Protein AF-A0A960NLQ8-F1 (afdb_monomer)

Radius of gyration: 32.77 Å; Cα contacts (8 Å, |Δi|>4): 586; chains: 1; bounding box: 89×55×91 Å

Foldseek 3Di:
DQLVLVVQVVDPQWFKWFQFPPQRKIKTKGAPPDDPVVVVVVVVVSCVVPDPPDDPPDDDDDPDDPDPVVVVVVPDDGPPQWDWDADPNGGIMIGGDDDPVRVVRIDMDIDRDDPPDVPPPDDPPVPVLLCVLVLLQVLLVLLVVLLVVLVVCVVPDPPPPNVVSVVSLVSSCCSLLVVLVVVCVVVVVVVFDFLSNLLNVLQVLCVLLVNSSLSSVSSSLVSNLVSVVSVVVSVVVVVLVVLVPPFDQWFWWQDPVRDTDIDGLQVDAFFTKTKAAAFGFDNAKWFFQDKKFWKACCSPPVDRDTHIHDGGDIDFGPIGTHHMMTITGHHHRNCPTPVVVVSVVVVVVVVPPDPVNVVNRVCRRVLSCCLVVVLVVQLCCCCPVVVFAARDDPDDQGSSRVSSVSSNVSNCSVVSSD

pLDDT: mean 74.41, std 17.47, range [31.03, 95.75]

Nearest PDB structures (foldseek):
  4umw-assembly1_A  TM=7.208E-01  e=1.131E-17  Shigella sonnei
  4umv-assembly1_A  TM=7.886E-01  e=2.802E-16  Shigella sonnei
  7r0i-assembly1_A  TM=6.672E-01  e=1.634E-17  Archaeoglobus fulgidus
  4byg-assembly1_A  TM=6.150E-01  e=3.693E-15  Legionella pneumophila subsp. pneumophila str. Philadelphia 1
  3j09-assembly1_A  TM=5.001E-01  e=6.499E-12  Archaeoglobus fulgidus

Mean predicted aligned error: 17.44 Å

Solvent-accessible surface area (backbone atoms only — not comparable to full-atom values): 22938 Å² total; per-residue (Å²): 106,68,68,57,51,51,52,43,71,77,33,86,68,50,46,33,40,38,39,29,68,80,79,48,31,50,31,45,23,34,63,86,93,61,66,66,68,64,52,54,52,52,49,53,51,53,50,60,72,64,48,74,94,74,72,78,91,72,76,93,84,64,95,69,84,83,48,68,68,60,55,53,63,72,70,57,82,74,65,90,64,58,48,76,46,81,44,87,95,43,35,47,33,42,31,50,77,69,60,81,73,59,66,76,56,52,50,80,47,87,41,84,52,84,81,79,68,86,74,80,73,82,60,92,81,54,69,69,66,80,48,50,37,59,53,40,39,49,30,16,52,48,10,44,53,24,38,54,50,15,54,50,42,62,71,70,47,61,92,88,58,58,64,64,23,53,52,27,36,52,51,10,42,54,42,18,41,46,65,47,48,55,55,36,59,59,33,50,76,71,72,47,61,39,54,54,47,48,50,52,52,33,29,56,39,27,44,72,73,65,43,44,66,60,23,30,52,53,32,21,56,50,30,41,48,53,20,50,50,46,43,51,52,51,49,54,52,52,54,58,53,56,76,55,65,79,52,50,66,55,40,38,35,46,45,98,89,69,49,77,43,82,39,52,32,84,76,46,48,57,70,41,37,31,52,45,45,53,77,34,58,35,52,33,20,23,29,30,66,40,55,54,36,34,33,38,40,35,86,79,74,66,45,86,67,59,46,77,40,45,60,75,35,80,47,51,22,63,24,36,30,62,38,50,59,32,36,26,33,28,68,37,33,38,84,72,12,64,47,43,48,50,55,46,54,52,49,53,60,66,70,48,74,52,73,65,59,61,46,50,55,54,51,36,28,57,48,32,52,51,49,57,50,47,28,51,51,49,26,47,45,35,30,74,73,65,65,36,47,54,84,55,64,94,87,67,83,24,20,48,54,55,24,44,52,50,43,50,72,66,52,61,63,72,67,76,76,103

Sequence (418 aa):
MRDLAAALHAHDEIKAVWLDAKKREVNFAFLPGTDEAAIREKLKAVVAKHQPGKLPDCSRDSWTVVCDLCERGRKQTLPEGIRMTLIPDAGVMLEKEACPTAKSLWRWQKFNWIHLRPRIIPSPSSIKDLEEWKGALLLALSCLFFTVTGFVLAKVLPDGQLWPSRISFLLAYLTGGWHPAHEVLELLKKRILDVHFLMLCVAAGAAAIGHWEEGAILLFLFSFSGALEELAMARTEKEIQSLFHHAPKEATRIEPDGREIRVPASDLVAGNLIRVRPDEQFAVDAEVITGTTSVNEANLTGEALPVDKHPGDKVFSGTLNAWGSVDCRVLRPVTESALAKIITLIREAQESKAPSQRLTDKFGTGYTYLILGGSLAMFFVWWLAMGVPAFTNPEGTSAFYRAMTLLVVASPCALVLS

Structure (mmCIF, N/CA/C/O backbone):
data_AF-A0A960NLQ8-F1
#
_entry.id   AF-A0A960NLQ8-F1
#
loop_
_atom_site.group_PDB
_atom_site.id
_atom_site.type_symbol
_atom_site.label_atom_id
_atom_site.label_alt_id
_atom_site.label_comp_id
_atom_site.label_asym_id
_atom_site.label_entity_id
_atom_site.label_seq_id
_atom_site.pdbx_PDB_ins_code
_atom_site.Cartn_x
_atom_site.Cartn_y
_atom_site.Cartn_z
_atom_site.occupancy
_atom_site.B_iso_or_equiv
_atom_site.auth_seq_id
_atom_site.auth_comp_id
_atom_site.auth_asym_id
_atom_site.auth_atom_id
_atom_site.pdbx_PDB_model_num
ATOM 1 N N . MET A 1 1 ? -29.810 -23.658 5.624 1.00 52.94 1 MET A N 1
ATOM 2 C CA . MET A 1 1 ? -30.780 -24.672 5.142 1.00 52.94 1 MET A CA 1
ATOM 3 C C . MET A 1 1 ? -32.159 -24.461 5.747 1.00 52.94 1 MET A C 1
ATOM 5 O O . MET A 1 1 ? -33.058 -24.144 4.985 1.00 52.94 1 MET A O 1
ATOM 9 N N . ARG A 1 2 ? -32.337 -24.551 7.075 1.00 55.91 2 ARG A N 1
ATOM 10 C CA . ARG A 1 2 ? -33.638 -24.304 7.728 1.00 55.91 2 ARG A CA 1
ATOM 11 C C . ARG A 1 2 ? -34.201 -22.909 7.468 1.00 55.91 2 ARG A C 1
ATOM 13 O O . ARG A 1 2 ? -35.358 -22.811 7.093 1.00 55.91 2 ARG A O 1
ATOM 20 N N . ASP A 1 3 ? -33.388 -21.864 7.579 1.00 58.44 3 ASP A N 1
ATOM 21 C CA . ASP A 1 3 ? -33.850 -20.493 7.304 1.00 58.44 3 ASP A CA 1
ATOM 22 C C . ASP A 1 3 ? -34.287 -20.313 5.846 1.00 58.44 3 ASP A C 1
ATOM 24 O O . ASP A 1 3 ? -35.258 -19.627 5.549 1.00 58.44 3 ASP A O 1
ATOM 28 N N . LEU A 1 4 ? -33.619 -21.023 4.933 1.00 62.50 4 LEU A N 1
ATOM 29 C CA . LEU A 1 4 ? -33.980 -21.074 3.518 1.00 62.50 4 LEU A CA 1
ATOM 30 C C . LEU A 1 4 ? -35.298 -21.836 3.295 1.00 62.50 4 LEU A C 1
ATOM 32 O O . LEU A 1 4 ? -36.104 -21.439 2.462 1.00 62.50 4 LEU A O 1
ATOM 36 N N . ALA A 1 5 ? -35.529 -22.913 4.050 1.00 60.38 5 ALA A N 1
ATOM 37 C CA . ALA A 1 5 ? -36.779 -23.669 4.035 1.00 60.38 5 ALA A CA 1
ATOM 38 C C . ALA A 1 5 ? -37.940 -22.871 4.662 1.00 60.38 5 ALA A C 1
ATOM 40 O O . ALA A 1 5 ? -39.047 -22.882 4.137 1.00 60.3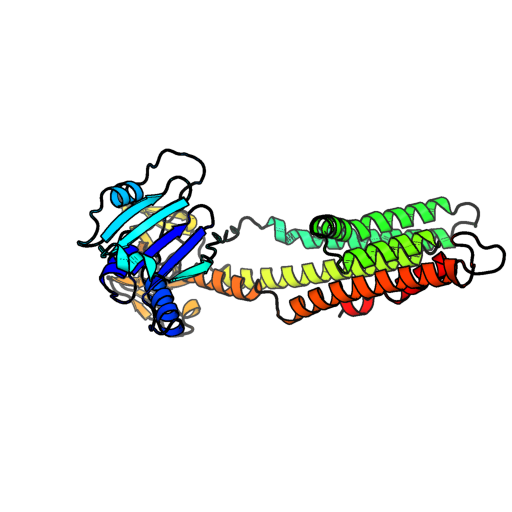8 5 ALA A O 1
ATOM 41 N N . ALA A 1 6 ? -37.690 -22.120 5.736 1.00 62.81 6 ALA A N 1
ATOM 42 C CA . ALA A 1 6 ? -38.664 -21.214 6.338 1.00 62.81 6 ALA A CA 1
ATOM 43 C C . ALA A 1 6 ? -39.027 -20.066 5.380 1.00 62.81 6 ALA A C 1
ATOM 45 O O . ALA A 1 6 ? -40.203 -19.765 5.195 1.00 62.81 6 ALA A O 1
ATOM 46 N N . ALA A 1 7 ? -38.031 -19.491 4.701 1.00 63.69 7 ALA A N 1
ATOM 47 C CA . ALA A 1 7 ? -38.234 -18.512 3.637 1.00 63.69 7 ALA A CA 1
ATOM 48 C C . ALA A 1 7 ? -39.042 -19.082 2.459 1.00 63.69 7 ALA A C 1
ATOM 50 O O . ALA A 1 7 ? -39.946 -18.423 1.951 1.00 63.69 7 ALA A O 1
ATOM 51 N N . LEU A 1 8 ? -38.752 -20.319 2.047 1.00 64.88 8 LEU A N 1
ATOM 52 C CA . LEU A 1 8 ? -39.527 -21.041 1.038 1.00 64.88 8 LEU A CA 1
ATOM 53 C C . LEU A 1 8 ? -40.989 -21.210 1.460 1.00 64.88 8 LEU A C 1
ATOM 55 O O . LEU A 1 8 ? -41.886 -20.985 0.654 1.00 64.88 8 LEU A O 1
ATOM 59 N N . HIS A 1 9 ? -41.237 -21.596 2.710 1.00 63.59 9 HIS A N 1
ATOM 60 C CA . HIS A 1 9 ? -42.590 -21.769 3.234 1.00 63.59 9 HIS A CA 1
ATOM 61 C C . HIS A 1 9 ? -43.363 -20.441 3.272 1.00 63.59 9 HIS A C 1
ATOM 63 O O . HIS A 1 9 ? -44.521 -20.403 2.878 1.00 63.59 9 HIS A O 1
ATOM 69 N N . ALA A 1 10 ? -42.708 -19.342 3.654 1.00 66.88 10 ALA A N 1
ATOM 70 C CA . ALA A 1 10 ? -43.331 -18.022 3.769 1.00 66.88 10 ALA A CA 1
ATOM 71 C C . ALA A 1 10 ? -43.695 -17.355 2.426 1.00 66.88 10 ALA A C 1
ATOM 73 O O . ALA A 1 10 ? -44.466 -16.396 2.412 1.00 66.88 10 ALA A O 1
ATOM 74 N N . HIS A 1 11 ? -43.139 -17.820 1.301 1.00 67.19 11 HIS A N 1
ATOM 75 C CA . HIS A 1 11 ? -43.325 -17.191 -0.009 1.00 67.19 11 HIS A CA 1
ATOM 76 C C . HIS A 1 11 ? -43.863 -18.179 -1.051 1.00 67.19 11 HIS A C 1
ATOM 78 O O . HIS A 1 11 ? -43.160 -19.083 -1.509 1.00 67.19 11 HIS A O 1
ATOM 84 N N . ASP A 1 12 ? -45.114 -17.991 -1.477 1.00 64.75 12 ASP A N 1
ATOM 85 C CA . ASP A 1 12 ? -45.796 -18.894 -2.419 1.00 64.75 12 ASP A CA 1
ATOM 86 C C . ASP A 1 12 ? -45.276 -18.841 -3.857 1.00 64.75 12 ASP A C 1
ATOM 88 O O . ASP A 1 12 ? -45.417 -19.818 -4.603 1.00 64.75 12 ASP A O 1
ATOM 92 N N . GLU A 1 13 ? -44.628 -17.737 -4.221 1.00 67.06 13 GLU A N 1
ATOM 93 C CA . GLU A 1 13 ? -44.040 -17.491 -5.542 1.00 67.06 13 GLU A CA 1
ATOM 94 C C . GLU A 1 13 ? -42.822 -18.398 -5.818 1.00 67.06 13 GLU A C 1
ATOM 96 O O . GLU A 1 13 ? -42.531 -18.716 -6.971 1.00 67.06 13 GLU A O 1
ATOM 101 N N . ILE A 1 14 ? -42.141 -18.876 -4.768 1.00 67.06 14 ILE A N 1
ATOM 102 C CA . ILE A 1 14 ? -40.937 -19.710 -4.875 1.00 67.06 14 ILE A CA 1
ATOM 103 C C . ILE A 1 14 ? -41.324 -21.186 -4.712 1.00 67.06 14 ILE A C 1
ATOM 105 O O . ILE A 1 14 ? -41.908 -21.584 -3.699 1.00 67.06 14 ILE A O 1
ATOM 109 N N . LYS A 1 15 ? -40.999 -22.015 -5.713 1.00 70.81 15 LYS A N 1
ATOM 110 C CA . LYS A 1 15 ? -41.365 -23.444 -5.746 1.00 70.81 15 LYS A CA 1
ATOM 111 C C . LYS A 1 15 ? -40.222 -24.382 -5.379 1.00 70.81 15 LYS A C 1
ATOM 113 O O . LYS A 1 15 ? -40.458 -25.382 -4.703 1.00 70.81 15 LYS A O 1
ATOM 118 N N . ALA A 1 16 ? -38.998 -24.052 -5.777 1.00 67.12 16 ALA A N 1
ATOM 119 C CA . ALA A 1 16 ? -37.821 -24.836 -5.422 1.00 67.12 16 ALA A CA 1
ATOM 120 C C . ALA A 1 16 ? -36.573 -23.962 -5.294 1.00 67.12 16 ALA A C 1
ATOM 122 O O . ALA A 1 16 ? -36.481 -22.890 -5.898 1.00 67.12 16 ALA A O 1
ATOM 123 N N . VAL A 1 17 ? -35.613 -24.450 -4.509 1.00 71.81 17 VAL A N 1
ATOM 124 C CA . VAL A 1 17 ? -34.271 -23.889 -4.374 1.00 71.81 17 VAL A CA 1
ATOM 125 C C . VAL A 1 17 ? -33.245 -24.992 -4.538 1.00 71.81 17 VAL A C 1
ATOM 127 O O . VAL A 1 17 ? -33.294 -26.014 -3.855 1.00 71.81 17 VAL A O 1
ATOM 130 N N . TRP A 1 18 ? -32.285 -24.770 -5.423 1.00 65.00 18 TRP A N 1
ATOM 131 C CA . TRP A 1 18 ? -31.167 -25.670 -5.646 1.00 65.00 18 TRP A CA 1
ATOM 132 C C . TRP A 1 18 ? -29.856 -24.986 -5.266 1.00 65.00 18 TRP A C 1
ATOM 134 O O . TRP A 1 18 ? -29.531 -23.913 -5.771 1.00 65.00 18 TRP A O 1
ATOM 144 N N . LEU A 1 19 ? -29.111 -25.614 -4.359 1.00 64.38 19 LEU A N 1
ATOM 145 C CA . LEU A 1 19 ? -27.806 -25.156 -3.900 1.00 64.38 19 LEU A CA 1
ATOM 146 C C . LEU A 1 19 ? -26.724 -25.987 -4.589 1.00 64.38 19 LEU A C 1
ATOM 148 O O . LEU A 1 19 ? -26.538 -27.157 -4.249 1.00 64.38 19 LEU A O 1
ATOM 152 N N . ASP A 1 20 ? -26.013 -25.378 -5.538 1.00 58.56 20 ASP A N 1
ATOM 153 C CA . ASP A 1 20 ? -24.869 -25.992 -6.209 1.00 58.56 20 ASP A CA 1
ATOM 154 C C . ASP A 1 20 ? -23.603 -25.719 -5.386 1.00 58.56 20 ASP A C 1
ATOM 156 O O . ASP A 1 20 ? -23.049 -24.613 -5.383 1.00 58.56 20 ASP A O 1
ATOM 160 N N . ALA A 1 21 ? -23.146 -26.738 -4.658 1.00 49.22 21 ALA A N 1
ATOM 161 C CA . ALA A 1 21 ? -21.963 -26.634 -3.805 1.00 49.22 21 ALA A CA 1
ATOM 162 C C . ALA A 1 21 ? -20.659 -26.539 -4.617 1.00 49.22 21 ALA A C 1
ATOM 164 O O . ALA A 1 21 ? -19.686 -25.939 -4.156 1.00 49.22 21 ALA A O 1
ATOM 165 N N . LYS A 1 22 ? -20.640 -27.101 -5.833 1.00 48.31 22 LYS A N 1
ATOM 166 C CA . LYS A 1 22 ? -19.459 -27.169 -6.699 1.00 48.31 22 LYS A CA 1
ATOM 167 C C . LYS A 1 22 ? -19.204 -25.832 -7.390 1.00 48.31 22 LYS A C 1
ATOM 169 O O . LYS A 1 22 ? -18.059 -25.392 -7.469 1.00 48.31 22 LYS A O 1
ATOM 174 N N . LYS A 1 23 ? -20.268 -25.168 -7.847 1.00 46.88 23 LYS A N 1
ATOM 175 C CA . LYS A 1 23 ? -20.201 -23.844 -8.490 1.00 46.88 23 LYS A CA 1
ATOM 176 C C . LYS A 1 23 ? -20.366 -22.682 -7.520 1.00 46.88 23 LYS A C 1
ATOM 178 O O . LYS A 1 23 ? -20.071 -21.552 -7.892 1.00 46.88 23 LYS A O 1
ATOM 183 N N . ARG A 1 24 ? -20.776 -22.956 -6.275 1.00 52.84 24 ARG A N 1
ATOM 184 C CA . ARG A 1 24 ? -21.172 -21.941 -5.288 1.00 52.84 24 ARG A CA 1
ATOM 185 C C . ARG A 1 24 ? -22.277 -21.053 -5.867 1.00 52.84 24 ARG A C 1
ATOM 187 O O . ARG A 1 24 ? -22.119 -19.843 -5.956 1.00 52.84 24 ARG A O 1
ATOM 194 N N . GLU A 1 25 ? -23.383 -21.658 -6.288 1.00 55.00 25 GLU A N 1
ATOM 195 C CA . GLU A 1 25 ? -24.545 -20.955 -6.853 1.00 55.00 25 GLU A CA 1
ATOM 196 C C . GLU A 1 25 ? -25.824 -21.366 -6.111 1.00 55.00 25 GLU A C 1
ATOM 198 O O . GLU A 1 25 ? -25.970 -22.516 -5.692 1.00 55.00 25 GLU A O 1
ATOM 203 N N . VAL A 1 26 ? -26.766 -20.430 -5.952 1.00 60.03 26 VAL A N 1
ATOM 204 C CA . VAL A 1 26 ? -28.130 -20.732 -5.486 1.00 60.03 26 VAL A CA 1
ATOM 205 C C . VAL A 1 26 ? -29.094 -20.429 -6.618 1.00 60.03 26 VAL A C 1
ATOM 207 O O . VAL A 1 26 ? -29.123 -19.310 -7.129 1.00 60.03 26 VAL A O 1
ATOM 210 N N . ASN A 1 27 ? -29.884 -21.424 -6.995 1.00 64.62 27 ASN A N 1
ATOM 211 C CA . ASN A 1 27 ? -30.868 -21.334 -8.060 1.00 64.62 27 ASN A CA 1
ATOM 212 C C . ASN A 1 27 ? -32.271 -21.397 -7.463 1.00 64.62 27 ASN A C 1
ATOM 214 O O . ASN A 1 27 ? -32.537 -22.239 -6.610 1.00 64.62 27 ASN A O 1
ATOM 218 N N . PHE A 1 28 ? -33.168 -20.537 -7.932 1.00 69.06 28 PHE A N 1
ATOM 219 C CA . PHE A 1 28 ? -34.571 -20.509 -7.514 1.00 69.06 28 PHE A CA 1
ATOM 220 C C . PHE A 1 28 ? -35.468 -20.864 -8.704 1.00 69.06 28 PHE A C 1
ATOM 222 O O . PHE A 1 28 ? -35.125 -20.556 -9.849 1.00 69.06 28 PHE A O 1
ATOM 229 N N . ALA A 1 29 ? -36.594 -21.521 -8.424 1.00 65.88 29 ALA A N 1
ATOM 230 C CA . ALA A 1 29 ? -37.601 -21.890 -9.413 1.00 65.88 29 ALA A CA 1
ATOM 231 C C . ALA A 1 29 ? -38.950 -21.214 -9.126 1.00 65.88 29 ALA A C 1
ATOM 233 O O . ALA A 1 29 ? -39.422 -21.224 -7.982 1.00 65.88 29 ALA A O 1
ATOM 234 N N . PHE A 1 30 ? -39.584 -20.691 -10.180 1.00 74.31 30 PHE A N 1
ATOM 235 C CA . PHE A 1 30 ? -40.861 -19.959 -10.142 1.00 74.31 30 PHE A CA 1
ATOM 236 C C . PHE A 1 30 ? -41.831 -20.460 -11.231 1.00 74.31 30 PHE A C 1
ATOM 238 O O . PHE A 1 30 ? -41.438 -21.220 -12.123 1.00 74.31 30 PHE A O 1
ATOM 245 N N . LEU A 1 31 ? -43.097 -20.028 -11.164 1.00 60.44 31 LEU A N 1
ATOM 246 C CA . LEU A 1 31 ? -44.123 -20.297 -12.181 1.00 60.44 31 LEU A CA 1
ATOM 247 C C . LEU A 1 31 ? -44.049 -19.295 -13.358 1.00 60.44 31 LEU A C 1
ATOM 249 O O . LEU A 1 31 ? -43.597 -18.165 -13.175 1.00 60.44 31 LEU A O 1
ATOM 253 N N . PRO A 1 32 ? -44.518 -19.663 -14.565 1.00 50.22 32 PRO A N 1
ATOM 254 C CA . PRO A 1 32 ? -44.627 -18.734 -15.691 1.00 50.22 32 PRO A CA 1
ATOM 255 C C . PRO A 1 32 ? -45.656 -17.622 -15.417 1.00 50.22 32 PRO A C 1
ATOM 257 O O . PRO A 1 32 ? -46.749 -17.908 -14.935 1.00 50.22 32 PRO A O 1
ATOM 260 N N . GLY A 1 33 ? -45.335 -16.371 -15.772 1.00 54.56 33 GLY A N 1
ATOM 261 C CA . GLY A 1 33 ? -46.242 -15.216 -15.641 1.00 54.56 33 GLY A CA 1
ATOM 262 C C . GLY A 1 33 ? -46.034 -14.353 -14.390 1.00 54.56 33 GLY A C 1
ATOM 263 O O . GLY A 1 33 ? -46.810 -13.433 -14.156 1.00 54.56 33 GLY A O 1
ATOM 264 N N . THR A 1 34 ? -45.003 -14.630 -13.588 1.00 61.06 34 THR A N 1
ATOM 265 C CA . THR A 1 34 ? -44.637 -13.822 -12.414 1.00 61.06 34 THR A CA 1
ATOM 266 C C . THR A 1 34 ? -43.519 -12.829 -12.754 1.00 61.06 34 THR A C 1
ATOM 268 O O . THR A 1 34 ? -42.631 -13.153 -13.541 1.00 61.06 34 THR A O 1
ATOM 271 N N . ASP A 1 35 ? -43.567 -11.617 -12.190 1.00 63.28 35 ASP A N 1
ATOM 272 C CA . ASP A 1 35 ? -42.585 -10.555 -12.456 1.00 63.28 35 ASP A CA 1
ATOM 273 C C . ASP A 1 35 ? -41.200 -10.915 -11.886 1.00 63.28 35 ASP A C 1
ATOM 275 O O . ASP A 1 35 ? -40.958 -10.897 -10.673 1.00 63.28 35 ASP A O 1
ATOM 279 N N . GLU A 1 36 ? -40.282 -11.258 -12.792 1.00 58.97 36 GLU A N 1
ATOM 280 C CA . GLU A 1 36 ? -38.937 -11.744 -12.484 1.00 58.97 36 GLU A CA 1
ATOM 281 C C . GLU A 1 36 ? -38.081 -10.706 -11.735 1.00 58.97 36 GLU A C 1
ATOM 283 O O . GLU A 1 36 ? -37.230 -11.074 -10.919 1.00 58.97 36 GLU A O 1
ATOM 288 N N . ALA A 1 37 ? -38.291 -9.406 -11.975 1.00 61.25 37 ALA A N 1
ATOM 289 C CA . ALA A 1 37 ? -37.485 -8.350 -11.364 1.00 61.25 37 ALA A CA 1
ATOM 290 C C . ALA A 1 37 ? -37.867 -8.125 -9.893 1.00 61.25 37 ALA A C 1
ATOM 292 O O . ALA A 1 37 ? -36.990 -8.068 -9.024 1.00 61.25 37 ALA A O 1
ATOM 293 N N . ALA A 1 38 ? -39.170 -8.083 -9.609 1.00 62.41 38 ALA A N 1
ATOM 294 C CA . ALA A 1 38 ? -39.707 -7.898 -8.263 1.00 62.41 38 ALA A CA 1
ATOM 295 C C . ALA A 1 38 ? -39.363 -9.077 -7.334 1.00 62.41 38 ALA A C 1
ATOM 297 O O . ALA A 1 38 ? -38.980 -8.887 -6.176 1.00 62.41 38 ALA A O 1
ATOM 298 N N . ILE A 1 39 ? -39.432 -10.308 -7.852 1.00 62.78 39 ILE A N 1
ATOM 299 C CA . ILE A 1 39 ? -39.056 -11.516 -7.106 1.00 62.78 39 ILE A CA 1
ATOM 300 C C . ILE A 1 39 ? -37.566 -11.511 -6.763 1.00 62.78 39 ILE A C 1
ATOM 302 O O . ILE A 1 39 ? -37.187 -11.844 -5.638 1.00 62.78 39 ILE A O 1
ATOM 306 N N . ARG A 1 40 ? -36.709 -11.094 -7.703 1.00 62.03 40 ARG A N 1
ATOM 307 C CA . ARG A 1 40 ? -35.256 -11.038 -7.500 1.00 62.03 40 ARG A CA 1
ATOM 308 C C . ARG A 1 40 ? -34.864 -10.085 -6.373 1.00 62.03 40 ARG A C 1
ATOM 310 O O . ARG A 1 40 ? -33.942 -10.387 -5.614 1.00 62.03 40 ARG A O 1
ATOM 317 N N . GLU A 1 41 ? -35.538 -8.946 -6.258 1.00 65.19 41 GLU A N 1
ATOM 318 C CA . GLU A 1 41 ? -35.277 -7.974 -5.196 1.00 65.19 41 GLU A CA 1
ATOM 319 C C . GLU A 1 41 ? -35.744 -8.488 -3.825 1.00 65.19 41 GLU A C 1
ATOM 321 O O . GLU A 1 41 ? -34.968 -8.483 -2.865 1.00 65.19 41 GLU A O 1
ATOM 326 N N . LYS A 1 42 ? -36.957 -9.058 -3.755 1.00 64.19 42 LYS A N 1
ATOM 327 C CA . LYS A 1 42 ? -37.474 -9.710 -2.539 1.00 64.19 42 LYS A CA 1
ATOM 328 C C . LYS A 1 42 ? -36.563 -10.843 -2.067 1.00 64.19 42 LYS A C 1
ATOM 330 O O . LYS A 1 42 ? -36.265 -10.942 -0.880 1.00 64.19 42 LYS A O 1
ATOM 335 N N . LEU A 1 43 ? -36.061 -11.667 -2.986 1.00 64.31 43 LEU A N 1
ATOM 336 C CA . LEU A 1 43 ? -35.133 -12.757 -2.675 1.00 64.31 43 LEU A CA 1
ATOM 337 C C . LEU A 1 43 ? -33.812 -12.259 -2.094 1.00 64.31 43 LEU A C 1
ATOM 339 O O . LEU A 1 43 ? -33.331 -12.825 -1.113 1.00 64.31 43 LEU A O 1
ATOM 343 N N . LYS A 1 44 ? -33.245 -11.177 -2.642 1.00 64.31 44 LYS A N 1
ATOM 344 C CA . LYS A 1 44 ? -32.055 -10.541 -2.059 1.00 64.31 44 LYS A CA 1
ATOM 345 C C . LYS A 1 44 ? -32.320 -10.065 -0.633 1.00 64.31 44 LYS A C 1
ATOM 347 O O . LYS A 1 44 ? -31.479 -10.297 0.231 1.00 64.31 44 LYS A O 1
ATOM 352 N N . ALA A 1 45 ? -33.478 -9.459 -0.377 1.00 65.00 45 ALA A N 1
ATOM 353 C CA . ALA A 1 45 ? -33.854 -8.995 0.956 1.00 65.00 45 ALA A CA 1
ATOM 354 C C . ALA A 1 45 ? -34.034 -10.157 1.951 1.00 65.00 45 ALA A C 1
ATOM 356 O O . ALA A 1 45 ? -33.543 -10.095 3.077 1.00 65.00 45 ALA A O 1
ATOM 357 N N . VAL A 1 46 ? -34.677 -11.251 1.532 1.00 61.97 46 VAL A N 1
ATOM 358 C CA . VAL A 1 46 ? -34.876 -12.450 2.363 1.00 61.97 46 VAL A CA 1
ATOM 359 C C . VAL A 1 46 ? -33.551 -13.141 2.675 1.00 61.97 46 VAL A C 1
ATOM 361 O O . VAL A 1 46 ? -33.315 -13.500 3.829 1.00 61.97 46 VAL A O 1
ATOM 364 N N . VAL A 1 47 ? -32.670 -13.290 1.680 1.00 59.81 47 VAL A N 1
ATOM 365 C CA . VAL A 1 47 ? -31.325 -13.844 1.883 1.00 59.81 47 VAL A CA 1
ATOM 366 C C . VAL A 1 47 ? -30.516 -12.939 2.805 1.00 59.81 47 VAL A C 1
ATOM 368 O O . VAL A 1 47 ? -29.912 -13.454 3.734 1.00 59.81 47 VAL A O 1
ATOM 371 N N . ALA A 1 48 ? -30.547 -11.616 2.614 1.00 61.75 48 ALA A N 1
ATOM 372 C CA . ALA A 1 48 ? -29.861 -10.662 3.487 1.00 61.75 48 ALA A CA 1
ATOM 373 C C . ALA A 1 48 ? -30.359 -10.736 4.941 1.00 61.75 48 ALA A C 1
ATOM 375 O O . ALA A 1 48 ? -29.552 -10.710 5.864 1.00 61.75 48 ALA A O 1
ATOM 376 N N . LYS A 1 49 ? -31.670 -10.905 5.154 1.00 59.06 49 LYS A N 1
ATOM 377 C CA . LYS A 1 49 ? -32.278 -11.035 6.489 1.00 59.06 49 LYS A CA 1
ATOM 378 C C . LYS A 1 49 ? -31.875 -12.321 7.217 1.00 59.06 49 LYS A C 1
ATOM 380 O O . LYS A 1 49 ? -31.796 -12.328 8.440 1.00 59.06 49 LYS A O 1
ATOM 385 N N . HIS A 1 50 ? -31.634 -13.395 6.469 1.00 52.59 50 HIS A N 1
ATOM 386 C CA . HIS A 1 50 ? -31.235 -14.698 7.005 1.00 52.59 50 HIS A CA 1
ATOM 387 C C . HIS A 1 50 ? -29.746 -14.993 6.775 1.00 52.59 50 HIS A C 1
ATOM 389 O O . HIS A 1 50 ? -29.315 -16.141 6.906 1.00 52.59 50 HIS A O 1
ATOM 395 N N . GLN A 1 51 ? -28.943 -13.973 6.440 1.00 53.34 51 GLN A N 1
ATOM 396 C CA . GLN A 1 51 ? -27.494 -14.090 6.508 1.00 53.34 51 GLN A CA 1
ATOM 397 C C . GLN A 1 51 ? -27.130 -14.350 7.970 1.00 53.34 51 GLN A C 1
ATOM 399 O O . GLN A 1 51 ? -27.539 -13.585 8.846 1.00 53.34 51 GLN A O 1
ATOM 404 N N . PRO A 1 52 ? -26.390 -15.426 8.269 1.00 44.72 52 PRO A N 1
ATOM 405 C CA . PRO A 1 52 ? -25.984 -15.689 9.633 1.00 44.72 52 PRO A CA 1
ATOM 406 C C . PRO A 1 52 ? -25.064 -14.553 10.077 1.00 44.72 52 PRO A C 1
ATOM 408 O O . PRO A 1 52 ? -23.927 -14.448 9.628 1.00 44.72 52 PRO A O 1
ATOM 411 N N . GLY A 1 53 ? -25.561 -13.703 10.974 1.00 44.50 53 GLY A N 1
ATOM 412 C CA . GLY A 1 53 ? -24.837 -12.540 11.491 1.00 44.50 53 GLY A CA 1
ATOM 413 C C . GLY A 1 53 ? -23.611 -12.870 12.349 1.00 44.50 53 GLY A C 1
ATOM 414 O O . GLY A 1 53 ? -23.059 -11.954 12.944 1.00 44.50 53 GLY A O 1
ATOM 415 N N . LYS A 1 54 ? -23.212 -14.148 12.444 1.00 44.50 54 LYS A N 1
ATOM 416 C CA . LYS A 1 54 ? -21.997 -14.676 13.088 1.00 44.50 54 LYS A CA 1
ATOM 417 C C . LYS A 1 54 ? -21.883 -16.176 12.768 1.00 44.50 54 LYS A C 1
ATOM 419 O O . LYS A 1 54 ? -22.534 -16.999 13.408 1.00 44.50 54 LYS A O 1
ATOM 424 N N . LEU A 1 55 ? -21.091 -16.542 11.761 1.00 41.72 55 LEU A N 1
ATOM 425 C CA . LEU A 1 55 ? -20.562 -17.906 11.625 1.00 41.72 55 LEU A CA 1
ATOM 426 C C . LEU A 1 55 ? -19.181 -17.926 12.299 1.00 41.72 55 LEU A C 1
ATOM 428 O O . LEU A 1 55 ? -18.393 -17.025 12.016 1.00 41.72 55 LEU A O 1
ATOM 432 N N . PRO A 1 56 ? -18.872 -18.891 13.182 1.00 42.03 56 PRO A N 1
ATOM 433 C CA . PRO A 1 56 ? -17.515 -19.044 13.696 1.00 42.03 56 PRO A CA 1
ATOM 434 C C . PRO A 1 56 ? -16.555 -19.422 12.558 1.00 42.03 56 PRO A C 1
ATOM 436 O O . PRO A 1 56 ? -16.942 -20.160 11.645 1.00 42.03 56 PRO A O 1
ATOM 439 N N . ASP A 1 57 ? -15.309 -18.945 12.626 1.00 40.38 57 ASP A N 1
ATOM 440 C CA . ASP A 1 57 ? -14.238 -19.328 11.698 1.00 40.38 57 ASP A CA 1
ATOM 441 C C . ASP A 1 57 ? -13.991 -20.840 11.796 1.00 40.38 57 ASP A C 1
ATOM 443 O O . ASP A 1 57 ? -13.360 -21.345 12.724 1.00 40.38 57 ASP A O 1
ATOM 447 N N . CYS A 1 58 ? -14.544 -21.596 10.849 1.00 44.12 58 CYS A N 1
ATOM 448 C CA . CYS A 1 58 ? -14.332 -23.034 10.767 1.00 44.12 58 CYS A CA 1
ATOM 449 C C . CYS A 1 58 ? -13.016 -23.283 10.023 1.00 44.12 58 CYS A C 1
ATOM 451 O O . CYS A 1 58 ? -12.915 -22.998 8.825 1.00 44.12 58 CYS A O 1
ATOM 453 N N . SER A 1 59 ? -12.008 -23.797 10.737 1.00 37.69 59 SER A N 1
ATOM 454 C CA . SER A 1 59 ? -10.707 -24.143 10.161 1.00 37.69 59 SER A CA 1
ATOM 455 C C . SER A 1 59 ? -10.869 -25.186 9.053 1.00 37.69 59 SER A C 1
ATOM 457 O O . SER A 1 59 ? -11.676 -26.114 9.132 1.00 37.69 59 SER A O 1
ATOM 459 N N . ARG A 1 60 ? -10.130 -24.988 7.965 1.00 38.09 60 ARG A N 1
ATOM 460 C CA . ARG A 1 60 ? -10.370 -25.647 6.678 1.00 38.09 60 ARG A CA 1
ATOM 461 C C . ARG A 1 60 ? -9.846 -27.083 6.566 1.00 38.09 60 ARG A C 1
ATOM 463 O O . ARG A 1 60 ? -10.055 -27.677 5.516 1.00 38.09 60 ARG A O 1
ATOM 470 N N . ASP A 1 61 ? -9.243 -27.655 7.611 1.00 32.97 61 ASP A N 1
ATOM 471 C CA . ASP A 1 61 ? -8.324 -28.793 7.430 1.00 32.97 61 ASP A CA 1
ATOM 472 C C . ASP A 1 61 ? -8.590 -30.048 8.286 1.00 32.97 61 ASP A C 1
ATOM 474 O O . ASP A 1 61 ? -7.724 -30.912 8.392 1.00 32.97 61 ASP A O 1
ATOM 478 N N . SER A 1 62 ? -9.789 -30.246 8.850 1.00 34.22 62 SER A N 1
ATOM 479 C CA . SER A 1 62 ? -10.142 -31.571 9.397 1.00 34.22 62 SER A CA 1
ATOM 480 C C . SER A 1 62 ? -11.596 -31.962 9.125 1.00 34.22 62 SER A C 1
ATOM 482 O O . SER A 1 62 ? -12.532 -31.218 9.397 1.00 34.22 62 SER A O 1
ATOM 484 N N . TRP A 1 63 ? -11.788 -33.158 8.560 1.00 34.56 63 TRP A N 1
ATOM 485 C CA . TRP A 1 63 ? -13.092 -33.724 8.180 1.00 34.56 63 TRP A CA 1
ATOM 486 C C . TRP A 1 63 ? -13.941 -34.198 9.373 1.00 34.56 63 TRP A C 1
ATOM 488 O O . TRP A 1 63 ? -15.032 -34.738 9.190 1.00 34.56 63 TRP A O 1
ATOM 498 N N . THR A 1 64 ? -13.482 -33.986 10.605 1.00 34.91 64 THR A N 1
ATOM 499 C CA . THR A 1 64 ? -14.273 -34.221 11.814 1.00 34.91 64 THR A CA 1
ATOM 500 C C . THR A 1 64 ? -15.007 -32.944 12.195 1.00 34.91 64 THR A C 1
ATOM 502 O O . THR A 1 64 ? -14.428 -31.989 12.702 1.00 34.91 64 THR A O 1
ATOM 505 N N . VAL A 1 65 ? -16.313 -32.927 11.939 1.00 39.00 65 VAL A N 1
ATOM 506 C CA . VAL A 1 65 ? -17.210 -31.841 12.343 1.00 39.00 65 VAL A CA 1
ATOM 507 C C . VAL A 1 65 ? -17.393 -31.894 13.863 1.00 39.00 65 VAL A C 1
ATOM 509 O O . VAL A 1 65 ? -18.218 -32.656 14.347 1.00 39.00 65 VAL A O 1
ATOM 512 N N . VAL A 1 66 ? -16.632 -31.089 14.612 1.00 41.84 66 VAL A N 1
ATOM 513 C CA . VAL A 1 66 ? -16.735 -30.967 16.089 1.00 41.84 66 VAL A CA 1
ATOM 514 C C . VAL A 1 66 ? -17.688 -29.829 16.507 1.00 41.84 66 VAL A C 1
ATOM 516 O O . VAL A 1 66 ? -17.791 -29.461 17.671 1.00 41.84 66 VAL A O 1
ATOM 519 N N . CYS A 1 67 ? -18.388 -29.213 15.552 1.00 48.66 67 CYS A N 1
ATOM 520 C CA . CYS A 1 67 ? -19.230 -28.056 15.831 1.00 48.66 67 CYS A CA 1
ATOM 521 C C . CYS A 1 67 ? -20.659 -28.476 16.207 1.00 48.66 67 CYS A C 1
ATOM 523 O O . CYS A 1 67 ? -21.416 -28.975 15.372 1.00 48.66 67 CYS A O 1
ATOM 525 N N . ASP A 1 68 ? -21.048 -28.156 17.438 1.00 46.31 68 ASP A N 1
ATOM 526 C CA . ASP A 1 68 ? -22.391 -28.336 18.001 1.00 46.31 68 ASP A CA 1
ATOM 527 C C . ASP A 1 68 ? -23.478 -27.610 17.166 1.00 46.31 68 ASP A C 1
ATOM 529 O O . ASP A 1 68 ? -24.624 -28.043 17.058 1.00 46.31 68 ASP A O 1
ATOM 533 N N . LEU A 1 69 ? -23.101 -26.532 16.466 1.00 46.31 69 LEU A N 1
ATOM 534 C CA . LEU A 1 69 ? -23.946 -25.808 15.506 1.00 46.31 69 LEU A CA 1
ATOM 535 C C . LEU A 1 69 ? -24.200 -26.619 14.220 1.00 46.31 69 LEU A C 1
ATOM 537 O O . LEU A 1 69 ? -25.315 -26.621 13.692 1.00 46.31 69 LEU A O 1
ATOM 541 N N . CYS A 1 70 ? -23.191 -27.348 13.737 1.00 44.56 70 CYS A N 1
ATOM 542 C CA . CYS A 1 70 ? -23.311 -28.237 12.581 1.00 44.56 70 CYS A CA 1
ATOM 543 C C . CYS A 1 70 ? -24.114 -29.505 12.914 1.00 44.56 70 CYS A C 1
ATOM 545 O O . CYS A 1 70 ? -24.886 -29.969 12.073 1.00 44.56 70 CYS A O 1
ATOM 547 N N . GLU A 1 71 ? -23.994 -30.044 14.131 1.00 43.69 71 GLU A N 1
ATOM 548 C CA . GLU A 1 71 ? -24.834 -31.154 14.606 1.00 43.69 71 GLU A CA 1
ATOM 549 C C . GLU A 1 71 ? -26.292 -30.735 14.830 1.00 43.69 71 GLU A C 1
ATOM 551 O O . GLU A 1 71 ? -27.205 -31.435 14.382 1.00 43.69 71 GLU A O 1
ATOM 556 N N . ARG A 1 72 ? -26.534 -29.558 15.427 1.00 46.03 72 ARG A N 1
ATOM 557 C CA . ARG A 1 72 ? -27.882 -28.973 15.533 1.00 46.03 72 ARG A CA 1
ATOM 558 C C . ARG A 1 72 ? -28.507 -28.742 14.159 1.00 46.03 72 ARG A C 1
ATOM 560 O O . ARG A 1 72 ? -29.687 -29.023 13.986 1.00 46.03 72 ARG A O 1
ATOM 567 N N . GLY A 1 73 ? -27.730 -28.280 13.177 1.00 48.03 73 GLY A N 1
ATOM 568 C CA . GLY A 1 73 ? -28.199 -28.092 11.802 1.00 48.03 73 GLY A CA 1
ATOM 569 C C . GLY A 1 73 ? -28.628 -29.392 11.110 1.00 48.03 73 GLY A C 1
ATOM 570 O O . GLY A 1 73 ? -29.598 -29.378 10.357 1.00 48.03 73 GLY A O 1
ATOM 571 N N . ARG A 1 74 ? -27.958 -30.523 11.388 1.00 46.22 74 ARG A N 1
ATOM 572 C CA . ARG A 1 74 ? -28.325 -31.846 10.837 1.00 46.22 74 ARG A CA 1
ATOM 573 C C . ARG A 1 74 ? -29.569 -32.457 11.485 1.00 46.22 74 ARG A C 1
ATOM 575 O O . ARG A 1 74 ? -30.258 -33.228 10.829 1.00 46.22 74 ARG A O 1
ATOM 582 N N . LYS A 1 75 ? -29.843 -32.140 12.755 1.00 43.09 75 LYS A N 1
ATOM 583 C CA . LYS A 1 75 ? -30.959 -32.712 13.533 1.00 43.09 75 LYS A CA 1
ATOM 584 C C . LYS A 1 75 ? -32.274 -31.927 13.424 1.00 43.09 75 LYS A C 1
ATOM 586 O O . LYS A 1 75 ? -33.262 -32.320 14.035 1.00 43.09 75 LYS A O 1
ATOM 591 N N . GLN A 1 76 ? -32.308 -30.817 12.687 1.00 55.53 76 GLN A N 1
ATOM 592 C CA . GLN A 1 76 ? -33.514 -29.996 12.558 1.00 55.53 76 GLN A CA 1
ATOM 593 C C . GLN A 1 76 ? -34.513 -30.594 11.563 1.00 55.53 76 GLN A C 1
ATOM 595 O O . GLN A 1 76 ? -34.184 -30.845 10.405 1.00 55.53 76 GLN A O 1
ATOM 600 N N . THR A 1 77 ? -35.754 -30.764 12.013 1.00 53.88 77 THR A N 1
ATOM 601 C CA . THR A 1 77 ? -36.898 -31.128 11.174 1.00 53.88 77 THR A CA 1
ATOM 602 C C . THR A 1 77 ? -37.279 -29.967 10.250 1.00 53.88 77 THR A C 1
ATOM 604 O O . THR A 1 77 ? -37.291 -28.800 10.652 1.00 53.88 77 THR A O 1
ATOM 607 N N . LEU A 1 78 ? -37.536 -30.285 8.979 1.00 58.28 78 LEU A N 1
ATOM 608 C CA . LEU A 1 78 ? -37.969 -29.316 7.970 1.00 58.28 78 LEU A CA 1
ATOM 609 C C . LEU A 1 78 ? -39.443 -28.922 8.197 1.00 58.28 78 LEU A C 1
ATOM 611 O O . LEU A 1 78 ? -40.199 -29.730 8.738 1.00 58.28 78 LEU A O 1
ATOM 615 N N . PRO A 1 79 ? -39.862 -27.710 7.78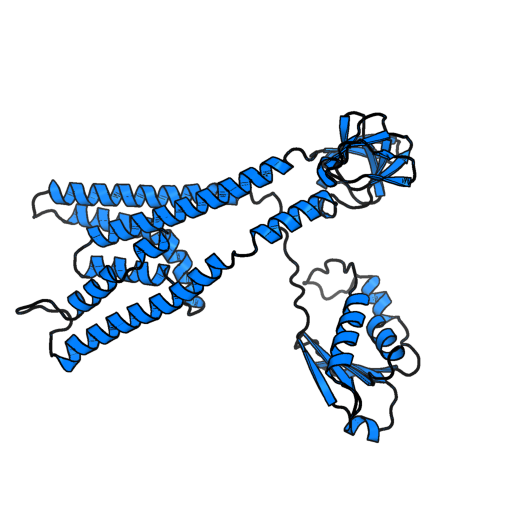5 1.00 59.44 79 PRO A N 1
ATOM 616 C CA . PRO A 1 79 ? -41.274 -27.324 7.776 1.00 59.44 79 PRO A CA 1
ATOM 617 C C . PRO A 1 79 ? -42.112 -28.281 6.914 1.00 59.44 79 PRO A C 1
ATOM 619 O O . PRO A 1 79 ? -41.615 -28.809 5.915 1.00 59.44 79 PRO A O 1
ATOM 622 N N . GLU A 1 80 ? -43.385 -28.472 7.269 1.00 58.19 80 GLU A N 1
ATOM 623 C CA . GLU A 1 80 ? -44.311 -29.321 6.508 1.00 58.19 80 GLU A CA 1
ATOM 624 C C . GLU A 1 80 ? -44.434 -28.855 5.041 1.00 58.19 80 GLU A C 1
ATOM 626 O O . GLU A 1 80 ? -44.466 -27.657 4.743 1.00 58.19 80 GLU A O 1
ATOM 631 N N . GLY A 1 81 ? -44.467 -29.816 4.108 1.00 57.47 81 GLY A N 1
ATOM 632 C CA . GLY A 1 81 ? -44.614 -29.565 2.667 1.00 57.47 81 GLY A CA 1
ATOM 633 C C . GLY A 1 81 ? -43.320 -29.272 1.890 1.00 57.47 81 GLY A C 1
ATOM 634 O O . GLY A 1 81 ? -43.398 -28.967 0.698 1.00 57.47 81 GLY A O 1
ATOM 635 N N . ILE A 1 82 ? -42.137 -29.368 2.517 1.00 63.34 82 ILE A N 1
ATOM 636 C CA . ILE A 1 82 ? -40.831 -29.202 1.850 1.00 63.34 82 ILE A CA 1
ATOM 637 C C . ILE A 1 82 ? -40.070 -30.530 1.823 1.00 63.34 82 ILE A C 1
ATOM 639 O O . ILE A 1 82 ? -39.737 -31.105 2.858 1.00 63.34 82 ILE A O 1
ATOM 643 N N . ARG A 1 83 ? -39.725 -30.986 0.619 1.00 62.84 83 ARG A N 1
ATOM 644 C CA . ARG A 1 83 ? -38.913 -32.175 0.366 1.00 62.84 83 ARG A CA 1
ATOM 645 C C . ARG A 1 83 ? -37.463 -31.781 0.104 1.00 62.84 83 ARG A C 1
ATOM 647 O O . ARG A 1 83 ? -37.178 -30.929 -0.735 1.00 62.84 83 ARG A O 1
ATOM 654 N N . MET A 1 84 ? -36.536 -32.435 0.798 1.00 59.28 84 MET A N 1
ATOM 655 C CA . MET A 1 84 ? -35.099 -32.287 0.567 1.00 59.28 84 MET A CA 1
ATOM 656 C C . MET A 1 84 ? -34.579 -33.475 -0.240 1.00 59.28 84 MET A C 1
ATOM 658 O O . MET A 1 84 ? -34.727 -34.619 0.182 1.00 59.28 84 MET A O 1
ATOM 662 N N . THR A 1 85 ? -33.941 -33.203 -1.375 1.00 66.56 85 THR A N 1
ATOM 663 C CA . THR A 1 85 ? -33.293 -34.214 -2.217 1.00 66.56 85 THR A CA 1
ATOM 664 C C . THR A 1 85 ? -31.793 -33.945 -2.263 1.00 66.56 85 THR A C 1
ATOM 666 O O . THR A 1 85 ? -31.355 -32.850 -2.617 1.00 66.56 85 THR A O 1
ATOM 669 N N . LEU A 1 86 ? -31.000 -34.948 -1.892 1.00 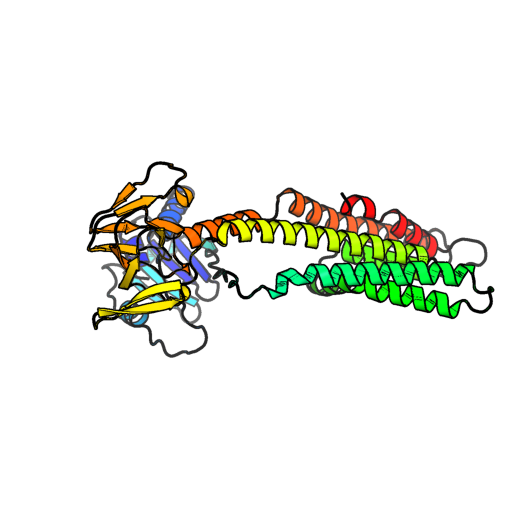53.78 86 LEU A N 1
ATOM 670 C CA . LEU A 1 86 ? -29.545 -34.932 -2.028 1.00 53.78 86 LEU A CA 1
ATOM 671 C C . LEU A 1 86 ? -29.190 -35.401 -3.438 1.00 53.78 86 LEU A C 1
ATOM 673 O O . LEU A 1 86 ? -29.509 -36.529 -3.806 1.00 53.78 86 LEU A O 1
ATOM 677 N N . ILE A 1 87 ? -28.553 -34.536 -4.225 1.00 67.94 87 ILE A N 1
ATOM 678 C CA . ILE A 1 87 ? -28.071 -34.886 -5.561 1.00 67.94 87 ILE A CA 1
ATOM 679 C C . ILE A 1 87 ? -26.579 -35.218 -5.428 1.00 67.94 87 ILE A C 1
ATOM 681 O O . ILE A 1 87 ? -25.808 -34.327 -5.044 1.00 67.94 87 ILE A O 1
ATOM 685 N N . PRO A 1 88 ? -26.156 -36.461 -5.727 1.00 43.69 88 PRO A N 1
ATOM 686 C CA . PRO A 1 88 ? -24.750 -36.853 -5.664 1.00 43.69 88 PRO A CA 1
ATOM 687 C C . PRO A 1 88 ? -23.881 -35.886 -6.480 1.00 43.69 88 PRO A C 1
ATOM 689 O O . PRO A 1 88 ? -24.242 -35.527 -7.599 1.00 43.69 88 PRO A O 1
ATOM 692 N N . ASP A 1 89 ? -22.774 -35.422 -5.899 1.00 44.59 89 ASP A N 1
ATOM 693 C CA . ASP A 1 89 ? -21.772 -34.526 -6.507 1.00 44.59 89 ASP A CA 1
ATOM 694 C C . ASP A 1 89 ? -22.230 -33.125 -6.971 1.00 44.59 89 ASP A C 1
ATOM 696 O O . ASP A 1 89 ? -21.401 -32.343 -7.448 1.00 44.59 89 ASP A O 1
ATOM 700 N N . ALA A 1 90 ? -23.509 -32.765 -6.803 1.00 51.19 90 ALA A N 1
ATOM 701 C CA . ALA A 1 90 ? -24.058 -31.471 -7.228 1.00 51.19 90 ALA A CA 1
ATOM 702 C C . ALA A 1 90 ? -24.565 -30.599 -6.066 1.00 51.19 90 ALA A C 1
ATOM 704 O O . ALA A 1 90 ? -24.476 -29.375 -6.144 1.00 51.19 90 ALA A O 1
ATOM 705 N N . GLY A 1 91 ? -25.059 -31.193 -4.971 1.00 62.47 91 GLY A N 1
ATOM 706 C CA . GLY A 1 91 ? -25.478 -30.457 -3.772 1.00 62.47 91 GLY A CA 1
ATOM 707 C C . GLY A 1 91 ? -26.860 -30.852 -3.252 1.00 62.47 91 GLY A C 1
ATOM 708 O O . GLY A 1 91 ? -27.285 -31.999 -3.385 1.00 62.47 91 GLY A O 1
ATOM 709 N N . VAL A 1 92 ? -27.560 -29.904 -2.622 1.00 66.31 92 VAL A N 1
ATOM 710 C CA . VAL A 1 92 ? -28.858 -30.150 -1.968 1.00 66.31 92 VAL A CA 1
ATOM 711 C C . VAL A 1 92 ? -29.957 -29.345 -2.653 1.00 66.31 92 VAL A C 1
ATOM 713 O O . VAL A 1 92 ? -29.823 -28.138 -2.856 1.00 66.31 92 VAL A O 1
ATOM 716 N N . MET A 1 93 ? -31.060 -30.011 -2.988 1.00 57.12 93 MET A N 1
ATOM 717 C CA . MET A 1 93 ? -32.264 -29.394 -3.539 1.00 57.12 93 MET A CA 1
ATOM 718 C C . MET A 1 93 ? -33.385 -29.419 -2.497 1.00 57.12 93 MET A C 1
ATOM 720 O O . MET A 1 93 ? -33.675 -30.465 -1.920 1.00 57.12 93 MET A O 1
ATOM 724 N N . LEU A 1 94 ? -34.009 -28.269 -2.256 1.00 70.06 94 LEU A N 1
ATOM 725 C CA . LEU A 1 94 ? -35.205 -28.115 -1.428 1.00 70.06 94 LEU A CA 1
ATOM 726 C C . LEU A 1 94 ? -36.372 -27.766 -2.357 1.00 70.06 94 LEU A C 1
ATOM 728 O O . LEU A 1 94 ? -36.329 -26.739 -3.031 1.00 70.06 94 LEU A O 1
ATOM 732 N N . GLU A 1 95 ? -37.408 -28.595 -2.412 1.00 69.88 95 GLU A N 1
ATOM 733 C CA . GLU A 1 95 ? -38.586 -28.366 -3.258 1.00 69.88 95 GLU A CA 1
ATOM 734 C C . GLU A 1 95 ? -39.882 -28.444 -2.446 1.00 69.88 95 GLU A C 1
ATOM 736 O O . GLU A 1 95 ? -39.979 -29.225 -1.501 1.00 69.88 95 GLU A O 1
ATOM 741 N N . LYS A 1 96 ? -40.889 -27.638 -2.803 1.00 69.69 96 LYS A N 1
ATOM 742 C CA . LYS A 1 96 ? -42.253 -27.816 -2.284 1.00 69.69 96 LYS A CA 1
ATOM 743 C C . LYS A 1 96 ? -42.885 -29.058 -2.911 1.00 69.69 96 LYS A C 1
ATOM 745 O O . LYS A 1 96 ? -42.627 -29.363 -4.078 1.00 69.69 96 LYS A O 1
ATOM 750 N N . GLU A 1 97 ? -43.737 -29.756 -2.165 1.00 60.62 97 GLU A N 1
ATOM 751 C CA . GLU A 1 97 ? -44.519 -30.853 -2.736 1.00 60.62 97 GLU A CA 1
ATOM 752 C C . GLU A 1 97 ? -45.429 -30.330 -3.855 1.00 60.62 97 GLU A C 1
ATOM 754 O O . GLU A 1 97 ? -46.245 -29.430 -3.663 1.00 60.62 97 GLU A O 1
ATOM 759 N N . ALA A 1 98 ? -45.237 -30.864 -5.060 1.00 59.09 98 ALA A N 1
ATOM 760 C CA . ALA A 1 98 ? -45.933 -30.432 -6.262 1.00 59.09 98 ALA A CA 1
ATOM 761 C C . ALA A 1 98 ? -46.224 -31.633 -7.169 1.00 59.09 98 ALA A C 1
ATOM 763 O O . ALA A 1 98 ? -45.470 -32.610 -7.192 1.00 59.09 98 ALA A O 1
ATOM 764 N N . CYS A 1 99 ? -47.304 -31.544 -7.947 1.00 52.69 99 CYS A N 1
ATOM 765 C CA . CYS A 1 99 ? -47.679 -32.572 -8.915 1.00 52.69 99 CYS A CA 1
ATOM 766 C C . CYS A 1 99 ? -46.582 -32.769 -9.986 1.00 52.69 99 CYS A C 1
ATOM 768 O O . CYS A 1 99 ? -45.931 -31.792 -10.369 1.00 52.69 99 CYS A O 1
ATOM 770 N N . PRO A 1 100 ? -46.406 -33.986 -10.545 1.00 55.81 100 PRO A N 1
ATOM 771 C CA . PRO A 1 100 ? -45.348 -34.290 -11.519 1.00 55.81 100 PRO A CA 1
ATOM 772 C C . PRO A 1 100 ? -45.324 -33.337 -12.723 1.00 55.81 100 PRO A C 1
ATOM 774 O O . PRO A 1 100 ? -44.259 -32.919 -13.172 1.00 55.81 100 PRO A O 1
ATOM 777 N N . THR A 1 101 ? -46.501 -32.924 -13.197 1.00 47.12 101 THR A N 1
ATOM 778 C CA . THR A 1 101 ? -46.673 -32.007 -14.331 1.00 47.12 101 THR A CA 1
ATOM 779 C C . THR A 1 101 ? -46.148 -30.599 -14.041 1.00 47.12 101 THR A C 1
ATOM 781 O O . THR A 1 101 ? -45.585 -29.958 -14.928 1.00 47.12 101 THR A O 1
ATOM 784 N N . ALA A 1 102 ? -46.265 -30.123 -12.795 1.00 47.62 102 ALA A N 1
ATOM 785 C CA . ALA A 1 102 ? -45.832 -28.781 -12.406 1.00 47.62 102 ALA A CA 1
ATOM 786 C C . ALA A 1 102 ? -44.311 -28.609 -12.524 1.00 47.62 102 ALA A C 1
ATOM 788 O O . ALA A 1 102 ? -43.852 -27.520 -12.861 1.00 47.62 102 ALA A O 1
ATOM 789 N N . LYS A 1 103 ? -43.538 -29.687 -12.327 1.00 55.78 103 LYS A N 1
ATOM 790 C CA . LYS A 1 103 ? -42.070 -29.669 -12.426 1.00 55.78 103 LYS A CA 1
ATOM 791 C C . LYS A 1 103 ? -41.568 -29.303 -13.827 1.00 55.78 103 LYS A C 1
ATOM 793 O O . LYS A 1 103 ? -40.519 -28.683 -13.952 1.00 55.78 103 LYS A O 1
ATOM 798 N N . SER A 1 104 ? -42.327 -29.640 -14.874 1.00 49.91 104 SER A N 1
ATOM 799 C CA . SER A 1 104 ? -41.964 -29.339 -16.270 1.00 49.91 104 SER A CA 1
ATOM 800 C C . SER A 1 104 ? -42.078 -27.853 -16.639 1.00 49.91 104 SER A C 1
ATOM 802 O O . SER A 1 104 ? -41.485 -27.416 -17.621 1.00 49.91 104 SER A O 1
ATOM 804 N N . LEU A 1 105 ? -42.815 -27.070 -15.842 1.00 51.28 105 LEU A N 1
ATOM 805 C CA . LEU A 1 105 ? -43.082 -25.649 -16.089 1.00 51.28 105 LEU A CA 1
ATOM 806 C C . LEU A 1 105 ? -42.135 -24.715 -15.323 1.00 51.28 105 LEU A C 1
ATOM 808 O O . LEU A 1 105 ? -42.239 -23.495 -15.450 1.00 51.28 105 LEU A O 1
ATOM 812 N N . TRP A 1 106 ? -41.229 -25.264 -14.512 1.00 59.47 106 TRP A N 1
ATOM 813 C CA . TRP A 1 106 ? -40.308 -24.478 -13.697 1.00 59.47 106 TRP A CA 1
ATOM 814 C C . TRP A 1 106 ? -39.220 -23.835 -14.557 1.00 59.47 106 TRP A C 1
ATOM 816 O O . TRP A 1 106 ? -38.535 -24.507 -15.328 1.00 59.47 106 TRP A O 1
ATOM 826 N N . ARG A 1 107 ? -39.018 -22.527 -14.381 1.00 54.28 107 ARG A N 1
ATOM 827 C CA . ARG A 1 107 ? -37.873 -21.804 -14.947 1.00 54.28 107 ARG A CA 1
ATOM 828 C C . ARG A 1 107 ? -36.829 -21.569 -13.867 1.00 54.28 107 ARG A C 1
ATOM 830 O O . ARG A 1 107 ? -37.150 -21.059 -12.797 1.00 54.28 107 ARG A O 1
ATOM 837 N N . TRP A 1 108 ? -35.590 -21.945 -14.164 1.00 57.38 108 TRP A N 1
ATOM 838 C CA . TRP A 1 108 ? -34.457 -21.824 -13.252 1.00 57.38 108 TRP A CA 1
ATOM 839 C C . TRP A 1 108 ? -33.665 -20.558 -13.550 1.00 57.38 108 TRP A C 1
ATOM 841 O O . TRP A 1 108 ? -33.254 -20.340 -14.691 1.00 57.38 108 TRP A O 1
ATOM 851 N N . GLN A 1 109 ? -33.398 -19.756 -12.523 1.00 50.44 109 GLN A N 1
ATOM 852 C CA . GLN A 1 109 ? -32.561 -18.565 -12.644 1.00 50.44 109 GLN A CA 1
ATOM 853 C C . GLN A 1 109 ? -31.293 -18.707 -11.797 1.00 50.44 109 GLN A C 1
ATOM 855 O O . GLN A 1 109 ? -31.358 -19.082 -10.625 1.00 50.44 109 GLN A O 1
ATOM 860 N N . LYS A 1 110 ? -30.143 -18.387 -12.403 1.00 47.81 110 LYS A N 1
ATOM 861 C CA . LYS A 1 110 ? -28.823 -18.457 -11.767 1.00 47.81 110 LYS A CA 1
ATOM 862 C C . LYS A 1 110 ? -28.500 -17.170 -11.023 1.00 47.81 110 LYS A C 1
ATOM 864 O O . LYS A 1 110 ? -28.638 -16.079 -11.582 1.00 47.81 110 LYS A O 1
ATOM 869 N N . PHE A 1 111 ? -28.006 -17.295 -9.795 1.00 48.97 111 PHE A N 1
ATOM 870 C CA . PHE A 1 111 ? -27.440 -16.179 -9.046 1.00 48.97 111 PHE A CA 1
ATOM 871 C C . PHE A 1 111 ? -26.008 -16.509 -8.610 1.00 48.97 111 PHE A C 1
ATOM 873 O O . PHE A 1 111 ? -25.778 -17.507 -7.924 1.00 48.97 111 PHE A O 1
ATOM 880 N N . ASN A 1 112 ? -25.051 -15.653 -8.982 1.00 39.97 112 ASN A N 1
ATOM 881 C CA . ASN A 1 112 ? -23.679 -15.745 -8.485 1.00 39.97 112 ASN A CA 1
ATOM 882 C C . ASN A 1 112 ? -23.672 -15.440 -6.986 1.00 39.97 112 ASN A C 1
ATOM 884 O O . ASN A 1 112 ? -24.098 -14.363 -6.565 1.00 39.97 112 ASN A O 1
ATOM 888 N N . TRP A 1 113 ? -23.191 -16.387 -6.184 1.00 44.56 113 TRP A N 1
ATOM 889 C CA . TRP A 1 113 ? -23.043 -16.222 -4.743 1.00 44.56 113 TRP A CA 1
ATOM 890 C C . TRP A 1 113 ? -22.235 -14.966 -4.402 1.00 44.56 113 TRP A C 1
ATOM 892 O O . TRP A 1 113 ? -21.246 -14.642 -5.062 1.00 44.56 113 TRP A O 1
ATOM 902 N N . ILE A 1 114 ? -22.641 -14.268 -3.342 1.00 44.97 114 ILE A N 1
ATOM 903 C CA . ILE A 1 114 ? -21.883 -13.143 -2.789 1.00 44.97 114 ILE A CA 1
ATOM 904 C C . ILE A 1 114 ? -20.562 -13.715 -2.277 1.00 44.97 114 ILE A C 1
ATOM 906 O O . ILE A 1 114 ? -20.546 -14.456 -1.296 1.00 44.97 114 ILE A O 1
ATOM 910 N N . HIS A 1 115 ? -19.452 -13.422 -2.955 1.00 35.72 115 HIS A N 1
ATOM 911 C CA . HIS A 1 115 ? -18.122 -13.816 -2.504 1.00 35.72 115 HIS A CA 1
ATOM 912 C C . HIS A 1 115 ? -17.839 -13.224 -1.117 1.00 35.72 115 HIS A C 1
ATOM 914 O O . HIS A 1 115 ? -17.345 -12.108 -0.995 1.00 35.72 115 HIS A O 1
ATOM 920 N N . LEU A 1 116 ? -18.119 -13.996 -0.068 1.00 34.34 116 LEU A N 1
ATOM 921 C CA . LEU A 1 116 ? -17.586 -13.771 1.266 1.00 34.34 116 LEU A CA 1
ATOM 922 C C . LEU A 1 116 ? -16.088 -14.069 1.184 1.00 34.34 116 LEU A C 1
ATOM 924 O O . LEU A 1 116 ? -15.659 -15.216 1.317 1.00 34.34 116 LEU A O 1
ATOM 928 N N . ARG A 1 117 ? -15.288 -13.046 0.870 1.00 31.03 117 ARG A N 1
ATOM 929 C CA . ARG A 1 117 ? -13.865 -13.088 1.190 1.00 31.03 117 ARG A CA 1
ATOM 930 C C . ARG A 1 117 ? -13.778 -12.864 2.699 1.00 31.03 117 ARG A C 1
ATOM 932 O O . ARG A 1 117 ? -14.189 -11.787 3.128 1.00 31.03 117 ARG A O 1
ATOM 939 N N . PRO A 1 118 ? -13.289 -13.820 3.507 1.00 32.50 118 PRO A N 1
ATOM 940 C CA . PRO A 1 118 ? -12.814 -13.468 4.836 1.00 32.50 118 PRO A CA 1
ATOM 941 C C . PRO A 1 118 ? -11.724 -12.417 4.624 1.00 32.50 118 PRO A C 1
ATOM 943 O O . PRO A 1 118 ? -10.672 -12.705 4.047 1.00 32.50 118 PRO A O 1
ATOM 946 N N . ARG A 1 119 ? -12.037 -11.159 4.944 1.00 40.69 119 ARG A N 1
ATOM 947 C CA . ARG A 1 119 ? -11.068 -10.075 4.856 1.00 40.69 119 ARG A CA 1
ATOM 948 C C . ARG A 1 119 ? -10.158 -10.256 6.053 1.00 40.69 119 ARG A C 1
ATOM 950 O O . ARG A 1 119 ? -10.584 -10.097 7.191 1.00 40.69 119 ARG A O 1
ATOM 957 N N . ILE A 1 120 ? -8.927 -10.658 5.777 1.00 35.69 120 ILE A N 1
ATOM 958 C CA . ILE A 1 120 ? -7.865 -10.659 6.771 1.00 35.69 120 ILE A CA 1
ATOM 959 C C . ILE A 1 120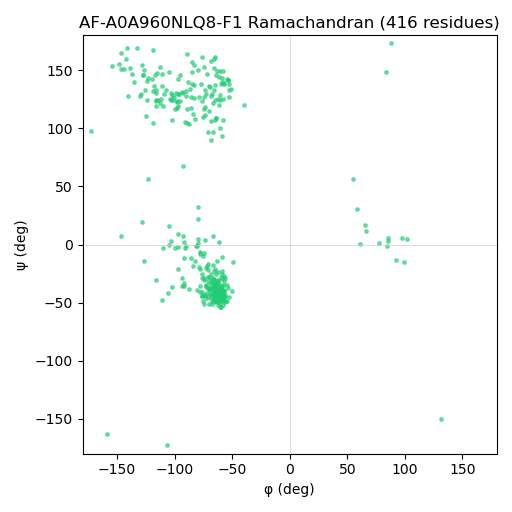 ? -7.652 -9.185 7.106 1.00 35.69 120 ILE A C 1
ATOM 961 O O . ILE A 1 120 ? -7.185 -8.425 6.262 1.00 35.69 120 ILE A O 1
ATOM 965 N N . ILE A 1 121 ? -8.087 -8.762 8.290 1.00 38.28 121 ILE A N 1
ATOM 966 C CA . ILE A 1 121 ? -7.709 -7.461 8.835 1.00 38.28 121 ILE A CA 1
ATOM 967 C C . ILE A 1 121 ? -6.227 -7.615 9.185 1.00 38.28 121 ILE A C 1
ATOM 969 O O . ILE A 1 121 ? -5.915 -8.471 10.018 1.00 38.28 121 ILE A O 1
ATOM 973 N N . PRO A 1 122 ? -5.303 -6.887 8.534 1.00 34.66 122 PRO A N 1
ATOM 974 C CA . PRO A 1 122 ? -3.894 -6.997 8.875 1.00 34.66 122 PRO A CA 1
ATOM 975 C C . PRO A 1 122 ? -3.716 -6.642 10.355 1.00 34.66 122 PRO A C 1
ATOM 977 O O . PRO A 1 122 ? -4.183 -5.599 10.826 1.00 34.66 122 PRO A O 1
ATOM 980 N N . SER A 1 123 ? -3.100 -7.556 11.109 1.00 31.72 123 SER A N 1
ATOM 981 C CA . SER A 1 123 ? -2.786 -7.336 12.517 1.00 31.72 123 SER A CA 1
ATOM 982 C C . SER A 1 123 ? -1.748 -6.213 12.648 1.00 31.72 123 SER A C 1
ATOM 984 O O . SER A 1 123 ? -0.900 -6.062 11.768 1.00 31.72 123 SER A O 1
ATOM 986 N N . PRO A 1 124 ? -1.730 -5.462 13.766 1.00 41.72 124 PRO A N 1
ATOM 987 C CA . PRO A 1 124 ? -0.775 -4.370 13.998 1.00 41.72 124 PRO A CA 1
ATOM 988 C C . PRO A 1 124 ? 0.709 -4.795 14.030 1.00 41.72 124 PRO A C 1
ATOM 990 O O . PRO A 1 124 ? 1.583 -3.970 14.269 1.00 41.72 124 PRO A O 1
ATOM 993 N N . SER A 1 125 ? 1.019 -6.075 13.812 1.00 38.78 125 SER A N 1
ATOM 994 C CA . SER A 1 125 ? 2.377 -6.611 13.708 1.00 38.78 125 SER A CA 1
ATOM 995 C C . SER A 1 125 ? 3.037 -6.372 12.339 1.00 38.78 125 SER A C 1
ATOM 997 O O . SER A 1 125 ? 4.155 -6.837 12.131 1.00 38.78 125 SER A O 1
ATOM 999 N N . SER A 1 126 ? 2.399 -5.638 11.420 1.00 39.97 126 SER A N 1
ATOM 1000 C CA . SER A 1 126 ? 2.958 -5.246 10.115 1.00 39.97 126 SER A CA 1
ATOM 1001 C C . SER A 1 126 ? 3.921 -4.048 10.170 1.00 39.97 126 SER A C 1
ATOM 1003 O O . SER A 1 126 ? 4.186 -3.410 9.163 1.00 39.97 126 SER A O 1
ATOM 1005 N N . ILE A 1 127 ? 4.526 -3.751 11.327 1.00 45.22 127 ILE A N 1
ATOM 1006 C CA . ILE A 1 127 ? 5.516 -2.662 11.489 1.00 45.22 127 ILE A CA 1
ATOM 1007 C C . ILE A 1 127 ? 6.752 -2.845 10.570 1.00 45.22 127 ILE A C 1
ATOM 1009 O O . ILE A 1 127 ? 7.531 -1.913 10.392 1.00 45.22 127 ILE A O 1
ATOM 1013 N N . LYS A 1 128 ? 6.909 -4.009 9.920 1.00 43.31 128 LYS A N 1
ATOM 1014 C CA . LYS A 1 128 ? 7.868 -4.216 8.822 1.00 43.31 128 LYS A CA 1
ATOM 1015 C C . LYS A 1 128 ? 7.544 -3.415 7.549 1.00 43.31 128 LYS A C 1
ATOM 1017 O O . LYS A 1 128 ? 8.483 -2.998 6.880 1.00 43.31 128 LYS A O 1
ATOM 1022 N N . ASP A 1 129 ? 6.274 -3.132 7.269 1.00 49.97 129 ASP A N 1
ATOM 1023 C CA . ASP A 1 129 ? 5.829 -2.446 6.043 1.00 49.97 129 ASP A CA 1
ATOM 1024 C C . ASP A 1 129 ? 6.188 -0.942 6.067 1.00 49.97 129 ASP A C 1
ATOM 1026 O O . ASP A 1 129 ? 6.338 -0.296 5.035 1.00 49.97 129 ASP A O 1
ATOM 1030 N N . LEU A 1 130 ? 6.445 -0.371 7.252 1.00 53.75 130 LEU A N 1
ATOM 1031 C CA . LEU A 1 130 ? 6.845 1.036 7.423 1.00 53.75 130 LEU A CA 1
ATOM 1032 C C . LEU A 1 130 ? 8.303 1.335 7.016 1.00 53.75 130 LEU A C 1
ATOM 1034 O O . LEU A 1 130 ? 8.701 2.505 7.011 1.00 53.75 130 LEU A O 1
ATOM 1038 N N . GLU A 1 131 ? 9.115 0.320 6.702 1.00 63.78 131 GLU A N 1
ATOM 1039 C CA . GLU A 1 131 ? 10.503 0.488 6.239 1.00 63.78 131 GLU A CA 1
ATOM 1040 C C . GLU A 1 131 ? 10.729 0.128 4.765 1.00 63.78 131 GLU A C 1
ATOM 1042 O O . GLU A 1 131 ? 11.836 0.353 4.271 1.00 63.78 131 GLU A O 1
ATOM 1047 N N . GLU A 1 132 ? 9.716 -0.347 4.034 1.00 69.25 132 GLU A N 1
ATOM 1048 C CA . GLU A 1 132 ? 9.862 -0.708 2.613 1.00 69.25 132 GLU A CA 1
ATOM 1049 C C . GLU A 1 132 ? 10.298 0.489 1.753 1.00 69.25 132 GLU A C 1
ATOM 1051 O O . GLU A 1 132 ? 11.266 0.379 0.992 1.00 69.25 132 GLU A O 1
ATOM 1056 N N . TRP A 1 133 ? 9.728 1.676 2.004 1.00 80.50 133 TRP A N 1
ATOM 1057 C CA . TRP A 1 133 ? 10.107 2.915 1.311 1.00 80.50 133 TRP A CA 1
ATOM 1058 C C . TRP A 1 133 ? 11.590 3.273 1.492 1.00 80.50 133 TRP A C 1
ATOM 1060 O O . TRP A 1 133 ? 12.199 3.876 0.607 1.00 80.50 133 TRP A O 1
ATOM 1070 N N . LYS A 1 134 ? 12.217 2.902 2.625 1.00 86.88 134 LYS A N 1
ATOM 1071 C CA . LYS A 1 134 ? 13.656 3.140 2.839 1.00 86.88 134 LYS A CA 1
ATOM 1072 C C . LYS A 1 134 ? 14.484 2.282 1.892 1.00 86.88 134 LYS A C 1
ATOM 1074 O O . LYS A 1 134 ? 15.511 2.747 1.405 1.00 86.88 134 LYS A O 1
ATOM 1079 N N . GLY A 1 135 ? 14.044 1.049 1.638 1.00 87.06 135 GLY A N 1
ATOM 1080 C CA . GLY A 1 135 ? 14.671 0.140 0.685 1.00 87.06 135 GLY A CA 1
ATOM 1081 C C . GLY A 1 135 ? 14.575 0.668 -0.744 1.00 87.06 135 GLY A C 1
ATOM 1082 O O . GLY A 1 135 ? 15.600 0.775 -1.418 1.00 87.06 135 GLY A O 1
ATOM 1083 N N . ALA A 1 136 ? 13.377 1.073 -1.175 1.00 86.38 136 ALA A N 1
ATOM 1084 C CA . ALA A 1 136 ? 13.156 1.667 -2.495 1.00 86.38 136 ALA A CA 1
ATOM 1085 C C . ALA A 1 136 ? 13.970 2.958 -2.690 1.00 86.38 136 ALA A C 1
ATOM 1087 O O . ALA A 1 136 ? 14.658 3.123 -3.699 1.00 86.38 136 ALA A O 1
ATOM 1088 N N . LEU A 1 137 ? 13.987 3.840 -1.685 1.00 90.12 137 LEU A N 1
ATOM 1089 C CA . LEU A 1 137 ? 14.753 5.085 -1.725 1.00 90.12 137 LEU A CA 1
ATOM 1090 C C . LEU A 1 137 ? 16.268 4.833 -1.745 1.00 90.12 137 LEU A C 1
ATOM 1092 O O . LEU A 1 137 ? 16.996 5.505 -2.474 1.00 90.12 137 LEU A O 1
ATOM 1096 N N . LEU A 1 138 ? 16.760 3.850 -0.986 1.00 92.81 138 LEU A N 1
ATOM 1097 C CA . LEU A 1 138 ? 18.174 3.467 -0.997 1.00 92.81 138 LEU A CA 1
ATOM 1098 C C . LEU A 1 138 ? 18.581 2.900 -2.363 1.00 92.81 138 LEU A C 1
ATOM 1100 O O . LEU A 1 138 ? 19.634 3.273 -2.882 1.00 92.81 138 LEU A O 1
ATOM 1104 N N . LEU A 1 139 ? 17.741 2.064 -2.979 1.00 91.62 139 LEU A N 1
ATOM 1105 C CA . LEU A 1 139 ? 17.956 1.558 -4.337 1.00 91.62 139 LEU A CA 1
ATOM 1106 C C . LEU A 1 139 ? 17.996 2.700 -5.361 1.00 91.62 139 LEU A C 1
ATOM 1108 O O . LEU A 1 139 ? 18.957 2.777 -6.130 1.00 91.62 139 LEU A O 1
ATOM 1112 N N . ALA A 1 140 ? 17.048 3.639 -5.311 1.00 92.31 140 ALA A N 1
ATOM 1113 C CA . ALA A 1 140 ? 17.028 4.810 -6.187 1.00 92.31 140 ALA A CA 1
ATOM 1114 C C . ALA A 1 140 ? 18.285 5.687 -6.020 1.00 92.31 140 ALA A C 1
ATOM 1116 O O . ALA A 1 140 ? 18.925 6.068 -7.002 1.00 92.31 140 ALA A O 1
ATOM 1117 N N . LEU A 1 141 ? 18.705 5.957 -4.779 1.00 94.06 141 LEU A N 1
ATOM 1118 C CA . LEU A 1 141 ? 19.928 6.718 -4.496 1.00 94.06 141 LEU A CA 1
ATOM 1119 C C . LEU A 1 141 ? 21.192 5.976 -4.947 1.00 94.06 141 LEU A C 1
ATOM 1121 O O . LEU A 1 141 ? 22.121 6.600 -5.459 1.00 94.06 141 LEU A O 1
ATOM 1125 N N . SER A 1 142 ? 21.228 4.650 -4.807 1.00 94.19 142 SER A N 1
ATOM 1126 C CA . SER A 1 142 ? 22.334 3.840 -5.323 1.00 94.19 142 SER A CA 1
ATOM 1127 C C . SER A 1 142 ? 22.396 3.882 -6.855 1.00 94.19 142 SER A C 1
ATOM 1129 O O . SER A 1 142 ? 23.480 4.017 -7.420 1.00 94.19 142 SER A O 1
ATOM 1131 N N . CYS A 1 143 ? 21.245 3.858 -7.537 1.00 94.69 143 CYS A N 1
ATOM 1132 C CA . CYS A 1 143 ? 21.145 4.030 -8.985 1.00 94.69 143 CYS A CA 1
ATOM 1133 C C . CYS A 1 143 ? 21.698 5.395 -9.418 1.00 94.69 143 CYS A C 1
ATOM 1135 O O . CYS A 1 143 ? 22.528 5.462 -10.328 1.00 94.69 143 CYS A O 1
ATOM 1137 N N . LEU A 1 144 ? 21.336 6.475 -8.714 1.00 95.12 144 LEU A N 1
ATOM 1138 C CA . LEU A 1 144 ? 21.893 7.807 -8.961 1.00 95.12 144 LEU A CA 1
ATOM 1139 C C . LEU A 1 144 ? 23.412 7.831 -8.783 1.00 95.12 144 LEU A C 1
ATOM 1141 O O . LEU A 1 144 ? 24.129 8.331 -9.649 1.00 95.12 144 LEU A O 1
ATOM 1145 N N . PHE A 1 145 ? 23.908 7.263 -7.683 1.00 95.75 145 PHE A N 1
ATOM 1146 C CA . PHE A 1 145 ? 25.335 7.210 -7.383 1.00 95.75 145 PHE A CA 1
ATOM 1147 C C . PHE A 1 145 ? 26.123 6.505 -8.493 1.00 95.75 145 PHE A C 1
ATOM 1149 O O . PHE A 1 145 ? 27.133 7.030 -8.964 1.00 95.75 145 PHE A O 1
ATOM 1156 N N . PHE A 1 146 ? 25.647 5.352 -8.966 1.00 94.75 146 PHE A N 1
ATOM 1157 C CA . PHE A 1 146 ? 26.278 4.616 -10.062 1.00 94.75 146 PHE A CA 1
ATOM 1158 C C . PHE A 1 146 ? 26.143 5.323 -11.416 1.00 94.75 146 PHE A C 1
ATOM 1160 O O . PHE A 1 146 ? 27.069 5.257 -12.226 1.00 94.75 146 PHE A O 1
ATOM 1167 N N . THR A 1 147 ? 25.044 6.042 -11.652 1.00 93.50 147 THR A N 1
ATOM 1168 C CA . THR A 1 147 ? 24.832 6.831 -12.877 1.00 93.50 147 THR A CA 1
ATOM 1169 C C . THR A 1 147 ? 25.802 8.010 -12.947 1.00 93.50 147 THR A C 1
ATOM 1171 O O . THR A 1 147 ? 26.499 8.182 -13.947 1.00 93.50 147 THR A O 1
ATOM 1174 N N . VAL A 1 148 ? 25.915 8.787 -11.864 1.00 94.12 148 VAL A N 1
ATOM 1175 C CA . VAL A 1 148 ? 26.847 9.923 -11.770 1.00 94.12 148 VAL A CA 1
ATOM 1176 C C . VAL A 1 148 ? 28.289 9.435 -11.868 1.00 94.12 148 VAL A C 1
ATOM 1178 O O . VAL A 1 148 ? 29.084 9.998 -12.618 1.00 94.12 148 VAL A O 1
ATOM 1181 N N . THR A 1 149 ? 28.619 8.351 -11.165 1.00 92.31 149 THR A N 1
ATOM 1182 C CA . THR A 1 149 ? 29.953 7.743 -11.206 1.00 92.31 149 THR A CA 1
ATOM 1183 C C . THR A 1 149 ? 30.298 7.263 -12.619 1.00 92.31 149 THR A C 1
ATOM 1185 O O . THR A 1 149 ? 31.384 7.560 -13.115 1.00 92.31 149 THR A O 1
ATOM 1188 N N . GLY A 1 150 ? 29.362 6.602 -13.312 1.00 90.12 150 GLY A N 1
ATOM 1189 C CA . GLY A 1 150 ? 29.514 6.168 -14.704 1.00 90.12 150 GLY A CA 1
ATOM 1190 C C . GLY A 1 150 ? 29.748 7.328 -15.673 1.00 90.12 150 GLY A C 1
ATOM 1191 O O . GLY A 1 150 ? 30.632 7.234 -16.530 1.00 90.12 150 GLY A O 1
ATOM 1192 N N . PHE A 1 151 ? 29.024 8.438 -15.490 1.00 89.88 151 PHE A N 1
ATOM 1193 C CA . PHE A 1 151 ? 29.175 9.662 -16.280 1.00 89.88 151 PHE A CA 1
ATOM 1194 C C . PHE A 1 151 ? 30.526 10.353 -16.043 1.00 89.88 151 PHE A C 1
ATOM 1196 O O . PHE A 1 151 ? 31.201 10.744 -16.995 1.00 89.88 151 PHE A O 1
ATOM 1203 N N . VAL A 1 152 ? 30.961 10.466 -14.784 1.00 90.50 152 VAL A N 1
ATOM 1204 C CA . VAL A 1 152 ? 32.267 11.048 -14.433 1.00 90.50 152 VAL A CA 1
ATOM 1205 C C . VAL A 1 152 ? 33.406 10.186 -14.981 1.00 90.50 152 VAL A C 1
ATOM 1207 O O . VAL A 1 152 ? 34.315 10.713 -15.618 1.00 90.50 152 VAL A O 1
ATOM 1210 N N . LEU A 1 153 ? 33.337 8.861 -14.813 1.00 87.69 153 LEU A N 1
ATOM 1211 C CA . LEU A 1 153 ? 34.317 7.920 -15.369 1.00 87.69 153 LEU A CA 1
ATOM 1212 C C . LEU A 1 153 ? 34.415 8.040 -16.893 1.00 87.69 153 LEU A C 1
ATOM 1214 O O . LEU A 1 153 ? 35.523 8.045 -17.419 1.00 87.69 153 LEU A O 1
ATOM 1218 N N . ALA A 1 154 ? 33.285 8.198 -17.590 1.00 84.81 154 ALA A N 1
ATOM 1219 C CA . ALA A 1 154 ? 33.260 8.383 -19.042 1.00 84.81 154 ALA A CA 1
ATOM 1220 C C . ALA A 1 154 ? 33.943 9.682 -19.508 1.00 84.81 154 ALA A C 1
ATOM 1222 O O . ALA A 1 154 ? 34.396 9.755 -20.645 1.00 84.81 154 ALA A O 1
ATOM 1223 N N . LYS A 1 155 ? 34.011 10.713 -18.653 1.00 85.12 155 LYS A N 1
ATOM 1224 C CA . LYS A 1 155 ? 34.657 12.001 -18.965 1.00 85.12 155 LYS A CA 1
ATOM 1225 C C . LYS A 1 155 ? 36.120 12.079 -18.533 1.00 85.12 155 LYS A C 1
ATOM 1227 O O . LYS A 1 155 ? 36.877 12.838 -19.129 1.00 85.12 155 LYS A O 1
ATOM 1232 N N . VAL A 1 156 ? 36.497 11.357 -17.479 1.00 85.56 156 VAL A N 1
ATOM 1233 C CA . VAL A 1 156 ? 37.836 11.426 -16.869 1.00 85.56 156 VAL A CA 1
ATOM 1234 C C . VAL A 1 156 ? 38.793 10.391 -17.461 1.00 85.56 156 VAL A C 1
ATOM 1236 O O . VAL A 1 156 ? 39.991 10.656 -17.556 1.00 85.56 156 VAL A O 1
ATOM 1239 N N . LEU A 1 157 ? 38.299 9.212 -17.853 1.00 80.88 157 LEU A N 1
ATOM 1240 C CA . LEU A 1 157 ? 39.141 8.164 -18.425 1.00 80.88 157 LEU A CA 1
ATOM 1241 C C . LEU A 1 157 ? 39.376 8.398 -19.930 1.00 80.88 157 LEU A C 1
ATOM 1243 O O . LEU A 1 157 ? 38.428 8.707 -20.648 1.00 80.88 157 LEU A O 1
ATOM 1247 N N . PRO A 1 158 ? 40.612 8.207 -20.429 1.00 76.31 158 PRO A N 1
ATOM 1248 C CA . PRO A 1 158 ? 40.894 8.238 -21.861 1.00 76.31 158 PRO A CA 1
ATOM 1249 C C . PRO A 1 158 ? 40.151 7.118 -22.611 1.00 76.31 158 PRO A C 1
ATOM 1251 O O . PRO A 1 158 ? 39.977 6.021 -22.070 1.00 76.31 158 PRO A O 1
ATOM 1254 N N . ASP A 1 159 ? 39.797 7.373 -23.878 1.00 68.69 159 ASP A N 1
ATOM 1255 C CA . ASP A 1 159 ? 38.918 6.563 -24.754 1.00 68.69 159 ASP A CA 1
ATOM 1256 C C . ASP A 1 159 ? 39.232 5.048 -24.833 1.00 68.69 159 ASP A C 1
ATOM 1258 O O . ASP A 1 159 ? 38.400 4.253 -25.269 1.00 68.69 159 ASP A O 1
ATOM 1262 N N . GLY A 1 160 ? 40.411 4.605 -24.384 1.00 63.56 160 GLY A N 1
ATOM 1263 C CA . GLY A 1 160 ? 40.824 3.198 -24.353 1.00 63.56 160 GLY A CA 1
ATOM 1264 C C . GLY A 1 160 ? 40.335 2.368 -23.152 1.00 63.56 160 GLY A C 1
ATOM 1265 O O . GLY A 1 160 ? 40.426 1.143 -23.204 1.00 63.56 160 GLY A O 1
ATOM 1266 N N . GLN A 1 161 ? 39.816 2.975 -22.074 1.00 70.81 161 GLN A N 1
ATOM 1267 C CA . GLN A 1 161 ? 39.368 2.263 -20.858 1.00 70.81 161 GLN A CA 1
ATOM 1268 C C . GLN A 1 161 ? 37.896 2.542 -20.516 1.00 70.81 161 GLN A C 1
ATOM 1270 O O . GLN A 1 161 ? 37.564 2.948 -19.410 1.00 70.81 161 GLN A O 1
ATOM 1275 N N . LEU A 1 162 ? 36.984 2.284 -21.457 1.00 72.31 162 LEU A N 1
ATOM 1276 C CA . LEU A 1 162 ? 35.536 2.502 -21.275 1.00 72.31 162 LEU A CA 1
ATOM 1277 C C . LEU A 1 162 ? 34.834 1.401 -20.451 1.00 72.31 162 LEU A C 1
ATOM 1279 O O . LEU A 1 162 ? 33.658 1.523 -20.103 1.00 72.31 162 LEU A O 1
ATOM 1283 N N . TRP A 1 163 ? 35.536 0.310 -20.131 1.00 83.12 163 TRP A N 1
ATOM 1284 C CA . TRP A 1 163 ? 34.981 -0.827 -19.391 1.00 83.12 163 TRP A CA 1
ATOM 1285 C C . TRP A 1 163 ? 34.512 -0.489 -17.957 1.00 83.12 163 TRP A C 1
ATOM 1287 O O . TRP A 1 163 ? 33.439 -0.973 -17.594 1.00 83.12 163 TRP A O 1
ATOM 1297 N N . PRO A 1 164 ? 35.179 0.376 -17.156 1.00 86.19 164 PRO A N 1
ATOM 1298 C CA . PRO A 1 164 ? 34.712 0.718 -15.812 1.00 86.19 164 PRO A CA 1
ATOM 1299 C C . PRO A 1 164 ? 33.428 1.553 -15.848 1.00 86.19 164 PRO A C 1
ATOM 1301 O O . PRO A 1 164 ? 32.535 1.348 -15.030 1.00 86.19 164 PRO A O 1
ATOM 1304 N N . SER A 1 165 ? 33.299 2.453 -16.831 1.00 86.19 165 SER A N 1
ATOM 1305 C CA . SER A 1 165 ? 32.082 3.250 -17.026 1.00 86.19 165 SER A CA 1
ATOM 1306 C C . SER A 1 165 ? 30.883 2.352 -17.361 1.00 86.19 165 SER A C 1
ATOM 1308 O O . SER A 1 165 ? 29.837 2.459 -16.721 1.00 86.19 165 SER A O 1
ATOM 1310 N N . ARG A 1 166 ? 31.058 1.377 -18.267 1.00 87.44 166 ARG A N 1
ATOM 1311 C CA . ARG A 1 166 ? 30.008 0.396 -18.604 1.00 87.44 166 ARG A CA 1
ATOM 1312 C C . ARG A 1 166 ? 29.593 -0.465 -17.414 1.00 87.44 166 ARG A C 1
ATOM 1314 O O . ARG A 1 166 ? 28.406 -0.724 -17.253 1.00 87.44 166 ARG A O 1
ATOM 1321 N N . ILE A 1 167 ? 30.538 -0.886 -16.571 1.00 91.31 167 ILE A N 1
ATOM 1322 C CA . ILE A 1 167 ? 30.220 -1.628 -15.341 1.00 91.31 167 ILE A CA 1
ATOM 1323 C C . ILE A 1 167 ? 29.400 -0.756 -14.387 1.00 91.31 167 ILE A C 1
ATOM 1325 O O . ILE A 1 167 ? 28.409 -1.231 -13.840 1.00 91.31 167 ILE A O 1
ATOM 1329 N N . SER A 1 168 ? 29.765 0.518 -14.224 1.00 91.38 168 SER A N 1
ATOM 1330 C CA . SER A 1 168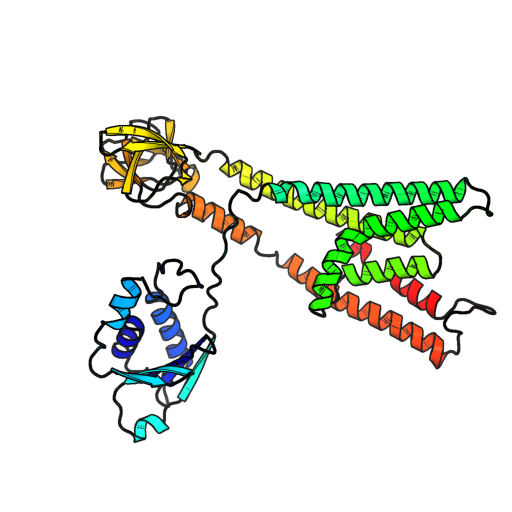 ? 29.008 1.447 -13.378 1.00 91.38 168 SER A CA 1
ATOM 1331 C C . SER A 1 168 ? 27.578 1.629 -13.891 1.00 91.38 168 SER A C 1
ATOM 1333 O O . SER A 1 168 ? 26.634 1.534 -13.111 1.00 91.38 168 SER A O 1
ATOM 1335 N N . PHE A 1 169 ? 27.389 1.812 -15.202 1.00 92.25 169 PHE A N 1
ATOM 1336 C CA . PHE A 1 169 ? 26.044 1.899 -15.777 1.00 92.25 169 PHE A CA 1
ATOM 1337 C C . PHE A 1 169 ? 25.266 0.592 -15.630 1.00 92.25 169 PHE A C 1
ATOM 1339 O O . PHE A 1 169 ? 24.086 0.623 -15.302 1.00 92.25 169 PHE A O 1
ATOM 1346 N N . LEU A 1 170 ? 25.910 -0.563 -15.788 1.00 93.38 170 LEU A N 1
ATOM 1347 C CA . LEU A 1 170 ? 25.250 -1.849 -15.583 1.00 93.38 170 LEU A CA 1
ATOM 1348 C C . LEU A 1 170 ? 24.784 -2.026 -14.129 1.00 93.38 170 LEU A C 1
ATOM 1350 O O . LEU A 1 170 ? 23.670 -2.489 -13.899 1.00 93.38 170 LEU A O 1
ATOM 1354 N N . LEU A 1 171 ? 25.584 -1.593 -13.151 1.00 94.06 171 LEU A N 1
ATOM 1355 C CA . LEU A 1 171 ? 25.170 -1.561 -11.746 1.00 94.06 171 LEU A CA 1
ATOM 1356 C C . LEU A 1 171 ? 23.998 -0.601 -11.516 1.00 94.06 171 LEU A C 1
ATOM 1358 O O . LEU A 1 171 ? 23.060 -0.975 -10.818 1.00 94.06 171 LEU A O 1
ATOM 1362 N N . ALA A 1 172 ? 24.003 0.580 -12.145 1.00 94.06 172 ALA A N 1
ATOM 1363 C CA . ALA A 1 172 ? 22.866 1.501 -12.092 1.00 94.06 172 ALA A CA 1
ATOM 1364 C C . ALA A 1 172 ? 21.582 0.861 -12.644 1.00 94.06 172 ALA A C 1
ATOM 1366 O O . ALA A 1 172 ? 20.510 1.039 -12.069 1.00 94.06 172 ALA A O 1
ATOM 1367 N N . TYR A 1 173 ? 21.686 0.079 -13.723 1.00 93.88 173 TYR A N 1
ATOM 1368 C CA . TYR A 1 173 ? 20.541 -0.623 -14.301 1.00 93.88 173 TYR A CA 1
ATOM 1369 C C . TYR A 1 173 ? 20.002 -1.706 -13.374 1.00 93.88 173 TYR A C 1
ATOM 1371 O O . TYR A 1 173 ? 18.790 -1.840 -13.225 1.00 93.88 173 TYR A O 1
ATOM 1379 N N . LEU A 1 174 ? 20.894 -2.466 -12.736 1.00 94.12 174 LEU A N 1
ATOM 1380 C CA . LEU A 1 174 ? 20.497 -3.505 -11.794 1.00 94.12 174 LEU A CA 1
ATOM 1381 C C . LEU A 1 174 ? 19.812 -2.914 -10.565 1.00 94.12 174 LEU A C 1
ATOM 1383 O O . LEU A 1 174 ? 18.784 -3.440 -10.156 1.00 94.12 174 LEU A O 1
ATOM 1387 N N . THR A 1 175 ? 20.334 -1.827 -9.992 1.00 93.12 175 THR A N 1
ATOM 1388 C CA . THR A 1 175 ? 19.737 -1.230 -8.791 1.00 93.12 175 THR A CA 1
ATOM 1389 C C . THR A 1 175 ? 18.451 -0.464 -9.090 1.00 93.12 175 THR A C 1
ATOM 1391 O O . THR A 1 175 ? 17.474 -0.635 -8.367 1.00 93.12 175 THR A O 1
ATOM 1394 N N . GLY A 1 176 ? 18.413 0.330 -10.165 1.00 89.56 176 GLY A N 1
ATOM 1395 C CA . GLY A 1 176 ? 17.227 1.105 -10.553 1.00 89.56 176 GLY A CA 1
ATOM 1396 C C . GLY A 1 176 ? 16.114 0.261 -11.180 1.00 89.56 176 GLY A C 1
ATOM 1397 O O . GLY A 1 176 ? 14.936 0.564 -11.020 1.00 89.56 176 GLY A O 1
ATOM 1398 N N . GLY A 1 177 ? 16.473 -0.824 -11.871 1.00 90.69 177 GLY A N 1
ATOM 1399 C CA . GLY A 1 177 ? 15.524 -1.749 -12.488 1.00 90.69 177 GLY A CA 1
ATOM 1400 C C . GLY A 1 177 ? 15.008 -2.845 -11.555 1.00 90.69 177 GLY A C 1
ATOM 1401 O O . GLY A 1 177 ? 14.046 -3.515 -11.916 1.00 90.69 177 GLY A O 1
ATOM 1402 N N . TRP A 1 178 ? 15.606 -3.038 -10.371 1.00 90.94 178 TRP A N 1
ATOM 1403 C CA . TRP A 1 178 ? 15.275 -4.152 -9.472 1.00 90.94 178 TRP A CA 1
ATOM 1404 C C . TRP A 1 178 ? 13.802 -4.172 -9.059 1.00 90.94 178 TRP A C 1
ATOM 1406 O O . TRP A 1 178 ? 13.122 -5.187 -9.211 1.00 90.94 178 TRP A O 1
ATOM 1416 N N . HIS A 1 179 ? 13.309 -3.042 -8.551 1.00 85.69 179 HIS A N 1
ATOM 1417 C CA . HIS A 1 179 ? 11.948 -2.935 -8.035 1.00 85.69 179 HIS A CA 1
ATOM 1418 C C . HIS A 1 179 ? 10.897 -3.066 -9.163 1.00 85.69 179 HIS A C 1
ATOM 1420 O O . HIS A 1 179 ? 10.087 -3.993 -9.086 1.00 85.69 179 HIS A O 1
ATOM 1426 N N . PRO A 1 180 ? 10.983 -2.311 -10.284 1.00 85.12 180 PRO A N 1
ATOM 1427 C CA . PRO A 1 180 ? 10.084 -2.507 -11.427 1.00 85.12 180 PRO A CA 1
ATOM 1428 C C . PRO A 1 180 ? 10.147 -3.919 -12.026 1.00 85.12 180 PRO A C 1
ATOM 1430 O O . PRO A 1 180 ? 9.136 -4.458 -12.466 1.00 85.12 180 PRO A O 1
ATOM 1433 N N . ALA A 1 181 ? 11.324 -4.556 -12.054 1.00 88.81 181 ALA A N 1
ATOM 1434 C CA . ALA A 1 181 ? 11.463 -5.905 -12.600 1.00 88.81 181 ALA A CA 1
ATOM 1435 C C . ALA A 1 181 ? 10.675 -6.945 -11.797 1.00 88.81 181 ALA A C 1
ATOM 1437 O O . ALA A 1 181 ? 10.078 -7.843 -12.394 1.00 88.81 181 ALA A O 1
ATOM 1438 N N . HIS A 1 182 ? 10.635 -6.825 -10.468 1.00 86.75 182 HIS A N 1
ATOM 1439 C CA . HIS A 1 182 ? 9.835 -7.717 -9.632 1.00 86.75 182 HIS A CA 1
ATOM 1440 C C . HIS A 1 182 ? 8.335 -7.593 -9.930 1.00 86.75 182 HIS A C 1
ATOM 1442 O O . HIS A 1 182 ? 7.675 -8.615 -10.133 1.00 86.75 182 HIS A O 1
ATOM 1448 N N . GLU A 1 183 ? 7.817 -6.371 -10.048 1.00 82.75 183 GLU A N 1
ATOM 1449 C CA . GLU A 1 183 ? 6.409 -6.112 -10.383 1.00 82.75 183 GLU A CA 1
ATOM 1450 C C . GLU A 1 183 ? 6.051 -6.643 -11.776 1.00 82.75 183 GLU A C 1
ATOM 1452 O O . GLU A 1 183 ? 5.071 -7.375 -11.960 1.00 82.75 183 GLU A O 1
ATOM 1457 N N . VAL A 1 184 ? 6.909 -6.360 -12.758 1.00 87.56 184 VAL A N 1
ATOM 1458 C CA . VAL A 1 184 ? 6.748 -6.825 -14.137 1.00 87.56 184 VAL A CA 1
ATOM 1459 C C . VAL A 1 184 ? 6.728 -8.349 -14.209 1.00 87.56 184 VAL A C 1
ATOM 1461 O O . VAL A 1 184 ? 5.908 -8.914 -14.930 1.00 87.56 184 VAL A O 1
ATOM 1464 N N . LEU A 1 185 ? 7.574 -9.049 -13.449 1.00 88.75 185 LEU A N 1
ATOM 1465 C CA . LEU A 1 185 ? 7.583 -10.515 -13.422 1.00 88.75 185 LEU A CA 1
ATOM 1466 C C . LEU A 1 185 ? 6.259 -11.102 -12.910 1.00 88.75 185 LEU A C 1
ATOM 1468 O O . LEU A 1 185 ? 5.843 -12.172 -13.365 1.00 88.75 185 LEU A O 1
ATOM 1472 N N . GLU A 1 186 ? 5.579 -10.431 -11.983 1.00 85.12 186 GLU A N 1
ATOM 1473 C CA . GLU A 1 186 ? 4.266 -10.859 -11.497 1.00 85.12 186 GLU A CA 1
ATOM 1474 C C . GLU A 1 186 ? 3.135 -10.550 -12.480 1.00 85.12 186 GLU A C 1
ATOM 1476 O O . GLU A 1 186 ? 2.241 -11.380 -12.684 1.00 85.12 186 GLU A O 1
ATOM 1481 N N . LEU A 1 187 ? 3.170 -9.376 -13.109 1.00 84.12 187 LEU A N 1
ATOM 1482 C CA . LEU A 1 187 ? 2.160 -8.936 -14.073 1.00 84.12 187 LEU A CA 1
ATOM 1483 C C . LEU A 1 187 ? 2.269 -9.680 -15.406 1.00 84.12 187 LEU A C 1
ATOM 1485 O O . LEU A 1 187 ? 1.251 -10.064 -15.992 1.00 84.12 187 LEU A O 1
ATOM 1489 N N . LEU A 1 188 ? 3.488 -10.017 -15.825 1.00 85.81 188 LEU A N 1
ATOM 1490 C CA . LEU A 1 188 ? 3.741 -10.803 -17.025 1.00 85.81 188 LEU A CA 1
ATOM 1491 C C . LEU A 1 188 ? 3.177 -12.225 -16.897 1.00 85.81 188 LEU A C 1
ATOM 1493 O O . LEU A 1 188 ? 2.595 -12.741 -17.853 1.00 85.81 188 LEU A O 1
ATOM 1497 N N . LYS A 1 189 ? 3.227 -12.836 -15.699 1.00 86.94 189 LYS A N 1
ATOM 1498 C CA . LYS A 1 189 ? 2.551 -14.124 -15.415 1.00 86.94 189 LYS A CA 1
ATOM 1499 C C . LYS A 1 189 ? 1.037 -14.041 -15.630 1.00 86.94 189 LYS A C 1
ATOM 1501 O O . LYS A 1 189 ? 0.409 -15.038 -15.978 1.00 86.94 189 LYS A O 1
ATOM 1506 N N . LYS A 1 190 ? 0.455 -12.852 -15.455 1.00 83.06 190 LYS A N 1
ATOM 1507 C CA . LYS A 1 190 ? -0.968 -12.560 -15.681 1.00 83.06 190 LYS A CA 1
ATOM 1508 C C . LYS A 1 190 ? -1.257 -12.053 -17.105 1.00 83.06 190 LYS A C 1
ATOM 1510 O O . LYS A 1 190 ? -2.413 -11.777 -17.409 1.00 83.06 190 LYS A O 1
ATOM 1515 N N . ARG A 1 191 ? -0.243 -11.978 -17.984 1.00 84.12 191 ARG A N 1
ATOM 1516 C CA . ARG A 1 191 ? -0.299 -11.431 -19.357 1.00 84.12 191 ARG A CA 1
ATOM 1517 C C . ARG A 1 191 ? -0.753 -9.970 -19.439 1.00 84.12 191 ARG A C 1
ATOM 1519 O O . ARG A 1 191 ? -1.358 -9.571 -20.432 1.00 84.12 191 ARG A O 1
ATOM 1526 N N . ILE A 1 192 ? -0.456 -9.184 -18.411 1.00 80.81 192 ILE A N 1
ATOM 1527 C CA . ILE A 1 192 ? -0.733 -7.748 -18.385 1.00 80.81 192 ILE A CA 1
ATOM 1528 C C . ILE A 1 192 ? 0.592 -7.030 -18.635 1.00 80.81 192 ILE A C 1
ATOM 1530 O O . ILE A 1 192 ? 1.563 -7.294 -17.931 1.00 80.81 192 ILE A O 1
ATOM 1534 N N . LEU A 1 193 ? 0.635 -6.171 -19.658 1.00 83.31 193 LEU A N 1
ATOM 1535 C CA . LEU A 1 193 ? 1.773 -5.285 -19.909 1.00 83.31 193 LEU A CA 1
ATOM 1536 C C . LEU A 1 193 ? 1.443 -3.902 -19.363 1.00 83.31 193 LEU A C 1
ATOM 1538 O O . LEU A 1 193 ? 0.501 -3.261 -19.823 1.00 83.31 193 LEU A O 1
ATOM 1542 N N . ASP A 1 194 ? 2.211 -3.462 -18.384 1.00 84.19 194 ASP A N 1
ATOM 1543 C CA . ASP A 1 194 ? 2.037 -2.185 -17.714 1.00 84.19 194 ASP A CA 1
ATOM 1544 C C . ASP A 1 194 ? 3.118 -1.179 -18.140 1.00 84.19 194 ASP A C 1
ATOM 1546 O O . ASP A 1 194 ? 3.889 -1.399 -19.080 1.00 84.19 194 ASP A O 1
ATOM 1550 N N . VAL A 1 195 ? 3.151 -0.024 -17.480 1.00 83.25 195 VAL A N 1
ATOM 1551 C CA . VAL A 1 195 ? 4.130 1.026 -17.783 1.00 83.25 195 VAL A CA 1
ATOM 1552 C C . VAL A 1 195 ? 5.541 0.623 -17.330 1.00 83.25 195 VAL A C 1
ATOM 1554 O O . VAL A 1 195 ? 6.511 0.958 -18.010 1.00 83.25 195 VAL A O 1
ATOM 1557 N N . HIS A 1 196 ? 5.668 -0.169 -16.260 1.00 86.88 196 HIS A N 1
ATOM 1558 C CA . HIS A 1 196 ? 6.954 -0.672 -15.765 1.00 86.88 196 HIS A CA 1
ATOM 1559 C C . HIS A 1 196 ? 7.621 -1.607 -16.789 1.00 86.88 196 HIS A C 1
ATOM 1561 O O . HIS A 1 196 ? 8.831 -1.527 -17.017 1.00 86.88 196 HIS A O 1
ATOM 1567 N N . PHE A 1 197 ? 6.841 -2.436 -17.495 1.00 89.06 197 PHE A N 1
ATOM 1568 C CA . PHE A 1 197 ? 7.357 -3.253 -18.596 1.00 89.06 197 PHE A CA 1
ATOM 1569 C C . PHE A 1 197 ? 7.893 -2.392 -19.747 1.00 89.06 197 PHE A C 1
ATOM 1571 O O . PHE A 1 197 ? 8.984 -2.652 -20.264 1.00 89.06 197 PHE A O 1
ATOM 1578 N N . LEU A 1 198 ? 7.141 -1.357 -20.143 1.00 88.62 198 LEU A N 1
ATOM 1579 C CA . LEU A 1 198 ? 7.562 -0.424 -21.191 1.00 88.62 198 LEU A CA 1
ATOM 1580 C C . LEU A 1 198 ? 8.881 0.260 -20.815 1.00 88.62 198 LEU A C 1
ATOM 1582 O O . LEU A 1 198 ? 9.799 0.316 -21.628 1.00 88.62 198 LEU A O 1
ATOM 1586 N N . MET A 1 199 ? 8.992 0.716 -19.570 1.00 88.69 199 MET A N 1
ATOM 1587 C CA . MET A 1 199 ? 10.186 1.356 -19.027 1.00 88.69 199 MET A CA 1
ATOM 1588 C C . MET A 1 199 ? 11.419 0.441 -19.077 1.00 88.69 199 MET A C 1
ATOM 1590 O O . MET A 1 199 ? 12.480 0.877 -19.524 1.00 88.69 199 MET A O 1
ATOM 1594 N N . LEU A 1 200 ? 11.296 -0.831 -18.681 1.00 91.19 200 LEU A N 1
ATOM 1595 C CA . LEU A 1 200 ? 12.405 -1.789 -18.784 1.00 91.19 200 LEU A CA 1
ATOM 1596 C C . LEU A 1 200 ? 12.816 -2.037 -20.240 1.00 91.19 200 LEU A C 1
ATOM 1598 O O . LEU A 1 200 ? 14.008 -2.145 -20.527 1.00 91.19 200 LEU A O 1
ATOM 1602 N N . CYS A 1 201 ? 11.856 -2.077 -21.168 1.00 91.31 201 CYS A N 1
ATOM 1603 C CA . CYS A 1 201 ? 12.145 -2.193 -22.599 1.00 91.31 201 CYS A CA 1
ATOM 1604 C C . CYS A 1 201 ? 12.888 -0.961 -23.136 1.00 91.31 201 CYS A C 1
ATOM 1606 O O . CYS A 1 201 ? 13.848 -1.113 -23.890 1.00 91.31 201 CYS A O 1
ATOM 1608 N N . VAL A 1 202 ? 12.473 0.242 -22.728 1.00 90.31 202 VAL A N 1
ATOM 1609 C CA . VAL A 1 202 ? 13.131 1.511 -23.077 1.00 90.31 202 VAL A CA 1
ATOM 1610 C C . VAL A 1 202 ? 14.566 1.531 -22.555 1.00 90.31 202 VAL A C 1
ATOM 1612 O O . VAL A 1 202 ? 15.486 1.808 -23.321 1.00 90.31 202 VAL A O 1
ATOM 1615 N N . ALA A 1 203 ? 14.780 1.180 -21.284 1.00 90.94 203 ALA A N 1
ATOM 1616 C CA . ALA A 1 203 ? 16.111 1.145 -20.685 1.00 90.94 203 ALA A CA 1
ATOM 1617 C C . ALA A 1 203 ? 17.021 0.122 -21.385 1.00 90.94 203 ALA A C 1
ATOM 1619 O O . ALA A 1 203 ? 18.103 0.473 -21.857 1.00 90.94 203 ALA A O 1
ATOM 1620 N N . ALA A 1 204 ? 16.567 -1.129 -21.531 1.00 91.75 204 ALA A N 1
ATOM 1621 C CA . ALA A 1 204 ? 17.310 -2.170 -22.250 1.00 91.75 204 ALA A CA 1
ATOM 1622 C C . ALA A 1 204 ? 17.626 -1.757 -23.695 1.00 91.75 204 ALA A C 1
ATOM 1624 O O . ALA A 1 204 ? 18.681 -2.071 -24.244 1.00 91.75 204 ALA A O 1
ATOM 1625 N N . GLY A 1 205 ? 16.710 -1.015 -24.299 1.00 89.44 205 GLY A N 1
ATOM 1626 C CA . GLY A 1 205 ? 16.841 -0.457 -25.619 1.00 89.44 205 GLY A CA 1
ATOM 1627 C C . GLY A 1 205 ? 17.874 0.641 -25.794 1.00 89.44 205 GLY A C 1
ATOM 1628 O O . GLY A 1 205 ? 18.666 0.594 -26.737 1.00 89.44 205 GLY A O 1
ATOM 1629 N N . ALA A 1 206 ? 17.891 1.601 -24.873 1.00 89.50 206 ALA A N 1
ATOM 1630 C CA . ALA A 1 206 ? 18.903 2.646 -24.818 1.00 89.50 206 ALA A CA 1
ATOM 1631 C C . ALA A 1 206 ? 20.306 2.026 -24.673 1.00 89.50 206 ALA A C 1
ATOM 1633 O O . ALA A 1 206 ? 21.213 2.343 -25.448 1.00 89.50 206 ALA A O 1
ATOM 1634 N N . ALA A 1 207 ? 20.450 1.026 -23.792 1.00 89.62 207 ALA A N 1
ATOM 1635 C CA . ALA A 1 207 ? 21.679 0.245 -23.659 1.00 89.62 207 ALA A CA 1
ATOM 1636 C C . ALA A 1 207 ? 22.061 -0.499 -24.956 1.00 89.62 207 ALA A C 1
ATOM 1638 O O . ALA A 1 207 ? 23.237 -0.523 -25.326 1.00 89.62 207 ALA A O 1
ATOM 1639 N N . ALA A 1 208 ? 21.087 -1.062 -25.682 1.00 87.81 208 ALA A N 1
ATOM 1640 C CA . ALA A 1 208 ? 21.324 -1.769 -26.945 1.00 87.81 208 ALA A CA 1
ATOM 1641 C C . ALA A 1 208 ? 21.788 -0.846 -28.088 1.00 87.81 208 ALA A C 1
ATOM 1643 O O . ALA A 1 208 ? 22.546 -1.284 -28.951 1.00 87.81 208 ALA A O 1
ATOM 1644 N N . ILE A 1 209 ? 21.361 0.421 -28.094 1.00 85.19 209 ILE A N 1
ATOM 1645 C CA . ILE A 1 209 ? 21.847 1.434 -29.045 1.00 85.19 209 ILE A CA 1
ATOM 1646 C C . ILE A 1 209 ? 23.235 1.975 -28.649 1.00 85.19 209 ILE A C 1
ATOM 1648 O O . ILE A 1 209 ? 23.970 2.478 -29.498 1.00 85.19 209 ILE A O 1
ATOM 1652 N N . GLY A 1 210 ? 23.618 1.845 -27.379 1.00 85.00 210 GLY A N 1
ATOM 1653 C CA . GLY A 1 210 ? 24.868 2.382 -26.841 1.00 85.00 210 GLY A CA 1
ATOM 1654 C C . GLY A 1 210 ? 24.711 3.680 -26.047 1.00 85.00 210 GLY A C 1
ATOM 1655 O O . GLY A 1 210 ? 25.722 4.202 -25.589 1.00 85.00 210 GLY A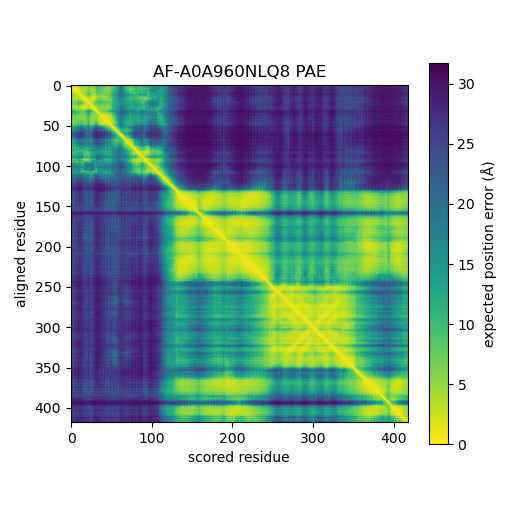 O 1
ATOM 1656 N N . HIS A 1 211 ? 23.478 4.146 -25.825 1.00 87.44 211 HIS A N 1
ATOM 1657 C CA . HIS A 1 211 ? 23.138 5.292 -24.970 1.00 87.44 211 HIS A CA 1
ATOM 1658 C C . HIS A 1 211 ? 22.818 4.807 -23.550 1.00 87.44 211 HIS A C 1
ATOM 1660 O O . HIS A 1 211 ? 21.672 4.806 -23.096 1.00 87.44 211 HIS A O 1
ATOM 1666 N N . TRP A 1 212 ? 23.837 4.307 -22.852 1.00 90.06 212 TRP A N 1
ATOM 1667 C CA . TRP A 1 212 ? 23.686 3.716 -21.516 1.00 90.06 212 TRP A CA 1
ATOM 1668 C C . TRP A 1 212 ? 23.251 4.757 -20.481 1.00 90.06 212 TRP A C 1
ATOM 1670 O O . TRP A 1 212 ? 22.438 4.458 -19.606 1.00 90.06 212 TRP A O 1
ATOM 1680 N N . GLU A 1 213 ? 23.765 5.976 -20.615 1.00 90.06 213 GLU A N 1
ATOM 1681 C CA . GLU A 1 213 ? 23.498 7.128 -19.766 1.00 90.06 213 GLU A CA 1
ATOM 1682 C C . GLU A 1 213 ? 22.021 7.530 -19.770 1.00 90.06 213 GLU A C 1
ATOM 1684 O O . GLU A 1 213 ? 21.461 7.777 -18.702 1.00 90.06 213 GLU A O 1
ATOM 1689 N N . GLU A 1 214 ? 21.365 7.525 -20.934 1.00 89.25 214 GLU A N 1
ATOM 1690 C CA . GLU A 1 214 ? 19.959 7.914 -21.048 1.00 89.25 214 GLU A CA 1
ATOM 1691 C C . GLU A 1 214 ? 19.069 6.912 -20.314 1.00 89.25 214 GLU A C 1
ATOM 1693 O O . GLU A 1 214 ? 18.250 7.298 -19.479 1.00 89.25 214 GLU A O 1
ATOM 1698 N N . GLY A 1 215 ? 19.277 5.611 -20.541 1.00 90.56 215 GLY A N 1
ATOM 1699 C CA . GLY A 1 215 ? 18.502 4.586 -19.845 1.00 90.56 215 GLY A CA 1
ATOM 1700 C C . GLY A 1 215 ? 18.766 4.555 -18.335 1.00 90.56 215 GLY A C 1
ATOM 1701 O O . GLY A 1 215 ? 17.827 4.342 -17.573 1.00 90.56 215 GLY A O 1
ATOM 1702 N N . ALA A 1 216 ? 19.991 4.845 -17.876 1.00 92.31 216 ALA A N 1
ATOM 1703 C CA . ALA A 1 216 ? 20.295 4.935 -16.444 1.00 92.31 216 ALA A CA 1
ATOM 1704 C C . ALA A 1 216 ? 19.549 6.101 -15.773 1.00 92.31 216 ALA A C 1
ATOM 1706 O O . ALA A 1 216 ? 18.963 5.929 -14.705 1.00 92.31 216 ALA A O 1
ATOM 1707 N N . ILE A 1 217 ? 19.519 7.272 -16.421 1.00 91.19 217 ILE A N 1
ATOM 1708 C CA . ILE A 1 217 ? 18.778 8.444 -15.933 1.00 91.19 217 ILE A CA 1
ATOM 1709 C C . ILE A 1 217 ? 17.277 8.147 -15.876 1.00 91.19 217 ILE A C 1
ATOM 1711 O O . ILE A 1 217 ? 16.629 8.471 -14.881 1.00 91.19 217 ILE A O 1
ATOM 1715 N N . LEU A 1 218 ? 16.725 7.498 -16.906 1.00 89.69 218 LEU A N 1
ATOM 1716 C CA . LEU A 1 218 ? 15.311 7.114 -16.939 1.00 89.69 218 LEU A CA 1
ATOM 1717 C C . LEU A 1 218 ? 14.959 6.129 -15.813 1.00 89.69 218 LEU A C 1
ATOM 1719 O O . LEU A 1 218 ? 13.952 6.321 -15.129 1.00 89.69 218 LEU A O 1
ATOM 1723 N N . LEU A 1 219 ? 15.805 5.117 -15.581 1.00 91.25 219 LEU A N 1
ATOM 1724 C CA . LEU A 1 219 ? 15.652 4.172 -14.470 1.00 91.25 219 LEU A CA 1
ATOM 1725 C C . LEU A 1 219 ? 15.691 4.877 -13.111 1.00 91.25 219 LEU A C 1
ATOM 1727 O O . LEU A 1 219 ? 14.834 4.621 -12.265 1.00 91.25 219 LEU A O 1
ATOM 1731 N N . PHE A 1 220 ? 16.644 5.793 -12.918 1.00 91.94 220 PHE A N 1
ATOM 1732 C CA . PHE A 1 220 ? 16.754 6.581 -11.694 1.00 91.94 220 PHE A CA 1
ATOM 1733 C C . PHE A 1 220 ? 15.498 7.419 -11.439 1.00 91.94 220 PHE A C 1
ATOM 1735 O O . PHE A 1 220 ? 14.918 7.314 -10.361 1.00 91.94 220 PHE A O 1
ATOM 1742 N N . LEU A 1 221 ? 15.072 8.236 -12.409 1.00 90.38 221 LEU A N 1
ATOM 1743 C CA . LEU A 1 221 ? 13.945 9.159 -12.230 1.00 90.38 221 LEU A CA 1
ATOM 1744 C C . LEU A 1 221 ? 12.670 8.420 -11.831 1.00 90.38 221 LEU A C 1
ATOM 1746 O O . LEU A 1 221 ? 11.938 8.866 -10.951 1.00 90.38 221 LEU A O 1
ATOM 1750 N N . PHE A 1 222 ? 12.427 7.272 -12.450 1.00 86.69 222 PHE A N 1
ATOM 1751 C CA . PHE A 1 222 ? 11.234 6.490 -12.185 1.00 86.69 222 PHE A CA 1
ATOM 1752 C C . PHE A 1 222 ? 11.317 5.734 -10.855 1.00 86.69 222 PHE A C 1
ATOM 1754 O O . PHE A 1 222 ? 10.377 5.783 -10.067 1.00 86.69 222 PHE A O 1
ATOM 1761 N N . SER A 1 223 ? 12.454 5.091 -10.558 1.00 89.12 223 SER A N 1
ATOM 1762 C CA . SER A 1 223 ? 12.672 4.440 -9.258 1.00 89.12 223 SER A CA 1
ATOM 1763 C C . SER A 1 223 ? 12.575 5.447 -8.108 1.00 89.12 223 SER A C 1
ATOM 1765 O O . SER A 1 223 ? 12.006 5.142 -7.062 1.00 89.12 223 SER A O 1
ATOM 1767 N N . PHE A 1 224 ? 13.068 6.668 -8.316 1.00 90.75 224 PHE A N 1
ATOM 1768 C CA . PHE A 1 224 ? 12.945 7.757 -7.357 1.00 90.75 224 PHE A CA 1
ATOM 1769 C C . PHE A 1 224 ? 11.498 8.243 -7.206 1.00 90.75 224 PHE A C 1
ATOM 1771 O O . PHE A 1 224 ? 11.053 8.446 -6.080 1.00 90.75 224 PHE A O 1
ATOM 1778 N N . SER A 1 225 ? 10.750 8.380 -8.307 1.00 87.88 225 SER A N 1
ATOM 1779 C CA . SER A 1 225 ? 9.321 8.721 -8.272 1.00 87.88 225 SER A CA 1
ATOM 1780 C C . SER A 1 225 ? 8.514 7.701 -7.470 1.00 87.88 225 SER A C 1
ATOM 1782 O O . SER A 1 225 ? 7.773 8.091 -6.573 1.00 87.88 225 SER A O 1
ATOM 1784 N N . GLY A 1 226 ? 8.711 6.403 -7.733 1.00 83.75 226 GLY A N 1
ATOM 1785 C CA . GLY A 1 226 ? 8.047 5.331 -6.985 1.00 83.75 226 GLY A CA 1
ATOM 1786 C C . GLY A 1 226 ? 8.400 5.361 -5.495 1.00 83.75 226 GLY A C 1
ATOM 1787 O O . GLY A 1 226 ? 7.518 5.301 -4.645 1.00 83.75 226 GLY A O 1
ATOM 1788 N N . ALA A 1 227 ? 9.675 5.582 -5.158 1.00 87.50 227 ALA A N 1
ATOM 1789 C CA . ALA A 1 227 ? 10.093 5.727 -3.763 1.00 87.50 227 ALA A CA 1
ATOM 1790 C C . ALA A 1 227 ? 9.464 6.953 -3.065 1.00 87.50 227 ALA A C 1
ATOM 1792 O O . ALA A 1 227 ? 9.172 6.903 -1.868 1.00 87.50 227 ALA A O 1
ATOM 1793 N N . LEU A 1 228 ? 9.258 8.065 -3.782 1.00 87.38 228 LEU A N 1
ATOM 1794 C CA . LEU A 1 228 ? 8.558 9.239 -3.251 1.00 87.38 228 LEU A CA 1
ATOM 1795 C C . LEU A 1 228 ? 7.062 8.981 -3.056 1.00 87.38 228 LEU A C 1
ATOM 1797 O O . LEU A 1 228 ? 6.502 9.446 -2.062 1.00 87.38 228 LEU A O 1
ATOM 1801 N N . GLU A 1 229 ? 6.432 8.247 -3.972 1.00 83.12 229 GLU A N 1
ATOM 1802 C CA . GLU A 1 229 ? 5.036 7.826 -3.856 1.00 83.12 229 GLU A CA 1
ATOM 1803 C C . GLU A 1 229 ? 4.837 6.933 -2.621 1.00 83.12 229 GLU A C 1
ATOM 1805 O O . GLU A 1 229 ? 4.004 7.248 -1.767 1.00 83.12 229 GLU A O 1
ATOM 1810 N N . GLU A 1 230 ? 5.664 5.897 -2.451 1.00 81.38 230 GLU A N 1
ATOM 1811 C CA . GLU A 1 230 ? 5.644 5.030 -1.264 1.00 81.38 230 GLU A CA 1
ATOM 1812 C C . GLU A 1 230 ? 5.872 5.823 0.030 1.00 81.38 230 GLU A C 1
ATOM 1814 O O . GLU A 1 230 ? 5.162 5.636 1.020 1.00 81.38 230 GLU A O 1
ATOM 1819 N N . LEU A 1 231 ? 6.832 6.756 0.031 1.00 85.56 231 LEU A N 1
ATOM 1820 C CA . LEU A 1 231 ? 7.087 7.631 1.175 1.00 85.56 231 LEU A CA 1
ATOM 1821 C C . LEU A 1 231 ? 5.869 8.503 1.510 1.00 85.56 231 LEU A C 1
ATOM 1823 O O . LEU A 1 231 ? 5.568 8.703 2.690 1.00 85.56 231 LEU A O 1
ATOM 1827 N N . ALA A 1 232 ? 5.189 9.051 0.502 1.00 81.31 232 ALA A N 1
ATOM 1828 C CA . ALA A 1 232 ? 3.997 9.865 0.702 1.00 81.31 232 ALA A CA 1
ATOM 1829 C C . ALA A 1 232 ? 2.870 9.034 1.330 1.00 81.31 232 ALA A C 1
ATOM 1831 O O . ALA A 1 232 ? 2.315 9.444 2.351 1.00 81.31 232 ALA A O 1
ATOM 1832 N N . MET A 1 233 ? 2.607 7.836 0.797 1.00 76.75 233 MET A N 1
ATOM 1833 C CA . MET A 1 233 ? 1.605 6.916 1.346 1.00 76.75 233 MET A CA 1
ATOM 1834 C C . MET A 1 233 ? 1.938 6.498 2.785 1.00 76.75 233 MET A C 1
ATOM 1836 O O . MET A 1 233 ? 1.083 6.590 3.670 1.00 76.75 233 MET A O 1
ATOM 1840 N N . ALA A 1 234 ? 3.194 6.129 3.054 1.00 78.50 234 ALA A N 1
ATOM 1841 C CA . ALA A 1 234 ? 3.647 5.721 4.383 1.00 78.50 234 ALA A CA 1
ATOM 1842 C C . ALA A 1 234 ? 3.525 6.851 5.420 1.00 78.50 234 ALA A C 1
ATOM 1844 O O . ALA A 1 234 ? 3.175 6.609 6.579 1.00 78.50 234 ALA A O 1
ATOM 1845 N N . ARG A 1 235 ? 3.789 8.106 5.026 1.00 79.81 235 ARG A N 1
ATOM 1846 C CA . ARG A 1 235 ? 3.584 9.275 5.899 1.00 79.81 235 ARG A CA 1
ATOM 1847 C C . ARG A 1 235 ? 2.112 9.461 6.248 1.00 79.81 235 ARG A C 1
ATOM 1849 O O . ARG A 1 235 ? 1.803 9.619 7.427 1.00 79.81 235 ARG A O 1
ATOM 1856 N N . THR A 1 236 ? 1.224 9.393 5.258 1.00 74.75 236 THR A N 1
ATOM 1857 C CA . THR A 1 236 ? -0.222 9.514 5.479 1.00 74.75 236 THR A CA 1
ATOM 1858 C C . THR A 1 236 ? -0.739 8.413 6.401 1.00 74.75 236 THR A C 1
ATOM 1860 O O . THR A 1 236 ? -1.467 8.700 7.350 1.00 74.75 236 THR A O 1
ATOM 1863 N N . GLU A 1 237 ? -0.320 7.163 6.193 1.00 72.50 237 GLU A N 1
ATOM 1864 C CA . GLU A 1 237 ? -0.724 6.061 7.068 1.00 72.50 237 GLU A CA 1
ATOM 1865 C C . GLU A 1 237 ? -0.256 6.281 8.512 1.00 72.50 237 GLU A C 1
ATOM 1867 O O . GLU A 1 237 ? -1.028 6.102 9.458 1.00 72.50 237 GLU A O 1
ATOM 1872 N N . LYS A 1 238 ? 0.995 6.715 8.694 1.00 73.38 238 LYS A N 1
ATOM 1873 C CA . LYS A 1 238 ? 1.561 6.984 10.018 1.00 73.38 238 LYS A CA 1
ATOM 1874 C C . LYS A 1 238 ? 0.812 8.096 10.754 1.00 73.38 238 LYS A C 1
ATOM 1876 O O . LYS A 1 238 ? 0.569 7.968 11.954 1.00 73.38 238 LYS A O 1
ATOM 1881 N N . GLU A 1 239 ? 0.441 9.171 10.064 1.00 72.81 239 GLU A N 1
ATOM 1882 C CA . GLU A 1 239 ? -0.346 10.259 10.653 1.00 72.81 239 GLU A CA 1
ATOM 1883 C C . GLU A 1 239 ? -1.729 9.769 11.092 1.00 72.81 239 GLU A C 1
ATOM 1885 O O . GLU A 1 239 ? -2.133 10.022 12.227 1.00 72.81 239 GLU A O 1
ATOM 1890 N N . ILE A 1 240 ? -2.404 8.968 10.263 1.00 67.19 240 ILE A N 1
ATOM 1891 C CA . ILE A 1 240 ? -3.689 8.354 10.621 1.00 67.19 240 ILE A CA 1
ATOM 1892 C C . ILE A 1 240 ? -3.526 7.440 11.840 1.00 67.19 240 ILE A C 1
ATOM 1894 O O . ILE A 1 240 ? -4.296 7.553 12.790 1.00 67.19 240 ILE A O 1
ATOM 1898 N N . GLN A 1 241 ? -2.509 6.571 11.866 1.00 66.62 241 GLN A N 1
ATOM 1899 C CA . GLN A 1 241 ? -2.239 5.716 13.028 1.00 66.62 241 GLN A CA 1
ATOM 1900 C C . GLN A 1 241 ? -1.968 6.539 14.297 1.00 66.62 241 GLN A C 1
ATOM 1902 O O . GLN A 1 241 ? -2.391 6.143 15.384 1.00 66.62 241 GLN A O 1
ATOM 1907 N N . SER A 1 242 ? -1.317 7.700 14.170 1.00 66.75 242 SER A N 1
ATOM 1908 C CA . SER A 1 242 ? -1.007 8.565 15.310 1.00 66.75 242 SER A CA 1
ATOM 1909 C C . SER A 1 242 ? -2.242 9.162 15.984 1.00 66.75 242 SER A C 1
ATOM 1911 O O . SER A 1 242 ? -2.253 9.280 17.207 1.00 66.75 242 SER A O 1
ATOM 1913 N N . LEU A 1 243 ? -3.319 9.415 15.231 1.00 62.25 243 LEU A N 1
ATOM 1914 C CA . LEU A 1 243 ? -4.603 9.853 15.793 1.00 62.25 243 LEU A CA 1
ATOM 1915 C C . LEU A 1 243 ? -5.217 8.801 16.733 1.00 62.25 243 LEU A C 1
ATOM 1917 O O . LEU A 1 243 ? -5.979 9.143 17.634 1.00 62.25 243 LEU A O 1
ATOM 1921 N N . PHE A 1 244 ? -4.852 7.527 16.569 1.00 61.81 244 PHE A N 1
ATOM 1922 C CA . PHE A 1 244 ? -5.394 6.405 17.339 1.00 61.81 244 PHE A CA 1
ATOM 1923 C C . PHE A 1 244 ? -4.432 5.858 18.402 1.00 61.81 244 PHE A C 1
ATOM 1925 O O . PHE A 1 244 ? -4.796 4.950 19.150 1.00 61.81 244 PHE A O 1
ATOM 1932 N N . HIS A 1 245 ? -3.223 6.420 18.529 1.00 59.41 245 HIS A N 1
ATOM 1933 C CA . HIS A 1 245 ? -2.239 5.992 19.534 1.00 59.41 245 HIS A CA 1
ATOM 1934 C C . HIS A 1 245 ? -2.700 6.197 20.983 1.00 59.41 245 HIS A C 1
ATOM 1936 O O . HIS A 1 245 ? -2.107 5.622 21.895 1.00 59.41 245 HIS A O 1
ATOM 1942 N N . HIS A 1 246 ? -3.763 6.976 21.185 1.00 61.75 246 HIS A N 1
ATOM 1943 C CA . HIS A 1 246 ? -4.347 7.247 22.491 1.00 61.75 246 HIS A CA 1
ATOM 1944 C C . HIS A 1 246 ? -5.222 6.115 23.043 1.00 61.75 246 HIS A C 1
ATOM 1946 O O . HIS A 1 246 ? -5.618 6.207 24.201 1.00 61.75 246 HIS A O 1
ATOM 1952 N N . ALA A 1 247 ? -5.490 5.051 22.276 1.00 67.00 247 ALA A N 1
ATOM 1953 C CA . ALA A 1 247 ? -6.223 3.898 22.789 1.00 67.00 247 ALA A CA 1
ATOM 1954 C C . ALA A 1 247 ? -5.412 3.159 23.881 1.00 67.00 247 ALA A C 1
ATOM 1956 O O . ALA A 1 247 ? -4.222 2.874 23.687 1.00 67.00 247 ALA A O 1
ATOM 1957 N N . PRO A 1 248 ? -6.027 2.816 25.026 1.00 69.31 248 PRO A N 1
ATOM 1958 C CA . PRO A 1 248 ? -5.335 2.159 26.129 1.00 69.31 248 PRO A CA 1
ATOM 1959 C C . PRO A 1 248 ? -4.900 0.739 25.742 1.00 69.31 248 PRO A C 1
ATOM 1961 O O . PRO A 1 248 ? -5.685 -0.069 25.246 1.00 69.31 248 PRO A O 1
ATOM 1964 N N . LYS A 1 249 ? -3.619 0.433 25.978 1.00 79.69 249 LYS A N 1
ATOM 1965 C CA . LYS A 1 249 ? -3.014 -0.877 25.668 1.00 79.69 249 LYS A CA 1
ATOM 1966 C C . LYS A 1 249 ? -3.240 -1.918 26.762 1.00 79.69 249 LYS A C 1
ATOM 1968 O O . LYS A 1 249 ? -3.117 -3.111 26.501 1.00 79.69 249 LYS A O 1
ATOM 1973 N N . GLU A 1 250 ? -3.576 -1.468 27.965 1.00 85.50 250 GLU A N 1
ATOM 1974 C CA . GLU A 1 250 ? -3.820 -2.303 29.137 1.00 85.50 250 GLU A CA 1
ATOM 1975 C C . GLU A 1 250 ? -5.168 -1.959 29.766 1.00 85.50 250 GLU A C 1
ATOM 1977 O O . GLU A 1 250 ? -5.662 -0.839 29.636 1.00 85.50 250 GLU A O 1
ATOM 1982 N N . ALA A 1 251 ? -5.740 -2.929 30.469 1.00 89.19 251 ALA A N 1
ATOM 1983 C CA . ALA A 1 251 ? -6.946 -2.773 31.261 1.00 89.19 251 ALA A CA 1
ATOM 1984 C C . ALA A 1 251 ? -6.809 -3.525 32.588 1.00 89.19 251 ALA A C 1
ATOM 1986 O O . ALA A 1 251 ? -6.108 -4.535 32.682 1.00 89.19 251 ALA A O 1
ATOM 1987 N N . THR A 1 252 ? -7.509 -3.053 33.616 1.00 92.56 252 THR A N 1
ATOM 1988 C CA . THR A 1 252 ? -7.551 -3.725 34.918 1.00 92.56 252 THR A CA 1
ATOM 1989 C C . THR A 1 252 ? -8.701 -4.728 34.924 1.00 92.56 252 THR A C 1
ATOM 1991 O O . THR A 1 252 ? -9.863 -4.335 35.014 1.00 92.56 252 THR A O 1
ATOM 1994 N N . ARG A 1 253 ? -8.394 -6.024 34.816 1.00 93.62 253 ARG A N 1
ATOM 1995 C CA . ARG A 1 253 ? -9.370 -7.114 34.942 1.00 93.62 253 ARG A CA 1
ATOM 1996 C C . ARG A 1 253 ? -9.572 -7.470 36.413 1.00 93.62 253 ARG A C 1
ATOM 1998 O O . ARG A 1 253 ? -8.608 -7.552 37.170 1.00 93.62 253 ARG A O 1
ATOM 2005 N N . ILE A 1 254 ? -10.822 -7.706 36.793 1.00 93.25 254 ILE A N 1
ATOM 2006 C CA . ILE A 1 254 ? -11.212 -8.235 38.097 1.00 93.25 254 ILE A CA 1
ATOM 2007 C C . ILE A 1 254 ? -11.416 -9.744 37.940 1.00 93.25 254 ILE A C 1
ATOM 2009 O O . ILE A 1 254 ? -12.253 -10.189 37.150 1.00 93.25 254 ILE A O 1
ATOM 2013 N N . GLU A 1 255 ? -10.631 -10.527 38.668 1.00 91.69 255 GLU A N 1
ATOM 2014 C CA . GLU A 1 255 ? -10.762 -11.980 38.733 1.00 91.69 255 GLU A CA 1
ATOM 2015 C C . GLU A 1 255 ? -11.958 -12.400 39.613 1.00 91.69 255 GLU A C 1
ATOM 2017 O O . GLU A 1 255 ? -12.433 -11.615 40.440 1.00 91.69 255 GLU A O 1
ATOM 2022 N N . PRO A 1 256 ? -12.464 -13.643 39.486 1.00 86.00 256 PRO A N 1
ATOM 2023 C CA . PRO A 1 256 ? -13.572 -14.142 40.307 1.00 86.00 256 PRO A CA 1
ATOM 2024 C C . PRO A 1 256 ? -13.310 -14.128 41.822 1.00 86.00 256 PRO A C 1
ATOM 2026 O O . PRO A 1 256 ? -14.259 -14.127 42.602 1.00 86.00 256 PRO A O 1
ATOM 2029 N N . ASP A 1 257 ? -12.042 -14.124 42.240 1.00 84.94 257 ASP A N 1
ATOM 2030 C CA . ASP A 1 257 ? -11.608 -14.002 43.639 1.00 84.94 257 ASP A CA 1
ATOM 2031 C C . ASP A 1 257 ? -11.590 -12.542 44.145 1.00 84.94 257 ASP A C 1
ATOM 2033 O O . ASP A 1 257 ? -11.280 -12.290 45.309 1.00 84.94 257 ASP A O 1
ATOM 2037 N N . GLY A 1 258 ? -11.938 -11.579 43.283 1.00 86.06 258 GLY A N 1
ATOM 2038 C CA . GLY A 1 258 ? -11.936 -10.145 43.565 1.00 86.06 258 GLY A CA 1
ATOM 2039 C C . GLY A 1 258 ? -10.580 -9.466 43.363 1.00 86.06 258 GLY A C 1
ATOM 2040 O O . GLY A 1 258 ? -10.458 -8.270 43.634 1.00 86.06 258 GLY A O 1
ATOM 2041 N N . ARG A 1 259 ? -9.554 -10.186 42.894 1.00 89.88 259 ARG A N 1
ATOM 2042 C CA . ARG A 1 259 ? -8.224 -9.621 42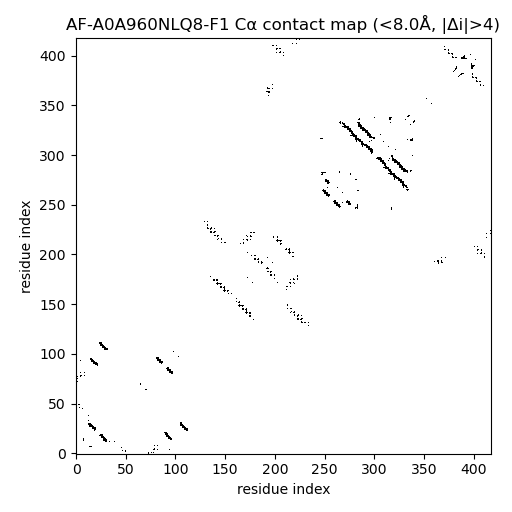.657 1.00 89.88 259 ARG A CA 1
ATOM 2043 C C . ARG A 1 259 ? -8.189 -8.798 41.370 1.00 89.88 259 ARG A C 1
ATOM 2045 O O . ARG A 1 259 ? -8.706 -9.207 40.335 1.00 89.88 259 ARG A O 1
ATOM 2052 N N . GLU A 1 260 ? -7.514 -7.654 41.423 1.00 92.88 260 GLU A N 1
ATOM 2053 C CA . GLU A 1 260 ? -7.248 -6.814 40.251 1.00 92.88 260 GLU A CA 1
ATOM 2054 C C . GLU A 1 260 ? -5.924 -7.215 39.584 1.00 92.88 260 GLU A C 1
ATOM 2056 O O . GLU A 1 260 ? -4.877 -7.263 40.237 1.00 92.88 260 GLU A O 1
ATOM 2061 N N . ILE A 1 261 ? -5.958 -7.475 38.275 1.00 93.12 261 ILE A N 1
ATOM 2062 C CA . ILE A 1 261 ? -4.782 -7.788 37.456 1.00 93.12 261 ILE A CA 1
ATOM 2063 C C . ILE A 1 261 ? -4.785 -6.882 36.226 1.00 93.12 261 ILE A C 1
ATOM 2065 O O . ILE A 1 261 ? -5.781 -6.798 35.507 1.00 93.12 261 ILE A O 1
ATOM 2069 N N . ARG A 1 262 ? -3.660 -6.213 35.956 1.00 90.50 262 ARG A N 1
ATOM 2070 C CA . ARG A 1 262 ? -3.465 -5.512 34.682 1.00 90.50 262 ARG A CA 1
ATOM 2071 C C . ARG A 1 262 ? -3.162 -6.520 33.588 1.00 90.50 262 ARG A C 1
ATOM 2073 O O . ARG A 1 262 ? -2.219 -7.298 33.710 1.00 90.50 262 ARG A O 1
ATOM 2080 N N . VAL A 1 263 ? -3.970 -6.495 32.539 1.00 89.94 263 VAL A N 1
ATOM 2081 C CA . VAL A 1 263 ? -3.828 -7.357 31.368 1.00 89.94 263 VAL A CA 1
ATOM 2082 C C . VAL A 1 263 ? -3.786 -6.503 30.104 1.00 89.94 263 VAL A C 1
ATOM 2084 O O . VAL A 1 263 ? -4.402 -5.431 30.073 1.00 89.94 263 VAL A O 1
ATOM 2087 N N . PRO A 1 264 ? -3.095 -6.953 29.046 1.00 87.19 264 PRO A N 1
ATOM 2088 C CA . PRO A 1 264 ? -3.228 -6.354 27.728 1.00 87.19 264 PRO A CA 1
ATOM 2089 C C . PRO A 1 264 ? -4.701 -6.295 27.318 1.00 87.19 264 PRO A C 1
ATOM 2091 O O . PRO A 1 264 ? -5.446 -7.258 27.506 1.00 87.19 264 PRO A O 1
ATOM 2094 N N . ALA A 1 265 ? -5.131 -5.181 26.723 1.00 85.31 265 ALA A N 1
ATOM 2095 C CA . ALA A 1 265 ? -6.513 -5.030 26.269 1.00 85.31 265 ALA A CA 1
ATOM 2096 C C . ALA A 1 265 ? -6.910 -6.142 25.274 1.00 85.31 265 ALA A C 1
ATOM 2098 O O . ALA A 1 265 ? -8.059 -6.578 25.262 1.00 85.31 265 ALA A O 1
ATOM 2099 N N . SER A 1 266 ? -5.953 -6.649 24.486 1.00 82.81 266 SER A N 1
ATOM 2100 C CA . SER A 1 266 ? -6.130 -7.771 23.551 1.00 82.81 266 SER A CA 1
ATOM 2101 C C . SER A 1 266 ? -6.592 -9.073 24.204 1.00 82.81 266 SER A C 1
ATOM 2103 O O . SER A 1 266 ? -7.216 -9.891 23.532 1.00 82.81 266 SER A O 1
ATOM 2105 N N . ASP A 1 267 ? -6.299 -9.258 25.490 1.00 84.69 267 ASP A N 1
ATOM 2106 C CA . ASP A 1 267 ? -6.558 -10.503 26.216 1.00 84.69 267 ASP A CA 1
ATOM 2107 C C . ASP A 1 267 ? -7.944 -10.491 26.880 1.00 84.69 267 ASP A C 1
ATOM 2109 O O . ASP A 1 267 ? -8.368 -11.479 27.486 1.00 84.69 267 ASP A O 1
ATOM 2113 N N . LEU A 1 268 ? -8.6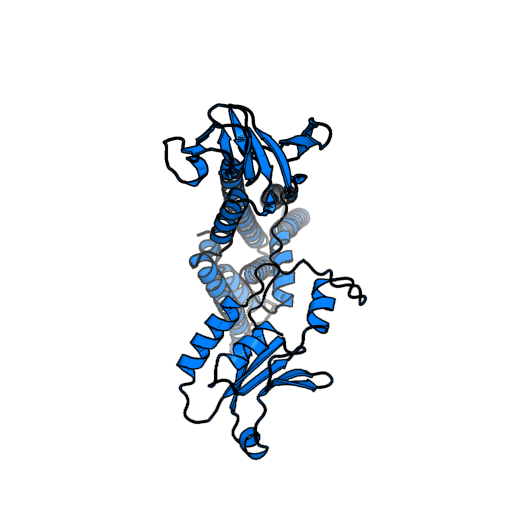67 -9.370 26.771 1.00 85.56 268 LEU A N 1
ATOM 2114 C CA . LEU A 1 268 ? -10.027 -9.234 27.270 1.00 85.56 268 LEU A CA 1
ATOM 2115 C C . LEU A 1 268 ? -11.015 -9.977 26.374 1.00 85.56 268 LEU A C 1
ATOM 2117 O O . LEU A 1 268 ? -11.134 -9.722 25.172 1.00 85.56 268 LEU A O 1
ATOM 2121 N N . VAL A 1 269 ? -11.803 -10.844 27.002 1.00 87.50 269 VAL A N 1
ATOM 2122 C CA . VAL A 1 269 ? -12.872 -11.604 26.350 1.00 87.50 269 VAL A CA 1
ATOM 2123 C C . VAL A 1 269 ? -14.226 -11.138 26.880 1.00 87.50 269 VAL A C 1
ATOM 2125 O O . VAL A 1 269 ? -14.345 -10.666 28.014 1.00 87.50 269 VAL A O 1
ATOM 2128 N N . ALA A 1 270 ? -15.269 -11.276 26.059 1.00 90.50 270 ALA A N 1
ATOM 2129 C CA . ALA A 1 270 ? -16.641 -11.005 26.475 1.00 90.50 270 ALA A CA 1
ATOM 2130 C C . ALA A 1 270 ? -16.981 -11.743 27.784 1.00 90.50 270 ALA A C 1
ATOM 2132 O O . ALA A 1 270 ? -16.684 -12.926 27.946 1.00 90.50 270 ALA A O 1
ATOM 2133 N N . GLY A 1 271 ? -17.602 -11.028 28.720 1.00 89.12 271 GLY A N 1
ATOM 2134 C CA . GLY A 1 271 ? -17.930 -11.520 30.056 1.00 89.12 271 GLY A CA 1
ATOM 2135 C C . GLY A 1 271 ? -16.874 -11.242 31.129 1.00 89.12 271 GLY A C 1
ATOM 2136 O O . GLY A 1 271 ? -17.200 -11.362 32.307 1.00 89.12 271 GLY A O 1
ATOM 2137 N N . ASN A 1 272 ? -15.649 -10.831 30.774 1.00 92.00 272 ASN A N 1
ATOM 2138 C CA . ASN A 1 272 ? -14.677 -10.364 31.767 1.00 92.00 272 ASN A CA 1
ATOM 2139 C C . ASN A 1 272 ? -15.207 -9.127 32.506 1.00 92.00 272 ASN A C 1
ATOM 2141 O O . ASN A 1 272 ? -15.883 -8.284 31.914 1.00 92.00 272 ASN A O 1
ATOM 2145 N N . LEU A 1 273 ? -14.891 -9.025 33.796 1.00 94.19 273 LEU A N 1
ATOM 2146 C CA . LEU A 1 273 ? -15.127 -7.823 34.586 1.00 94.19 273 LEU A CA 1
ATOM 2147 C C . LEU A 1 273 ? -13.869 -6.968 34.548 1.00 94.19 273 LEU A C 1
ATOM 2149 O O . LEU A 1 273 ? -12.770 -7.467 34.784 1.00 94.19 273 LEU A O 1
ATOM 2153 N N . ILE A 1 274 ? -14.029 -5.692 34.235 1.00 94.62 274 ILE A N 1
ATOM 2154 C CA . ILE A 1 274 ? -12.951 -4.711 34.215 1.00 94.62 274 ILE A CA 1
ATOM 2155 C C . ILE A 1 274 ? -13.297 -3.561 35.149 1.00 94.62 274 ILE A C 1
ATOM 2157 O O . ILE A 1 274 ? -14.455 -3.162 35.235 1.00 94.62 274 ILE A O 1
ATOM 2161 N N . ARG A 1 275 ? -12.291 -3.027 35.835 1.00 94.06 275 ARG A N 1
ATOM 2162 C CA . ARG A 1 275 ? -12.408 -1.806 36.629 1.00 94.06 275 ARG A CA 1
ATOM 2163 C C . ARG A 1 275 ? -11.825 -0.650 35.839 1.00 94.06 275 ARG A C 1
ATOM 2165 O O . ARG A 1 275 ? -10.673 -0.730 35.416 1.00 94.06 275 ARG A O 1
ATOM 2172 N N . VAL A 1 276 ? -12.608 0.411 35.677 1.00 93.44 276 VAL A N 1
ATOM 2173 C CA . VAL A 1 276 ? -12.174 1.651 35.028 1.00 93.44 276 VAL A CA 1
ATOM 2174 C C . VAL A 1 276 ? -12.222 2.767 36.059 1.00 93.44 276 VAL A C 1
ATOM 2176 O O . VAL A 1 276 ? -13.270 3.048 36.647 1.00 93.44 276 VAL A O 1
ATOM 2179 N N . ARG A 1 277 ? -11.065 3.372 36.323 1.00 92.75 277 ARG A N 1
ATOM 2180 C CA . ARG A 1 277 ? -10.902 4.441 37.317 1.00 92.75 277 ARG A CA 1
ATOM 2181 C C . ARG A 1 277 ? -11.140 5.815 36.675 1.00 92.75 277 ARG A C 1
ATOM 2183 O O . ARG A 1 277 ? -11.169 5.907 35.446 1.00 92.75 277 ARG A O 1
ATOM 2190 N N . PRO A 1 278 ? -11.354 6.877 37.473 1.00 91.38 278 PRO A N 1
ATOM 2191 C CA . PRO A 1 278 ? -11.431 8.236 36.941 1.00 91.38 278 PRO A CA 1
ATOM 2192 C C . PRO A 1 278 ? -10.194 8.564 36.101 1.00 91.38 278 PRO A C 1
ATOM 2194 O O . PRO A 1 278 ? -9.091 8.173 36.480 1.00 91.38 278 PRO A O 1
ATOM 2197 N N . ASP A 1 279 ? -10.390 9.287 34.999 1.00 89.69 279 ASP A N 1
ATOM 2198 C CA . ASP A 1 279 ? -9.350 9.672 34.033 1.00 89.69 279 ASP A CA 1
ATOM 2199 C C . ASP A 1 279 ? -8.725 8.497 33.245 1.00 89.69 279 ASP A C 1
ATOM 2201 O O . ASP A 1 279 ? -7.739 8.659 32.528 1.00 89.69 279 ASP A O 1
ATOM 2205 N N . GLU A 1 280 ? -9.312 7.296 33.321 1.00 89.94 280 GLU A N 1
ATOM 2206 C CA . GLU A 1 280 ? -8.947 6.169 32.457 1.00 89.94 280 GLU A CA 1
ATOM 2207 C C . GLU A 1 280 ? -9.876 6.073 31.238 1.00 89.94 280 GLU A C 1
ATOM 2209 O O . GLU A 1 280 ? -11.075 6.351 31.300 1.00 89.94 280 GLU A O 1
ATOM 2214 N N . GLN A 1 281 ? -9.325 5.648 30.100 1.00 89.19 281 GLN A N 1
ATOM 2215 C CA . GLN A 1 281 ? -10.122 5.351 28.911 1.00 89.19 281 GLN A CA 1
ATOM 2216 C C . GLN A 1 281 ? -10.680 3.930 28.949 1.00 89.19 281 GLN A C 1
ATOM 2218 O O . GLN A 1 281 ? -10.029 2.992 29.416 1.00 89.19 281 GLN A O 1
ATOM 2223 N N . PHE A 1 282 ? -11.857 3.745 28.360 1.00 90.25 282 PHE A N 1
ATOM 2224 C CA . PHE A 1 282 ? -12.428 2.420 28.156 1.00 90.25 282 PHE A CA 1
ATOM 2225 C C . PHE A 1 282 ? -11.686 1.694 27.023 1.00 90.25 282 PHE A C 1
ATOM 2227 O O . PHE A 1 282 ? -11.691 2.135 25.874 1.00 90.25 282 PHE A O 1
ATOM 2234 N N . ALA A 1 283 ? -11.050 0.560 27.328 1.00 87.31 283 ALA A N 1
ATOM 2235 C CA . ALA A 1 283 ? -10.289 -0.216 26.341 1.00 87.31 283 ALA A CA 1
ATOM 2236 C C . ALA A 1 283 ? -11.162 -1.042 25.380 1.00 87.31 283 ALA A C 1
ATOM 2238 O O . ALA A 1 283 ? -10.746 -1.358 24.267 1.00 87.31 283 ALA A O 1
ATOM 2239 N N . VAL A 1 284 ? -12.374 -1.396 25.806 1.00 89.69 284 VAL A N 1
ATOM 2240 C CA . VAL A 1 284 ? -13.323 -2.250 25.078 1.00 89.69 284 VAL A CA 1
ATOM 2241 C C . VAL A 1 284 ? -14.744 -1.744 25.270 1.00 89.69 284 VAL A C 1
ATOM 2243 O O . VAL A 1 284 ? -15.037 -1.064 26.252 1.00 89.69 284 VAL A O 1
ATOM 2246 N N . ASP A 1 285 ? -15.638 -2.131 24.360 1.00 91.56 285 ASP A N 1
ATOM 2247 C CA . ASP A 1 285 ? -17.072 -1.930 24.556 1.00 91.56 285 ASP A CA 1
ATOM 2248 C C . ASP A 1 285 ? -17.544 -2.779 25.744 1.00 91.56 285 ASP A C 1
ATOM 2250 O O . ASP A 1 285 ? -17.375 -4.008 25.763 1.00 91.56 285 ASP A O 1
ATOM 2254 N N . ALA A 1 286 ? -18.162 -2.133 26.726 1.00 94.06 286 ALA A N 1
ATOM 2255 C CA . ALA A 1 286 ? -18.576 -2.765 27.968 1.00 94.06 286 ALA A CA 1
ATOM 2256 C C . ALA A 1 286 ? -19.935 -2.237 28.451 1.00 94.06 286 ALA A C 1
ATOM 2258 O O . ALA A 1 286 ? -20.486 -1.275 27.917 1.00 94.06 286 ALA A O 1
ATOM 2259 N N . GLU A 1 287 ? -20.492 -2.905 29.452 1.00 95.38 287 GLU A N 1
ATOM 2260 C CA . GLU A 1 287 ? -21.722 -2.517 30.140 1.00 95.38 287 GLU A CA 1
ATOM 2261 C C . GLU A 1 287 ? -21.412 -2.266 31.613 1.00 95.38 287 GLU A C 1
ATOM 2263 O O . GLU A 1 287 ? -20.738 -3.080 32.245 1.00 95.38 287 GLU A O 1
ATOM 2268 N N . VAL A 1 288 ? -21.878 -1.149 32.165 1.00 95.75 288 VAL A N 1
ATOM 2269 C CA . VAL A 1 288 ? -21.656 -0.809 33.576 1.00 95.75 288 VAL A CA 1
ATOM 2270 C C . VAL A 1 288 ? -22.446 -1.775 34.458 1.00 95.75 288 VAL A C 1
ATOM 2272 O O . VAL A 1 288 ? -23.646 -1.947 34.273 1.00 95.75 288 VAL A O 1
ATOM 2275 N N . ILE A 1 289 ? -21.789 -2.411 35.429 1.00 94.81 289 ILE A N 1
ATOM 2276 C CA . ILE A 1 289 ? -22.431 -3.324 36.389 1.00 94.81 289 ILE A CA 1
ATOM 2277 C C . ILE A 1 289 ? -22.552 -2.667 37.759 1.00 94.81 289 ILE A C 1
ATOM 2279 O O . ILE A 1 289 ? -23.582 -2.799 38.418 1.00 94.81 289 ILE A O 1
ATOM 2283 N N . THR A 1 290 ? -21.511 -1.957 38.192 1.00 92.50 290 THR A N 1
ATOM 2284 C CA . THR A 1 290 ? -21.484 -1.259 39.479 1.00 92.50 290 THR A CA 1
ATOM 2285 C C . THR A 1 290 ? -20.874 0.130 39.325 1.00 92.50 290 THR A C 1
ATOM 2287 O O . THR A 1 290 ? -19.969 0.354 38.519 1.00 92.50 290 THR A O 1
ATOM 2290 N N . GLY A 1 291 ? -21.374 1.062 40.137 1.00 91.56 291 GLY A N 1
ATOM 2291 C CA . GLY A 1 291 ? -20.959 2.461 40.122 1.00 91.56 291 GLY A CA 1
ATOM 2292 C C . GLY A 1 291 ? -21.748 3.322 39.134 1.00 91.56 291 GLY A C 1
ATOM 2293 O O . GLY A 1 291 ? -22.576 2.840 38.363 1.00 91.56 291 GLY A O 1
ATOM 2294 N N . THR A 1 292 ? -21.491 4.622 39.204 1.00 91.38 292 THR A N 1
ATOM 2295 C CA . THR A 1 292 ? -22.050 5.656 38.328 1.00 91.38 292 THR A CA 1
ATOM 2296 C C . THR A 1 292 ? -20.921 6.589 37.924 1.00 91.38 292 THR A C 1
ATOM 2298 O O . THR A 1 292 ? -20.067 6.911 38.755 1.00 91.38 292 THR A O 1
ATOM 2301 N N . THR A 1 293 ? -20.916 7.013 36.669 1.00 93.25 293 THR A N 1
ATOM 2302 C CA . THR A 1 293 ? -19.876 7.875 36.095 1.00 93.25 293 THR A CA 1
ATOM 2303 C C . THR A 1 293 ? -20.484 8.809 35.054 1.00 93.25 293 THR A C 1
ATOM 2305 O O . THR A 1 293 ? -21.587 8.559 34.575 1.00 93.25 293 THR A O 1
ATOM 2308 N N . SER A 1 294 ? -19.749 9.848 34.671 1.00 92.69 294 SER A N 1
ATOM 2309 C CA . SER A 1 294 ? -19.962 10.546 33.410 1.00 92.69 294 SER A CA 1
ATOM 2310 C C . SER A 1 294 ? -18.842 10.213 32.429 1.00 92.69 294 SER A C 1
ATOM 2312 O O . SER A 1 294 ? -17.659 10.233 32.775 1.00 92.69 294 SER A O 1
ATOM 2314 N N . VAL A 1 295 ? -19.207 9.890 31.192 1.00 92.25 295 VAL A N 1
ATOM 2315 C CA . VAL A 1 295 ? -18.280 9.446 30.149 1.00 92.25 295 VAL A CA 1
ATOM 2316 C C . VAL A 1 295 ? -18.194 10.502 29.062 1.00 92.25 295 VAL A C 1
ATOM 2318 O O . VAL A 1 295 ? -19.203 10.898 28.483 1.00 92.25 295 VAL A O 1
ATOM 2321 N N . ASN A 1 296 ? -16.979 10.948 28.755 1.00 91.31 296 ASN A N 1
ATOM 2322 C CA . ASN A 1 296 ? -16.738 11.832 27.626 1.00 91.31 296 ASN A CA 1
ATOM 2323 C C . ASN A 1 296 ? -16.635 11.003 26.336 1.00 91.31 296 ASN A C 1
ATOM 2325 O O . ASN A 1 296 ? -15.648 10.294 26.113 1.00 91.31 296 ASN A O 1
ATOM 2329 N N . GLU A 1 297 ? -17.667 11.104 25.496 1.00 90.06 297 GLU A N 1
ATOM 2330 C CA . GLU A 1 297 ? -17.777 10.397 24.217 1.00 90.06 297 GLU A CA 1
ATOM 2331 C C . GLU A 1 297 ? -17.352 11.254 23.006 1.00 90.06 297 GLU A C 1
ATOM 2333 O O . GLU A 1 297 ? -17.495 10.804 21.869 1.00 90.06 297 GLU A O 1
ATOM 2338 N N . ALA A 1 298 ? -16.766 12.444 23.215 1.00 85.12 298 ALA A N 1
ATOM 2339 C CA . ALA A 1 298 ? -16.428 13.400 22.151 1.00 85.12 298 ALA A CA 1
ATOM 2340 C C . ALA A 1 298 ? -15.551 12.805 21.037 1.00 85.12 298 ALA A C 1
ATOM 2342 O O . ALA A 1 298 ? -15.741 13.126 19.866 1.00 85.12 298 ALA A O 1
ATOM 2343 N N . ASN A 1 299 ? -14.634 11.892 21.379 1.00 77.25 299 ASN A N 1
ATOM 2344 C CA . ASN A 1 299 ? -13.768 11.210 20.408 1.00 77.25 299 ASN A CA 1
ATOM 2345 C C . ASN A 1 299 ? -14.540 10.313 19.423 1.00 77.25 299 ASN A C 1
ATOM 2347 O O . ASN A 1 299 ? -14.011 9.966 18.370 1.00 77.25 299 ASN A O 1
ATOM 2351 N N . LEU A 1 300 ? -15.762 9.906 19.779 1.00 80.00 300 LEU A N 1
ATOM 2352 C CA . LEU A 1 300 ? -16.585 8.975 19.012 1.00 80.00 300 LEU A CA 1
ATOM 2353 C C . LEU A 1 300 ? -17.805 9.660 18.387 1.00 80.00 300 LEU A C 1
ATOM 2355 O O . LEU A 1 300 ? -18.087 9.457 17.209 1.00 80.00 300 LEU A O 1
ATOM 2359 N N . THR A 1 301 ? -18.533 10.451 19.176 1.00 83.94 301 THR A N 1
ATOM 2360 C CA . THR A 1 301 ? -19.793 11.093 18.769 1.00 83.94 301 THR A CA 1
ATOM 2361 C C . THR A 1 301 ? -19.60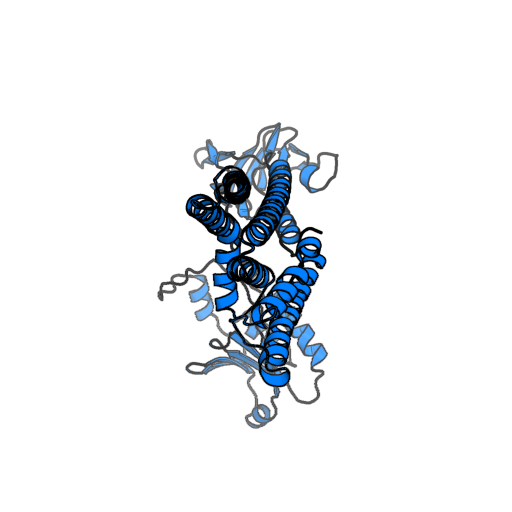4 12.533 18.300 1.00 83.94 301 THR A C 1
ATOM 2363 O O . THR A 1 301 ? -20.453 13.054 17.582 1.00 83.94 301 THR A O 1
ATOM 2366 N N . GLY A 1 302 ? -18.503 13.185 18.687 1.00 85.00 302 GLY A N 1
ATOM 2367 C CA . GLY A 1 302 ? -18.283 14.617 18.471 1.00 85.00 302 GLY A CA 1
ATOM 2368 C C . GLY A 1 302 ? -19.047 15.524 19.441 1.00 85.00 302 GLY A C 1
ATOM 2369 O O . GLY A 1 302 ? -18.946 16.746 19.337 1.00 85.00 302 GLY A O 1
ATOM 2370 N N . GLU A 1 303 ? -19.798 14.963 20.392 1.00 85.31 303 GLU A N 1
ATOM 2371 C CA . GLU A 1 303 ? -20.521 15.742 21.398 1.00 85.31 303 GLU A CA 1
ATOM 2372 C C . GLU A 1 303 ? -19.596 16.111 22.564 1.00 85.31 303 GLU A C 1
ATOM 2374 O O . GLU A 1 303 ? -18.951 15.254 23.162 1.00 85.31 303 GLU A O 1
ATOM 2379 N N . ALA A 1 304 ? -19.515 17.404 22.891 1.00 82.75 304 ALA A N 1
ATOM 2380 C CA . ALA A 1 304 ? -18.577 17.913 23.896 1.00 82.75 304 ALA A CA 1
ATOM 2381 C C . ALA A 1 304 ? -19.025 17.683 25.352 1.00 82.75 304 ALA A C 1
ATOM 2383 O O . ALA A 1 304 ? -18.206 17.783 26.266 1.00 82.75 304 ALA A O 1
ATOM 2384 N N . LEU A 1 305 ? -20.317 17.431 25.585 1.00 89.94 305 LEU A N 1
ATOM 2385 C CA . LEU A 1 305 ? -20.863 17.229 26.926 1.00 89.94 305 LEU A CA 1
ATOM 2386 C C . LEU A 1 305 ? -20.715 15.757 27.342 1.00 89.94 305 LEU A C 1
ATOM 2388 O O . LEU A 1 305 ? -21.162 14.881 26.602 1.00 89.94 305 LEU A O 1
ATOM 2392 N N . PRO A 1 306 ? -20.122 15.471 28.515 1.00 88.56 306 PRO A N 1
ATOM 2393 C CA . PRO A 1 306 ? -20.092 14.122 29.067 1.00 88.56 306 PRO A CA 1
ATOM 2394 C C . PRO A 1 306 ? -21.499 13.554 29.288 1.00 88.56 306 PRO A C 1
ATOM 2396 O O . PRO A 1 306 ? -22.419 14.277 29.673 1.00 88.56 306 PRO A O 1
ATOM 2399 N N . VAL A 1 307 ? -21.653 12.252 29.049 1.00 92.00 307 VAL A N 1
ATOM 2400 C CA . VAL A 1 307 ? -22.916 11.522 29.189 1.00 92.00 307 VAL A CA 1
ATOM 2401 C C . VAL A 1 307 ? -22.881 10.694 30.464 1.00 92.00 307 VAL A C 1
ATOM 2403 O O . VAL A 1 307 ? -21.994 9.857 30.640 1.00 92.00 307 VAL A O 1
ATOM 2406 N N . ASP A 1 308 ? -23.870 10.883 31.332 1.00 93.56 308 ASP A N 1
ATOM 2407 C CA . ASP A 1 308 ? -23.987 10.113 32.569 1.00 93.56 308 ASP A CA 1
ATOM 2408 C C . ASP A 1 308 ? -24.359 8.650 32.287 1.00 93.56 308 ASP A C 1
ATOM 2410 O O . ASP A 1 308 ? -25.221 8.351 31.457 1.00 93.56 308 ASP A O 1
ATOM 2414 N N . LYS A 1 309 ? -23.694 7.730 32.989 1.00 93.62 309 LYS A N 1
ATOM 2415 C CA . LYS A 1 309 ? -23.842 6.278 32.858 1.00 93.62 309 LYS A CA 1
ATOM 2416 C C . LYS A 1 309 ? -24.158 5.645 34.204 1.00 93.62 309 LYS A C 1
ATOM 2418 O O . LYS A 1 309 ? -23.480 5.885 35.208 1.00 93.62 309 LYS A O 1
ATOM 2423 N N . HIS A 1 310 ? -25.155 4.774 34.181 1.00 93.75 310 HIS A N 1
ATOM 2424 C CA . HIS A 1 310 ? -25.652 4.011 35.316 1.00 93.75 310 HIS A CA 1
ATOM 2425 C C . HIS A 1 310 ? -25.498 2.505 35.060 1.00 93.75 310 HIS A C 1
ATOM 2427 O O . HIS A 1 310 ? -25.245 2.091 33.925 1.00 93.75 310 HIS A O 1
ATOM 2433 N N . PRO A 1 311 ? -25.655 1.653 36.089 1.00 94.81 311 PRO A N 1
ATOM 2434 C CA . PRO A 1 311 ? -25.673 0.208 35.896 1.00 94.81 311 PRO A CA 1
ATOM 2435 C C . PRO A 1 311 ? -26.695 -0.218 34.828 1.00 94.81 311 PRO A C 1
ATOM 2437 O O . PRO A 1 311 ? -27.868 0.141 34.909 1.00 94.81 311 PRO A O 1
ATOM 2440 N N . GLY A 1 312 ? -26.242 -0.989 33.840 1.00 91.94 312 GLY A N 1
ATOM 2441 C CA . GLY A 1 312 ? -26.999 -1.399 32.653 1.00 91.94 312 GLY A CA 1
ATOM 2442 C C . GLY A 1 312 ? -26.701 -0.577 31.391 1.00 91.94 312 GLY A C 1
ATOM 2443 O O . GLY A 1 312 ? -27.013 -1.023 30.284 1.00 91.94 312 GLY A O 1
ATOM 2444 N N . ASP A 1 313 ? -26.062 0.589 31.520 1.00 93.88 313 ASP A N 1
ATOM 2445 C CA . ASP A 1 313 ? -25.705 1.419 30.371 1.00 93.88 313 ASP A CA 1
ATOM 2446 C C . ASP A 1 313 ? -24.438 0.923 29.668 1.00 93.88 313 ASP A C 1
ATOM 2448 O O . ASP A 1 313 ? -23.514 0.365 30.270 1.00 93.88 313 ASP A O 1
ATOM 2452 N N . LYS A 1 314 ? -24.379 1.172 28.356 1.00 93.00 314 LYS A N 1
ATOM 2453 C CA . LYS A 1 314 ? -23.231 0.823 27.514 1.00 93.00 314 LYS A CA 1
ATOM 2454 C C . LYS A 1 314 ? -22.204 1.946 27.493 1.00 93.00 314 LYS A C 1
ATOM 2456 O O . LYS A 1 314 ? -22.551 3.123 27.357 1.00 93.00 314 LYS A O 1
ATOM 2461 N N . VAL A 1 315 ? -20.944 1.538 27.542 1.00 92.31 315 VAL A N 1
ATOM 2462 C CA . VAL A 1 315 ? -19.760 2.376 27.360 1.00 92.31 315 VAL A CA 1
ATOM 2463 C C . VAL A 1 315 ? -18.962 1.855 26.170 1.00 92.31 315 VAL A C 1
ATOM 2465 O O . VAL A 1 315 ? -18.897 0.645 25.927 1.00 92.31 315 VAL A O 1
ATOM 2468 N N . PHE A 1 316 ? -18.400 2.773 25.395 1.00 90.38 316 PHE A N 1
ATOM 2469 C CA . PHE A 1 316 ? -17.727 2.459 24.139 1.00 90.38 316 PHE A CA 1
ATOM 2470 C C . PHE A 1 316 ? -16.212 2.536 24.296 1.00 90.38 316 PHE A C 1
ATOM 2472 O O . PHE A 1 316 ? -15.693 3.343 25.059 1.00 90.38 316 PHE A O 1
ATOM 2479 N N . SER A 1 317 ? -15.482 1.718 23.543 1.00 88.94 317 SER A N 1
ATOM 2480 C CA . SER A 1 317 ? -14.020 1.800 23.503 1.00 88.94 317 SER A CA 1
ATOM 2481 C C . SER A 1 317 ? -13.534 3.182 23.036 1.00 88.94 317 SER A C 1
ATOM 2483 O O . SER A 1 317 ? -14.066 3.709 22.057 1.00 88.94 317 SER A O 1
ATOM 2485 N N . GLY A 1 318 ? -12.481 3.719 23.655 1.00 84.31 318 GLY A N 1
ATOM 2486 C CA . GLY A 1 318 ? -11.857 5.000 23.287 1.00 84.31 318 GLY A CA 1
ATOM 2487 C C . GLY A 1 318 ? -12.511 6.244 23.897 1.00 84.31 318 GLY A C 1
ATOM 2488 O O . GLY A 1 318 ? -12.038 7.359 23.663 1.00 84.31 318 GLY A O 1
ATOM 2489 N N . THR A 1 319 ? -13.579 6.074 24.680 1.00 88.94 319 THR A N 1
ATOM 2490 C CA . THR A 1 319 ? -14.174 7.153 25.477 1.00 88.94 319 THR A CA 1
ATOM 2491 C C . THR A 1 319 ? -13.447 7.285 26.817 1.00 88.94 319 THR A C 1
ATOM 2493 O O . THR A 1 319 ? -12.796 6.343 27.280 1.00 88.94 319 THR A O 1
ATOM 2496 N N . LEU A 1 320 ? -13.523 8.464 27.435 1.00 90.00 320 LEU A N 1
ATOM 2497 C CA . LEU A 1 320 ? -12.822 8.764 28.687 1.00 90.00 320 LEU A CA 1
ATOM 2498 C C . LEU A 1 320 ? -13.793 8.725 29.869 1.00 90.00 320 LEU A C 1
ATOM 2500 O O . LEU A 1 320 ? -14.847 9.363 29.830 1.00 90.00 320 LEU A O 1
ATOM 2504 N N . ASN A 1 321 ? -13.427 8.010 30.930 1.00 92.50 321 ASN A N 1
ATOM 2505 C CA . ASN A 1 321 ? -14.136 8.054 32.201 1.00 92.50 321 ASN A CA 1
ATOM 2506 C C . ASN A 1 321 ? -13.823 9.378 32.918 1.00 92.50 321 ASN A C 1
ATOM 2508 O O . ASN A 1 321 ? -12.691 9.584 33.350 1.00 92.50 321 ASN A O 1
ATOM 2512 N N . ALA A 1 322 ? -14.797 10.281 33.053 1.00 89.62 322 ALA A N 1
ATOM 2513 C CA . ALA A 1 322 ? -14.548 11.589 33.653 1.00 89.62 322 ALA A CA 1
ATOM 2514 C C . ALA A 1 322 ? -14.409 11.501 35.179 1.00 89.62 322 ALA A C 1
ATOM 2516 O O . ALA A 1 322 ? -13.470 12.047 35.754 1.00 89.62 322 ALA A O 1
ATOM 2517 N N . TRP A 1 323 ? -15.337 10.820 35.854 1.00 85.38 323 TRP A N 1
ATOM 2518 C CA . TRP A 1 323 ? -15.346 10.733 37.314 1.00 85.38 323 TRP A CA 1
ATOM 2519 C C . TRP A 1 323 ? -16.041 9.469 37.814 1.00 85.38 323 TRP A C 1
ATOM 2521 O O . TRP A 1 323 ? -16.932 8.936 37.172 1.00 85.38 323 TRP A O 1
ATOM 2531 N N . GLY A 1 324 ? -15.660 9.009 39.005 1.00 87.19 324 GLY A N 1
ATOM 2532 C CA . GLY A 1 324 ? -16.157 7.752 39.567 1.00 87.19 324 GLY A CA 1
ATOM 2533 C C . GLY A 1 324 ? -15.387 6.523 39.069 1.00 87.19 324 GLY A C 1
ATOM 2534 O O . GLY A 1 324 ? -14.849 6.489 37.964 1.00 87.19 324 GLY A O 1
ATOM 2535 N N . SER A 1 325 ? -15.296 5.507 39.927 1.00 92.25 325 SER A N 1
ATOM 2536 C CA . SER A 1 325 ? -14.781 4.189 39.546 1.00 92.25 325 SER A CA 1
ATOM 2537 C C . SER A 1 325 ? -15.967 3.296 39.219 1.00 92.25 325 SER A C 1
ATOM 2539 O O . SER A 1 325 ? -16.887 3.189 40.031 1.00 92.25 325 SER A O 1
ATOM 2541 N N . VAL A 1 326 ? -15.928 2.647 38.061 1.00 94.31 326 VAL A N 1
ATOM 2542 C CA . VAL A 1 326 ? -16.989 1.740 37.615 1.00 94.31 326 VAL A CA 1
ATOM 2543 C C . VAL A 1 326 ? -16.431 0.362 37.313 1.00 94.31 326 VAL A C 1
ATOM 2545 O O . VAL A 1 326 ? -15.342 0.239 36.744 1.00 94.31 326 VAL A O 1
ATOM 2548 N N . ASP A 1 327 ? -17.190 -0.671 37.679 1.00 95.00 327 ASP A N 1
ATOM 2549 C CA . ASP A 1 327 ? -16.911 -2.024 37.212 1.00 95.00 327 ASP A CA 1
ATOM 2550 C C . ASP A 1 327 ? -17.820 -2.313 36.024 1.00 95.00 327 ASP A C 1
ATOM 2552 O O . ASP A 1 327 ? -19.051 -2.221 36.105 1.00 95.00 327 ASP A O 1
ATOM 2556 N N . CYS A 1 328 ? -17.205 -2.660 34.902 1.00 95.06 328 CYS A N 1
ATOM 2557 C CA . CYS A 1 328 ? -17.892 -2.914 33.651 1.00 95.06 328 CYS A CA 1
ATOM 2558 C C . CYS A 1 328 ? -17.695 -4.364 33.218 1.00 95.06 328 CYS A C 1
ATOM 2560 O O . CYS A 1 328 ? -16.638 -4.963 33.413 1.00 95.06 328 CYS A O 1
ATOM 2562 N N . ARG A 1 329 ? -18.713 -4.937 32.582 1.00 95.56 329 ARG A N 1
ATOM 2563 C CA . ARG A 1 329 ? -18.638 -6.241 31.932 1.00 95.56 329 ARG A CA 1
ATOM 2564 C C . ARG A 1 329 ? -18.332 -6.052 30.457 1.00 95.56 329 ARG A C 1
ATOM 2566 O O . ARG A 1 329 ? -19.086 -5.392 29.748 1.00 95.56 329 ARG A O 1
ATOM 2573 N N . VAL A 1 330 ? -17.257 -6.671 29.985 1.00 94.06 330 VAL A N 1
ATOM 2574 C CA . VAL A 1 330 ? -16.863 -6.641 28.573 1.00 94.06 330 VAL A CA 1
ATOM 2575 C C . VAL A 1 330 ? -17.970 -7.260 27.719 1.00 94.06 330 VAL A C 1
ATOM 2577 O O . VAL A 1 330 ? -18.359 -8.409 27.937 1.00 94.06 330 VAL A O 1
ATOM 2580 N N . LEU A 1 331 ? -18.468 -6.518 26.730 1.00 90.50 331 LEU A N 1
ATOM 2581 C CA . LEU A 1 331 ? -19.491 -7.001 25.800 1.00 90.50 331 LEU A CA 1
ATOM 2582 C C . LEU A 1 331 ? -18.867 -7.717 24.603 1.00 90.50 331 LEU A C 1
ATOM 2584 O O . LEU A 1 331 ? -19.425 -8.691 24.094 1.00 90.50 331 LEU A O 1
ATOM 2588 N N . ARG A 1 332 ? -17.732 -7.204 24.117 1.00 84.44 332 ARG A N 1
ATOM 2589 C CA . ARG A 1 332 ? -17.042 -7.677 22.911 1.00 84.44 332 ARG A CA 1
ATOM 2590 C C . ARG A 1 332 ? -15.525 -7.519 23.063 1.00 84.44 332 ARG A C 1
ATOM 2592 O O . ARG A 1 332 ? -15.098 -6.602 23.760 1.00 84.44 332 ARG A O 1
ATOM 2599 N N . PRO A 1 333 ? -14.717 -8.375 22.411 1.00 82.88 333 PRO A N 1
ATOM 2600 C CA . PRO A 1 333 ? -13.263 -8.219 22.399 1.00 82.88 333 PRO A CA 1
ATOM 2601 C C . PRO A 1 333 ? -12.842 -6.926 21.680 1.00 82.88 333 PRO A C 1
ATOM 2603 O O . PRO A 1 333 ? -13.601 -6.384 20.872 1.00 82.88 333 PRO A O 1
ATOM 2606 N N . VAL A 1 334 ? -11.606 -6.467 21.920 1.00 78.81 334 VAL A N 1
ATOM 2607 C CA . VAL A 1 334 ? -11.038 -5.232 21.328 1.00 78.81 334 VAL A CA 1
ATOM 2608 C C . VAL A 1 334 ? -11.203 -5.179 19.810 1.00 78.81 334 VAL A C 1
ATOM 2610 O O . VAL A 1 334 ? -11.549 -4.131 19.269 1.00 78.81 334 VAL A O 1
ATOM 2613 N N . THR A 1 335 ? -11.016 -6.304 19.118 1.00 75.81 335 THR A N 1
ATOM 2614 C CA . THR A 1 335 ? -11.111 -6.398 17.652 1.00 75.81 335 THR A CA 1
ATOM 2615 C C . THR A 1 335 ? -12.517 -6.137 17.104 1.00 75.81 335 THR A C 1
ATOM 2617 O O . THR A 1 335 ? -12.655 -5.744 15.950 1.00 75.81 335 THR A O 1
ATOM 2620 N N . GLU A 1 336 ? -13.563 -6.317 17.916 1.00 81.19 336 GLU A N 1
ATOM 2621 C CA . GLU A 1 336 ? -14.967 -6.084 17.543 1.00 81.19 336 GLU A CA 1
ATOM 2622 C C . GLU A 1 336 ? -15.541 -4.769 18.111 1.00 81.19 336 GLU A C 1
ATOM 2624 O O . GLU A 1 336 ? -16.737 -4.495 17.933 1.00 81.19 336 GLU A O 1
ATOM 2629 N N . SER A 1 337 ? -14.717 -3.976 18.802 1.00 82.25 337 SER A N 1
ATOM 2630 C CA . SER A 1 337 ? -15.125 -2.735 19.471 1.00 82.25 337 SER A CA 1
ATOM 2631 C C . SER A 1 337 ? -15.573 -1.638 18.497 1.00 82.25 337 SER A C 1
ATOM 2633 O O . SER A 1 337 ? -15.243 -1.662 17.306 1.00 82.25 337 SER A O 1
ATOM 2635 N N . ALA A 1 338 ? -16.335 -0.659 18.993 1.00 83.25 338 ALA A N 1
ATOM 2636 C CA . ALA A 1 338 ? -16.789 0.479 18.196 1.00 83.25 338 ALA A CA 1
ATOM 2637 C C . ALA A 1 338 ? -15.613 1.242 17.561 1.00 83.25 338 ALA A C 1
ATOM 2639 O O . ALA A 1 338 ? -15.642 1.530 16.362 1.00 83.25 338 ALA A O 1
ATOM 2640 N N . LEU A 1 339 ? -14.547 1.482 18.330 1.00 82.50 339 LEU A N 1
ATOM 2641 C CA . LEU A 1 339 ? -13.343 2.153 17.844 1.00 82.50 339 LEU A CA 1
ATOM 2642 C C . LEU A 1 339 ? -12.632 1.316 16.774 1.00 82.50 339 LEU A C 1
ATOM 2644 O O . LEU A 1 339 ? -12.286 1.842 15.718 1.00 82.50 339 LEU A O 1
ATOM 2648 N N . ALA A 1 340 ? -12.474 0.005 16.991 1.00 79.88 340 ALA A N 1
ATOM 2649 C CA . ALA A 1 340 ? -11.858 -0.883 16.003 1.00 79.88 340 ALA A CA 1
ATOM 2650 C C . ALA A 1 340 ? -12.636 -0.906 14.678 1.00 79.88 340 ALA A C 1
ATOM 2652 O O . ALA A 1 340 ? -12.035 -0.923 13.601 1.00 79.88 340 ALA A O 1
ATOM 2653 N N . LYS A 1 341 ? -13.972 -0.845 14.732 1.00 81.94 341 LYS A N 1
ATOM 2654 C CA . LYS A 1 341 ? -14.810 -0.744 13.530 1.00 81.94 341 LYS A CA 1
ATOM 2655 C C . LYS A 1 341 ? -14.610 0.570 12.793 1.00 81.94 341 LYS A C 1
ATOM 2657 O O . LYS A 1 341 ? -14.505 0.541 11.575 1.00 81.94 341 LYS A O 1
ATOM 2662 N N . ILE A 1 342 ? -14.529 1.696 13.497 1.00 81.69 342 ILE A N 1
ATOM 2663 C CA . ILE A 1 342 ? -14.268 2.997 12.867 1.00 81.69 342 ILE A CA 1
ATOM 2664 C C . ILE A 1 342 ? -12.890 3.012 12.214 1.00 81.69 342 ILE A C 1
ATOM 2666 O O . ILE A 1 342 ? -12.782 3.390 11.052 1.00 81.69 342 ILE A O 1
ATOM 2670 N N . ILE A 1 343 ? -11.860 2.521 12.910 1.00 75.44 343 ILE A N 1
ATOM 2671 C CA . ILE A 1 343 ? -10.509 2.380 12.346 1.00 75.44 343 ILE A CA 1
ATOM 2672 C C . ILE A 1 343 ? -10.554 1.527 11.078 1.00 75.44 343 ILE A C 1
ATOM 2674 O O . ILE A 1 343 ? -9.964 1.892 10.062 1.00 75.44 343 ILE A O 1
ATOM 2678 N N . THR A 1 344 ? -11.286 0.413 11.121 1.00 72.94 344 THR A N 1
ATOM 2679 C CA . THR A 1 344 ? -11.463 -0.457 9.959 1.00 72.94 344 THR A CA 1
ATOM 2680 C C . THR A 1 344 ? -12.133 0.309 8.825 1.00 72.94 344 THR A C 1
ATOM 2682 O O . THR A 1 344 ? -11.547 0.402 7.759 1.00 72.94 344 THR A O 1
ATOM 2685 N N . LEU A 1 345 ? -13.286 0.942 9.051 1.00 78.25 345 LEU A N 1
ATOM 2686 C CA . LEU A 1 345 ? -14.018 1.699 8.029 1.00 78.25 345 LEU A CA 1
ATOM 2687 C C . LEU A 1 345 ? -13.182 2.825 7.401 1.00 78.25 345 LEU A C 1
ATOM 2689 O O . LEU A 1 345 ? -13.229 3.017 6.188 1.00 78.25 345 LEU A O 1
ATOM 2693 N N . ILE A 1 346 ? -12.388 3.543 8.200 1.00 73.56 346 ILE A N 1
ATOM 2694 C CA . ILE A 1 346 ? -11.473 4.578 7.702 1.00 73.56 346 ILE A CA 1
ATOM 2695 C C . ILE A 1 346 ? -10.401 3.951 6.806 1.00 73.56 346 ILE A C 1
ATOM 2697 O O . ILE A 1 346 ? -10.176 4.439 5.699 1.00 73.56 346 ILE A O 1
ATOM 2701 N N . ARG A 1 347 ? -9.781 2.843 7.234 1.00 68.06 347 ARG A N 1
ATOM 2702 C CA . ARG A 1 347 ? -8.827 2.098 6.396 1.00 68.06 347 ARG A CA 1
ATOM 2703 C C . ARG A 1 347 ? -9.474 1.595 5.109 1.00 68.06 347 ARG A C 1
ATOM 2705 O O . ARG A 1 347 ? -8.877 1.720 4.049 1.00 68.06 347 ARG A O 1
ATOM 2712 N N . GLU A 1 348 ? -10.706 1.091 5.167 1.00 64.94 348 GLU A N 1
ATOM 2713 C CA . GLU A 1 348 ? -11.434 0.628 3.980 1.00 64.94 348 GLU A CA 1
ATOM 2714 C C . GLU A 1 348 ? -11.685 1.752 2.974 1.00 64.94 348 GLU A C 1
ATOM 2716 O O . GLU A 1 348 ? -11.554 1.534 1.768 1.00 64.94 348 GLU A O 1
ATOM 2721 N N . ALA A 1 349 ? -12.020 2.948 3.460 1.00 67.56 349 ALA A N 1
ATOM 2722 C CA . ALA A 1 349 ? -12.201 4.119 2.616 1.00 67.56 349 ALA A CA 1
ATOM 2723 C C . ALA A 1 349 ? -10.883 4.544 1.941 1.00 67.56 349 ALA A C 1
ATOM 2725 O O . ALA A 1 349 ? -10.898 4.882 0.759 1.00 67.56 349 ALA A O 1
ATOM 2726 N N . GLN A 1 350 ? -9.751 4.465 2.649 1.00 62.66 350 GLN A N 1
ATOM 2727 C CA . GLN A 1 350 ? -8.423 4.804 2.115 1.00 62.66 350 GLN A CA 1
ATOM 2728 C C . GLN A 1 350 ? -7.883 3.752 1.131 1.00 62.66 350 GLN A C 1
ATOM 2730 O O . GLN A 1 350 ? -7.402 4.102 0.058 1.00 62.66 350 GLN A O 1
ATOM 2735 N N . GLU A 1 351 ? -8.015 2.457 1.442 1.00 61.06 351 GLU A N 1
ATOM 2736 C CA . GLU A 1 351 ? -7.609 1.355 0.550 1.00 61.06 351 GLU A CA 1
ATOM 2737 C C . GLU A 1 351 ? -8.460 1.279 -0.724 1.00 61.06 351 GLU A C 1
ATOM 2739 O O . GLU A 1 351 ? -8.095 0.626 -1.711 1.00 61.06 351 GLU A O 1
ATOM 2744 N N . SER A 1 352 ? -9.633 1.916 -0.727 1.00 59.16 352 SER A N 1
ATOM 2745 C CA . SER A 1 352 ? -10.440 2.012 -1.929 1.00 59.16 352 SER A CA 1
ATOM 2746 C C . SER A 1 352 ? -9.709 2.890 -2.951 1.00 59.16 352 SER A C 1
ATOM 2748 O O . SER A 1 352 ? -9.759 4.113 -2.897 1.00 59.16 352 SER A O 1
ATOM 2750 N N . LYS A 1 353 ? -8.990 2.235 -3.884 1.00 55.84 353 LYS A N 1
ATOM 2751 C CA . LYS A 1 353 ? -8.252 2.902 -4.974 1.00 55.84 353 LYS A CA 1
ATOM 2752 C C . LYS A 1 353 ? -9.065 4.070 -5.524 1.00 55.84 353 LYS A C 1
ATOM 2754 O O . LYS A 1 353 ? -10.169 3.844 -6.045 1.00 55.84 353 LYS A O 1
ATOM 2759 N N . ALA A 1 354 ? -8.493 5.271 -5.447 1.00 57.72 354 ALA A N 1
ATOM 2760 C CA . ALA A 1 354 ? -9.123 6.475 -5.951 1.00 57.72 354 ALA A CA 1
ATOM 2761 C C . ALA A 1 354 ? -9.502 6.283 -7.432 1.00 57.72 354 ALA A C 1
ATOM 2763 O O . ALA A 1 354 ? -8.769 5.638 -8.195 1.00 57.72 354 ALA A O 1
ATOM 2764 N N . PRO A 1 355 ? -10.652 6.818 -7.873 1.00 50.09 355 PRO A N 1
ATOM 2765 C CA . PRO A 1 355 ? -11.097 6.682 -9.256 1.00 50.09 355 PRO A CA 1
ATOM 2766 C C . PRO A 1 355 ? -10.065 7.203 -10.272 1.00 50.09 355 PRO A C 1
ATOM 2768 O O . PRO A 1 355 ? -9.984 6.643 -11.363 1.00 50.09 355 PRO A O 1
ATOM 2771 N N . SER A 1 356 ? -9.239 8.190 -9.902 1.00 54.09 356 SER A N 1
ATOM 2772 C CA . SER A 1 356 ? -8.109 8.689 -10.702 1.00 54.09 356 SER A CA 1
ATOM 2773 C C . SER A 1 356 ? -7.015 7.637 -10.911 1.00 54.09 356 SER A C 1
ATOM 2775 O O . SER A 1 356 ? -6.623 7.400 -12.048 1.00 54.09 356 SER A O 1
ATOM 2777 N N . GLN A 1 357 ? -6.597 6.925 -9.860 1.00 57.28 357 GLN A N 1
ATOM 2778 C CA . GLN A 1 357 ? -5.553 5.892 -9.936 1.00 57.28 357 GLN A CA 1
ATOM 2779 C C . GLN A 1 357 ? -5.972 4.723 -10.845 1.00 57.28 357 GLN A C 1
ATOM 2781 O O . GLN A 1 357 ? -5.199 4.241 -11.667 1.00 57.28 357 GLN A O 1
ATOM 2786 N N . ARG A 1 358 ? -7.249 4.316 -10.789 1.00 59.66 358 ARG A N 1
ATOM 2787 C CA . ARG A 1 358 ? -7.801 3.292 -11.702 1.00 59.66 358 ARG A CA 1
ATOM 2788 C C . ARG A 1 358 ? -7.859 3.755 -13.157 1.00 59.66 358 ARG A C 1
ATOM 2790 O O . ARG A 1 358 ? -7.863 2.917 -14.061 1.00 59.66 358 ARG A O 1
ATOM 2797 N N . LEU A 1 359 ? -7.994 5.061 -13.378 1.00 56.47 359 LEU A N 1
ATOM 2798 C CA . LEU A 1 359 ? -7.982 5.657 -14.705 1.00 56.47 359 LEU A CA 1
ATOM 2799 C C . LEU A 1 359 ? -6.560 5.574 -15.272 1.00 56.47 359 LEU A C 1
ATOM 2801 O O . LEU A 1 359 ? -6.384 5.005 -16.348 1.00 56.47 359 LEU A O 1
ATOM 2805 N N . THR A 1 360 ? -5.560 6.031 -14.512 1.00 63.12 360 THR A N 1
ATOM 2806 C CA . THR A 1 360 ? -4.138 5.983 -14.885 1.00 63.12 360 THR A CA 1
ATOM 2807 C C . THR A 1 360 ? -3.671 4.556 -15.181 1.00 63.12 360 THR A C 1
ATOM 2809 O O . THR A 1 360 ? -3.091 4.335 -16.240 1.00 63.12 360 THR A O 1
ATOM 2812 N N . ASP A 1 361 ? -4.036 3.563 -14.358 1.00 65.88 361 ASP A N 1
ATOM 2813 C CA . ASP A 1 361 ? -3.702 2.143 -14.593 1.00 65.88 361 ASP A CA 1
ATOM 2814 C C . ASP A 1 361 ? -4.243 1.628 -15.950 1.00 65.88 361 ASP A C 1
ATOM 2816 O O . ASP A 1 361 ? -3.562 0.919 -16.704 1.00 65.88 361 ASP A O 1
ATOM 2820 N N . LYS A 1 362 ? -5.486 1.999 -16.298 1.00 67.06 362 LYS A N 1
ATOM 2821 C CA . LYS A 1 362 ? -6.120 1.606 -17.570 1.00 67.06 362 LYS A CA 1
ATOM 2822 C C . LYS A 1 362 ? -5.509 2.326 -18.768 1.00 67.06 362 LYS A C 1
ATOM 2824 O O . LYS A 1 362 ? -5.297 1.692 -19.804 1.00 67.06 362 LYS A O 1
ATOM 2829 N N . PHE A 1 363 ? -5.239 3.624 -18.635 1.00 74.62 363 PHE A N 1
ATOM 2830 C CA . PHE A 1 363 ? -4.570 4.406 -19.672 1.00 74.62 363 PHE A CA 1
ATOM 2831 C C . PHE A 1 363 ? -3.148 3.895 -19.913 1.00 74.62 363 PHE A C 1
ATOM 2833 O O . PHE A 1 363 ? -2.783 3.679 -21.065 1.00 74.62 363 PHE A O 1
ATOM 2840 N N . GLY A 1 364 ? -2.394 3.611 -18.849 1.00 76.50 364 GLY A N 1
ATOM 2841 C CA . GLY A 1 364 ? -1.026 3.102 -18.917 1.00 76.50 364 GLY A CA 1
ATOM 2842 C C . GLY A 1 364 ? -0.929 1.782 -19.678 1.00 76.50 364 GLY A C 1
ATOM 2843 O O . GLY A 1 364 ? -0.142 1.669 -20.611 1.00 76.50 364 GLY A O 1
ATOM 2844 N N . THR A 1 365 ? -1.802 0.819 -19.366 1.00 80.75 365 THR A N 1
ATOM 2845 C CA . THR A 1 365 ? -1.835 -0.481 -20.062 1.00 80.75 365 THR A CA 1
ATOM 2846 C C . THR A 1 365 ? -2.111 -0.310 -21.565 1.00 80.75 365 THR A C 1
ATOM 2848 O O . THR A 1 365 ? -1.392 -0.851 -22.406 1.00 80.75 365 THR A O 1
ATOM 2851 N N . GLY A 1 366 ? -3.143 0.462 -21.933 1.00 84.69 366 GLY A N 1
ATOM 2852 C CA . GLY A 1 366 ? -3.489 0.699 -23.341 1.00 84.69 366 GLY A CA 1
ATOM 2853 C C . GLY A 1 366 ? -2.392 1.446 -24.108 1.00 84.69 366 GLY A C 1
ATOM 2854 O O . GLY A 1 366 ? -2.076 1.090 -25.244 1.00 84.69 366 GLY A O 1
ATOM 2855 N N . TYR A 1 367 ? -1.777 2.439 -23.466 1.00 86.00 367 TYR A N 1
ATOM 2856 C CA . TYR A 1 367 ? -0.663 3.214 -24.008 1.00 86.00 367 TYR A CA 1
ATOM 2857 C C . TYR A 1 367 ? 0.582 2.349 -24.244 1.00 86.00 367 TYR A C 1
ATOM 2859 O O . TYR A 1 367 ? 1.164 2.411 -25.329 1.00 86.00 367 TYR A O 1
ATOM 2867 N N . THR A 1 368 ? 0.935 1.475 -23.292 1.00 87.56 368 THR A N 1
ATOM 2868 C CA . THR A 1 368 ? 2.037 0.513 -23.445 1.00 87.56 368 THR A CA 1
ATOM 2869 C C . THR A 1 368 ? 1.839 -0.365 -24.676 1.00 87.56 368 THR A C 1
ATOM 2871 O O . THR A 1 368 ? 2.753 -0.474 -25.494 1.00 87.56 368 THR A O 1
ATOM 2874 N N . TYR A 1 369 ? 0.652 -0.954 -24.866 1.00 89.19 369 TYR A N 1
ATOM 2875 C CA . TYR A 1 369 ? 0.385 -1.774 -26.054 1.00 89.19 369 TYR A CA 1
ATOM 2876 C C . TYR A 1 369 ? 0.504 -0.978 -27.356 1.00 89.19 369 TYR A C 1
ATOM 2878 O O . TYR A 1 369 ? 1.071 -1.478 -28.328 1.00 89.19 369 TYR A O 1
ATOM 2886 N N . LEU A 1 370 ? -0.011 0.253 -27.378 1.00 90.88 370 LEU A N 1
ATOM 2887 C CA . LEU A 1 370 ? 0.012 1.105 -28.563 1.00 90.88 370 LEU A CA 1
ATOM 2888 C C . LEU A 1 370 ? 1.438 1.491 -28.964 1.00 90.88 370 LEU A C 1
ATOM 2890 O O . LEU A 1 370 ? 1.779 1.390 -30.141 1.00 90.88 370 LEU A O 1
ATOM 2894 N N . ILE A 1 371 ? 2.290 1.871 -28.012 1.00 90.69 371 ILE A N 1
ATOM 2895 C CA . ILE A 1 371 ? 3.681 2.231 -28.310 1.00 90.69 371 ILE A CA 1
ATOM 2896 C C . ILE A 1 371 ? 4.512 1.014 -28.657 1.00 90.69 371 ILE A C 1
ATOM 2898 O O . ILE A 1 371 ? 5.258 1.053 -29.632 1.00 90.69 371 ILE A O 1
ATOM 2902 N N . LEU A 1 372 ? 4.404 -0.064 -27.881 1.00 89.88 372 LEU A N 1
ATOM 2903 C CA . LEU A 1 372 ? 5.198 -1.260 -28.127 1.00 89.88 372 LEU A CA 1
ATOM 2904 C C . LEU A 1 372 ? 4.835 -1.859 -29.494 1.00 89.88 372 LEU A C 1
ATOM 2906 O O . LEU A 1 372 ? 5.716 -2.185 -30.289 1.00 89.88 372 LEU A O 1
ATOM 2910 N N . GLY A 1 373 ? 3.536 -1.918 -29.804 1.00 91.88 373 GLY A N 1
ATOM 2911 C CA . GLY A 1 373 ? 3.032 -2.322 -31.113 1.00 91.88 373 GLY A CA 1
ATOM 2912 C C . GLY A 1 373 ? 3.430 -1.354 -32.228 1.00 91.88 373 GLY A C 1
ATOM 2913 O O . GLY A 1 373 ? 3.845 -1.799 -33.294 1.00 91.88 373 GLY A O 1
ATOM 2914 N N . GLY A 1 374 ? 3.362 -0.042 -31.986 1.00 92.44 374 GLY A N 1
ATOM 2915 C CA . GLY A 1 374 ? 3.736 0.994 -32.951 1.00 92.44 374 GLY A CA 1
ATOM 2916 C C . GLY A 1 374 ? 5.229 1.000 -33.288 1.00 92.44 374 GLY A C 1
ATOM 2917 O O . GLY A 1 374 ? 5.591 1.036 -34.462 1.00 92.44 374 GLY A O 1
ATOM 2918 N N . SER A 1 375 ? 6.098 0.893 -32.280 1.00 89.88 375 SER A N 1
ATOM 2919 C CA . SER A 1 375 ? 7.551 0.775 -32.454 1.00 89.88 375 SER A CA 1
ATOM 2920 C C . SER A 1 375 ? 7.911 -0.508 -33.209 1.00 89.88 375 SER A C 1
ATOM 2922 O O . SER A 1 375 ? 8.680 -0.463 -34.172 1.00 89.88 375 SER A O 1
ATOM 2924 N N . LEU A 1 376 ? 7.278 -1.636 -32.863 1.00 90.75 376 LEU A N 1
ATOM 2925 C CA . LEU A 1 376 ? 7.480 -2.902 -33.566 1.00 90.75 376 LEU A CA 1
ATOM 2926 C C . LEU A 1 376 ? 7.001 -2.833 -35.025 1.00 90.75 376 LEU A C 1
ATOM 2928 O O . LEU A 1 376 ? 7.710 -3.266 -35.932 1.00 90.75 376 LEU A O 1
ATOM 2932 N N . ALA A 1 377 ? 5.826 -2.255 -35.277 1.00 92.25 377 ALA A N 1
ATOM 2933 C CA . ALA A 1 377 ? 5.314 -2.054 -36.629 1.00 92.25 377 ALA A CA 1
ATOM 2934 C C . ALA A 1 377 ? 6.256 -1.166 -37.451 1.00 92.25 377 ALA A C 1
ATOM 2936 O O . ALA A 1 377 ? 6.594 -1.505 -38.583 1.00 92.25 377 ALA A O 1
ATOM 2937 N N . MET A 1 378 ? 6.745 -0.069 -36.867 1.00 88.25 378 MET A N 1
ATOM 2938 C CA . MET A 1 378 ? 7.701 0.820 -37.519 1.00 88.25 378 MET A CA 1
ATOM 2939 C C . MET A 1 378 ? 9.023 0.110 -37.838 1.00 88.25 378 MET A C 1
ATOM 2941 O O . MET A 1 378 ? 9.558 0.306 -38.930 1.00 88.25 378 MET A O 1
ATOM 2945 N N . PHE A 1 379 ? 9.522 -0.749 -36.945 1.00 88.31 379 PHE A N 1
ATOM 2946 C CA . PHE A 1 379 ? 10.686 -1.595 -37.216 1.00 88.31 379 PHE A CA 1
ATOM 2947 C C . PHE A 1 379 ? 10.472 -2.468 -38.461 1.00 88.31 379 PHE A C 1
ATOM 2949 O O . PHE A 1 379 ? 11.302 -2.452 -39.372 1.00 88.31 379 PHE A O 1
ATOM 2956 N N . PHE A 1 380 ? 9.339 -3.173 -38.547 1.00 88.69 380 PHE A N 1
ATOM 2957 C CA . PHE A 1 380 ? 9.019 -4.007 -39.709 1.00 88.69 380 PHE A CA 1
ATOM 2958 C C . PHE A 1 380 ? 8.822 -3.195 -40.990 1.00 88.69 380 PHE A C 1
ATOM 2960 O O . PHE A 1 380 ? 9.235 -3.644 -42.052 1.00 88.69 380 PHE A O 1
ATOM 2967 N N . VAL A 1 381 ? 8.244 -1.996 -40.920 1.00 88.75 381 VAL A N 1
ATOM 2968 C CA . VAL A 1 381 ? 8.101 -1.125 -42.096 1.00 88.75 381 VAL A CA 1
ATOM 2969 C C . VAL A 1 381 ? 9.473 -0.700 -42.627 1.00 88.75 381 VAL A C 1
ATOM 2971 O O . VAL A 1 381 ? 9.740 -0.833 -43.821 1.00 88.75 381 VAL A O 1
ATOM 2974 N N . TRP A 1 382 ? 10.379 -0.243 -41.759 1.00 84.38 382 TRP A N 1
ATOM 2975 C CA . TRP A 1 382 ? 11.727 0.153 -42.181 1.00 84.38 382 TRP A CA 1
ATOM 2976 C C . TRP A 1 382 ? 12.549 -1.021 -42.711 1.00 84.38 382 TRP A C 1
ATOM 2978 O O . TRP A 1 382 ? 13.253 -0.872 -43.711 1.00 84.38 382 TRP A O 1
ATOM 2988 N N . TRP A 1 383 ? 12.439 -2.183 -42.071 1.00 83.56 383 TRP A N 1
ATOM 2989 C CA . TRP A 1 383 ? 13.187 -3.367 -42.471 1.00 83.56 383 TRP A CA 1
ATOM 2990 C C . TRP A 1 383 ? 12.633 -4.016 -43.747 1.00 83.56 383 TRP A C 1
ATOM 2992 O O . TRP A 1 383 ? 13.381 -4.253 -44.693 1.00 83.56 383 TRP A O 1
ATOM 3002 N N . LEU A 1 384 ? 11.326 -4.287 -43.794 1.00 84.88 384 LEU A N 1
ATOM 3003 C CA . LEU A 1 384 ? 10.702 -5.130 -44.817 1.00 84.88 384 LEU A CA 1
ATOM 3004 C C . LEU A 1 384 ? 10.196 -4.335 -46.027 1.00 84.88 384 LEU A C 1
ATOM 3006 O O . LEU A 1 384 ? 10.277 -4.829 -47.146 1.00 84.88 384 LEU A O 1
ATOM 3010 N N . ALA A 1 385 ? 9.688 -3.113 -45.821 1.00 83.31 385 ALA A N 1
ATOM 3011 C CA . ALA A 1 385 ? 9.165 -2.285 -46.912 1.00 83.31 385 ALA A CA 1
ATOM 3012 C C . ALA A 1 385 ? 10.212 -1.323 -47.492 1.00 83.31 385 ALA A C 1
ATOM 3014 O O . ALA A 1 385 ? 10.210 -1.086 -48.696 1.00 83.31 385 ALA A O 1
ATOM 3015 N N . MET A 1 386 ? 11.113 -0.780 -46.663 1.00 79.31 386 MET A N 1
ATOM 3016 C CA . MET A 1 386 ? 12.151 0.164 -47.114 1.00 79.31 386 MET A CA 1
ATOM 3017 C C . MET A 1 386 ? 13.533 -0.475 -47.317 1.00 79.31 386 MET A C 1
ATOM 3019 O O . MET A 1 386 ? 14.456 0.210 -47.749 1.00 79.31 386 MET A O 1
ATOM 3023 N N . GLY A 1 387 ? 13.685 -1.772 -47.024 1.00 77.88 387 GLY A N 1
ATOM 3024 C CA . GLY A 1 387 ? 14.919 -2.525 -47.269 1.00 77.88 387 GLY A CA 1
ATOM 3025 C C . GLY A 1 387 ? 16.119 -2.067 -46.435 1.00 77.88 387 GLY A C 1
ATOM 3026 O O . GLY A 1 387 ? 17.257 -2.387 -46.776 1.00 77.88 387 GLY A O 1
ATOM 3027 N N . VAL A 1 388 ? 15.893 -1.311 -45.354 1.00 80.81 388 VAL A N 1
ATOM 3028 C CA . VAL A 1 388 ? 16.970 -0.855 -44.470 1.00 80.81 388 VAL A CA 1
ATOM 3029 C C . VAL A 1 388 ? 17.465 -2.045 -43.642 1.00 80.81 388 VAL A C 1
ATOM 3031 O O . VAL A 1 388 ? 16.645 -2.772 -43.075 1.00 80.81 388 VAL A O 1
ATOM 3034 N N . PRO A 1 389 ? 18.785 -2.270 -43.530 1.00 79.31 389 PRO A N 1
ATOM 3035 C CA . PRO A 1 389 ? 19.321 -3.362 -42.728 1.00 79.31 389 PRO A CA 1
ATOM 3036 C C . PRO A 1 389 ? 18.857 -3.289 -41.264 1.00 79.31 389 PRO A C 1
ATOM 3038 O O . PRO A 1 389 ? 18.795 -2.222 -40.644 1.00 79.31 389 PRO A O 1
ATOM 3041 N N . ALA A 1 390 ? 18.510 -4.458 -40.716 1.00 75.44 390 ALA A N 1
ATOM 3042 C CA . ALA A 1 390 ? 17.868 -4.568 -39.407 1.00 75.44 390 ALA A CA 1
ATOM 3043 C C . ALA A 1 390 ? 18.778 -4.095 -38.259 1.00 75.44 390 ALA A C 1
ATOM 3045 O O . ALA A 1 390 ? 18.352 -3.292 -37.430 1.00 75.44 390 ALA A O 1
ATOM 3046 N N . PHE A 1 391 ? 20.031 -4.565 -38.238 1.00 75.31 391 PHE A N 1
ATOM 3047 C CA . PHE A 1 391 ? 20.969 -4.357 -37.124 1.00 75.31 391 PHE A CA 1
ATOM 3048 C C . PHE A 1 391 ? 22.323 -3.760 -37.537 1.00 75.31 391 PHE A C 1
ATOM 3050 O O . PHE A 1 391 ? 23.068 -3.300 -36.678 1.00 75.31 391 PHE A O 1
ATOM 3057 N N . THR A 1 392 ? 22.657 -3.753 -38.828 1.00 64.44 392 THR A N 1
ATOM 3058 C CA . THR A 1 392 ? 23.952 -3.289 -39.346 1.00 64.44 392 THR A CA 1
ATOM 3059 C C . THR A 1 392 ? 23.804 -1.993 -40.134 1.00 64.44 392 THR A C 1
ATOM 3061 O O . THR A 1 392 ? 22.797 -1.784 -40.799 1.00 64.44 392 THR A O 1
ATOM 3064 N N . ASN A 1 393 ? 24.818 -1.128 -40.077 1.00 58.50 393 ASN A N 1
ATOM 3065 C CA . ASN A 1 393 ? 24.836 0.161 -40.770 1.00 58.50 393 ASN A CA 1
ATOM 3066 C C . ASN A 1 393 ? 25.987 0.220 -41.778 1.00 58.50 393 ASN A C 1
ATOM 3068 O O . ASN A 1 393 ? 27.127 0.412 -41.360 1.00 58.50 393 ASN A O 1
ATOM 3072 N N . PRO A 1 394 ? 25.715 0.089 -43.086 1.00 55.28 394 PRO A N 1
ATOM 3073 C CA . PRO A 1 394 ? 26.703 0.413 -44.111 1.00 55.28 394 PRO A CA 1
ATOM 3074 C C . PRO A 1 394 ? 26.784 1.925 -44.391 1.00 55.28 394 PRO A C 1
ATOM 3076 O O . PRO A 1 394 ? 27.883 2.436 -44.551 1.00 55.28 394 PRO A O 1
ATOM 3079 N N . GLU A 1 395 ? 25.654 2.658 -44.404 1.00 55.66 395 GLU A N 1
ATOM 3080 C CA . GLU A 1 395 ? 25.612 4.084 -44.819 1.00 55.66 395 GLU A CA 1
ATOM 3081 C C . GLU A 1 395 ? 24.567 4.969 -44.070 1.00 55.66 395 GLU A C 1
ATOM 3083 O O . GLU A 1 395 ? 24.370 6.126 -44.434 1.00 55.66 395 GLU A O 1
ATOM 3088 N N . GLY A 1 396 ? 23.881 4.486 -43.014 1.00 62.03 396 GLY A N 1
ATOM 3089 C CA . GLY A 1 396 ? 22.803 5.240 -42.327 1.00 62.03 396 GLY A CA 1
ATOM 3090 C C . GLY A 1 396 ? 22.491 4.796 -40.887 1.00 62.03 396 GLY A C 1
ATOM 3091 O O . GLY A 1 396 ? 23.312 4.132 -40.273 1.00 62.03 396 GLY A O 1
ATOM 3092 N N . THR A 1 397 ? 21.323 5.174 -40.333 1.00 71.19 397 THR A N 1
ATOM 3093 C CA . THR A 1 397 ? 20.780 4.672 -39.044 1.00 71.19 397 THR A CA 1
ATOM 3094 C C . THR A 1 397 ? 19.912 3.427 -39.256 1.00 71.19 397 THR A C 1
ATOM 3096 O O . THR A 1 397 ? 19.033 3.443 -40.120 1.00 71.19 397 THR A O 1
ATOM 3099 N N . SER A 1 398 ? 20.121 2.370 -38.462 1.00 81.12 398 SER A N 1
ATOM 3100 C CA . SER A 1 398 ? 19.455 1.073 -38.643 1.00 81.12 398 SER A CA 1
ATOM 3101 C C . SER A 1 398 ? 17.960 1.149 -38.341 1.00 81.12 398 SER A C 1
ATOM 3103 O O . SER A 1 398 ? 17.498 2.021 -37.595 1.00 81.12 398 SER A O 1
ATOM 3105 N N . ALA A 1 399 ? 17.191 0.205 -38.890 1.00 82.50 399 ALA A N 1
ATOM 3106 C CA . ALA A 1 399 ? 15.765 0.094 -38.583 1.00 82.50 399 ALA A CA 1
ATOM 3107 C C . ALA A 1 399 ? 15.533 -0.077 -37.068 1.00 82.50 399 ALA A C 1
ATOM 3109 O O . ALA A 1 399 ? 14.628 0.544 -36.508 1.00 82.50 399 ALA A O 1
ATOM 3110 N N . PHE A 1 400 ? 16.397 -0.850 -36.396 1.00 84.06 400 PHE A N 1
ATOM 3111 C CA . PHE A 1 400 ? 16.373 -1.017 -34.942 1.00 84.06 400 PHE A CA 1
ATOM 3112 C C . PHE A 1 400 ? 16.653 0.291 -34.195 1.00 84.06 400 PHE A C 1
ATOM 3114 O O . PHE A 1 400 ? 15.885 0.647 -33.304 1.00 84.06 400 PHE A O 1
ATOM 3121 N N . TYR A 1 401 ? 17.691 1.042 -34.592 1.00 85.06 401 TYR A N 1
ATOM 3122 C CA . TYR A 1 401 ? 18.020 2.336 -33.984 1.00 85.06 401 TYR A CA 1
ATOM 3123 C C . TYR A 1 401 ? 16.811 3.273 -34.026 1.00 85.06 401 TYR A C 1
ATOM 3125 O O . TYR A 1 401 ? 16.417 3.815 -33.004 1.00 85.06 401 TYR A O 1
ATOM 3133 N N . ARG A 1 402 ? 16.158 3.404 -35.189 1.00 86.62 402 ARG A N 1
ATOM 3134 C CA . ARG A 1 402 ? 14.998 4.297 -35.369 1.00 86.62 402 ARG A CA 1
ATOM 3135 C C . ARG A 1 402 ? 13.788 3.880 -34.538 1.00 86.62 402 ARG A C 1
ATOM 3137 O O . ARG A 1 402 ? 13.157 4.731 -33.916 1.00 86.62 402 ARG A O 1
ATOM 3144 N N . ALA A 1 403 ? 13.458 2.589 -34.539 1.00 87.69 403 ALA A N 1
ATOM 3145 C CA . ALA A 1 403 ? 12.330 2.064 -33.773 1.00 87.69 403 ALA A CA 1
ATOM 3146 C C . ALA A 1 403 ? 12.541 2.244 -32.266 1.00 87.69 403 ALA A C 1
ATOM 3148 O O . ALA A 1 403 ? 11.608 2.593 -31.540 1.00 87.69 403 ALA A O 1
ATOM 3149 N N . MET A 1 404 ? 13.776 2.054 -31.810 1.00 86.62 404 MET A N 1
ATOM 3150 C CA . MET A 1 404 ? 14.125 2.200 -30.410 1.00 86.62 404 MET A CA 1
ATOM 3151 C C . MET A 1 404 ? 14.260 3.675 -29.990 1.00 86.62 404 MET A C 1
ATOM 3153 O O . MET A 1 404 ? 13.777 4.029 -28.922 1.00 86.62 404 MET A O 1
ATOM 3157 N N . THR A 1 405 ? 14.763 4.577 -30.841 1.00 85.88 405 THR A N 1
ATOM 3158 C CA . THR A 1 405 ? 14.672 6.029 -30.588 1.00 85.88 405 THR A CA 1
ATOM 3159 C C . THR A 1 405 ? 13.217 6.477 -30.439 1.00 85.88 405 THR A C 1
ATOM 3161 O O . THR A 1 405 ? 12.906 7.228 -29.520 1.00 85.88 405 THR A O 1
ATOM 3164 N N . LEU A 1 406 ? 12.304 5.986 -31.287 1.00 87.62 406 LEU A N 1
ATOM 3165 C CA . LEU A 1 406 ? 10.874 6.261 -31.122 1.00 87.62 406 LEU A CA 1
ATOM 3166 C C . LEU A 1 406 ? 10.357 5.735 -29.776 1.00 87.62 406 LEU A C 1
ATOM 3168 O O . LEU A 1 406 ? 9.624 6.445 -29.095 1.00 87.62 406 LEU A O 1
ATOM 3172 N N . LEU A 1 407 ? 10.739 4.512 -29.396 1.00 88.19 407 LEU A N 1
ATOM 3173 C CA . LEU A 1 407 ? 10.329 3.902 -28.130 1.00 88.19 407 LEU A CA 1
ATOM 3174 C C . LEU A 1 407 ? 10.788 4.737 -26.924 1.00 88.19 407 LEU A C 1
ATOM 3176 O O . LEU A 1 407 ? 9.993 4.982 -26.021 1.00 88.19 407 LEU A O 1
ATOM 3180 N N . VAL A 1 408 ? 12.037 5.217 -26.943 1.00 84.75 408 VAL A N 1
ATOM 3181 C CA . VAL A 1 408 ? 12.617 6.081 -25.901 1.00 84.75 408 VAL A CA 1
ATOM 3182 C C . VAL A 1 408 ? 11.884 7.423 -25.828 1.00 84.75 408 VAL A C 1
ATOM 3184 O O . VAL A 1 408 ? 11.463 7.832 -24.749 1.00 84.75 408 VAL A O 1
ATOM 3187 N N . VAL A 1 409 ? 11.666 8.088 -26.968 1.00 85.19 409 VAL A N 1
ATOM 3188 C CA . VAL A 1 409 ? 10.995 9.402 -27.024 1.00 85.19 409 VAL A CA 1
ATOM 3189 C C . VAL A 1 409 ? 9.518 9.313 -26.629 1.00 85.19 409 VAL A C 1
ATOM 3191 O O . VAL A 1 409 ? 8.983 10.242 -26.032 1.00 85.19 409 VAL A O 1
ATOM 3194 N N . ALA A 1 410 ? 8.854 8.199 -26.934 1.00 85.88 410 ALA A N 1
ATOM 3195 C CA . ALA A 1 410 ? 7.453 7.979 -26.590 1.00 85.88 410 ALA A CA 1
ATOM 3196 C C . ALA A 1 410 ? 7.249 7.524 -25.127 1.00 85.88 410 ALA A C 1
ATOM 3198 O O . ALA A 1 410 ? 6.109 7.332 -24.693 1.00 85.88 410 ALA A O 1
ATOM 3199 N N . SER A 1 411 ? 8.323 7.351 -24.350 1.00 80.44 411 SER A N 1
ATOM 3200 C CA . SER A 1 411 ? 8.237 6.926 -22.953 1.00 80.44 411 SER A CA 1
ATOM 3201 C C . SER A 1 411 ? 7.438 7.936 -22.106 1.00 80.44 411 SER A C 1
ATOM 3203 O O . SER A 1 411 ? 7.751 9.128 -22.113 1.00 80.44 411 SER A O 1
ATOM 3205 N N . PRO A 1 412 ? 6.421 7.503 -21.337 1.00 75.19 412 PRO A N 1
ATOM 3206 C CA . PRO A 1 412 ? 5.506 8.393 -20.620 1.00 75.19 412 PRO A CA 1
ATOM 3207 C C . PRO A 1 412 ? 6.098 8.947 -19.315 1.00 75.19 412 PRO A C 1
ATOM 3209 O O . PRO A 1 412 ? 5.362 9.183 -18.362 1.00 75.19 412 PRO A O 1
ATOM 3212 N N . CYS A 1 413 ? 7.413 9.163 -19.235 1.00 71.81 413 CYS A N 1
ATOM 3213 C CA . CYS A 1 413 ? 8.097 9.507 -17.984 1.00 71.81 413 CYS A CA 1
ATOM 3214 C C . CYS A 1 413 ? 7.453 10.704 -17.271 1.00 71.81 413 CYS A C 1
ATOM 3216 O O . CYS A 1 413 ? 7.180 10.628 -16.080 1.00 71.81 413 CYS A O 1
ATOM 3218 N N . ALA A 1 414 ? 7.131 11.768 -18.011 1.00 67.50 414 ALA A N 1
ATOM 3219 C CA . ALA A 1 414 ? 6.485 12.958 -17.455 1.00 67.50 414 ALA A CA 1
ATOM 3220 C C . ALA A 1 414 ? 5.024 12.733 -17.024 1.00 67.50 414 ALA A C 1
ATOM 3222 O O . ALA A 1 414 ? 4.551 13.416 -16.125 1.00 67.50 414 ALA A O 1
ATOM 3223 N N . LEU A 1 415 ? 4.313 11.791 -17.653 1.00 69.50 415 LEU A N 1
ATOM 3224 C CA . LEU A 1 415 ? 2.931 11.460 -17.298 1.00 69.50 415 LEU A CA 1
ATOM 3225 C C . LEU A 1 415 ? 2.867 10.688 -15.977 1.00 69.50 415 LEU A C 1
ATOM 3227 O O . LEU A 1 415 ? 1.935 10.888 -15.216 1.00 69.50 415 LEU A O 1
ATOM 3231 N N . VAL A 1 416 ? 3.839 9.808 -15.722 1.00 65.12 416 VAL A N 1
ATOM 3232 C CA . VAL A 1 416 ? 3.893 9.006 -14.486 1.00 65.12 416 VAL A CA 1
ATOM 3233 C C . VAL A 1 416 ? 4.376 9.830 -13.290 1.00 65.12 416 VAL A C 1
ATOM 3235 O O . VAL A 1 416 ? 3.991 9.560 -12.162 1.00 65.12 416 VAL A O 1
ATOM 3238 N N . LEU A 1 417 ? 5.199 10.851 -13.539 1.00 64.50 417 LEU A N 1
ATOM 3239 C CA . LEU A 1 417 ? 5.660 11.808 -12.526 1.00 64.50 417 LEU A CA 1
ATOM 3240 C C . LEU A 1 417 ? 4.588 12.840 -12.109 1.00 64.50 417 LEU A C 1
ATOM 3242 O O . LEU A 1 417 ? 4.840 13.615 -11.186 1.00 64.50 417 LEU A O 1
ATOM 3246 N N . SER A 1 418 ? 3.449 12.906 -12.811 1.00 60.56 418 SER A N 1
ATOM 3247 C CA . SER A 1 418 ? 2.354 13.863 -12.581 1.00 60.56 418 SER A CA 1
ATOM 3248 C C . SER A 1 418 ? 1.201 13.233 -11.820 1.00 60.56 418 SER A C 1
ATOM 3250 O O . SER A 1 418 ? 0.509 14.034 -11.148 1.00 60.56 418 SER A O 1
#

Secondary structure (DSSP, 8-state):
-HHHHHHHHH-TT--EEEEETTTTEEEEEE-TTS-HHHHHHHHHHHHHHTS-S------TT-S----HHHHHHHSPPPPTTEEEEEETTTEEEEEE---HHHHTTPEEEEEE-----------TT-TTGGGHHHHHHHHHHHHHHHHHHHHHHHHHS-TT--HHHHHHHHHHHHHHHHHHHHHHHHHHHTT---HHHHHHHHHHHHHHHT-HHHHHHHHHHHHHHHHHHHHHHHHHHHHHHHHTTTS-SEEEEEPTTS-EEEEEGGG--TT-EEEE-TTPBP-S-EEEEE--EEEE-HHHH---S-EEE-TT-EE-TT-EEEES-EEEEE-S-GGGSHHHHHHHHHHHHHHS--HHHHHHHHHHHHHHHHHHHHHHHHHHIIIIIS---SS--SSS--HHHHHHHHHHHT--HHHHT-